Protein AF-0000000083316160 (afdb_homodimer)

Secondary structure (DSSP, 8-state):
-EEEEE-SS-SSGGG--HHHHHHHHHTT--EEEEEEEGGGGGG--HHHHHHHHHHHHHHT-EEEEEEEE----TT-S-HHHHHHHHHHHHHHHHHHHHHT-SEEEE----SSTT-TT---GGGGSHHHHHHHHHHHHHHHHHHHHHT-EEEE---TTSSS-SHHHHHHHHHHHT-TTEEEEE-GGGG--SHHHHHTHHHHHHHHHHHHGGGEEEEEE-EEEEPSSSS-BEEEE-TTSSSS-HHHHHHHHHHH-TT-EEEE-SS-GGGHHHHHHHHHHHHHHHT----/-EEEEE-SS-SSGGG--HHHHHHHHHTT--EEEEEEEGGGGGG--HHHHHHHHHHHHHHT-EEEEEEEE----TT-S-HHHHHHHHHHHHHHHHHHHHHT-SEEEE----SSTT-TT---GGGGSHHHHHHHHHHHHHHHHHHHHHT-EEEE---TTSSS-SHHHHHHHHHHHT-TTEEEEE-GGGG--SHHHHHTHHHHHHHHHHHHGGGEEEEEE-EEEEPSSSS-BEEEE-TTSSSS-HHHHHHHHHHH-TT-EEEE-SS-GGGHHHHHHHHHHHHHHHT----

InterPro domains:
  IPR013022 Xylose isomerase-like, TIM barrel domain [PF01261] (21-264)
  IPR036237 Xylose isomerase-like superfamily [SSF51658] (21-268)
  IPR050312 IolE/XylA/MocC-like [PTHR12110] (20-266)

Nearest PDB structures (foldseek):
  6wn6-assembly1_A  TM=7.577E-01  e=4.222E-13  Escherichia coli
  2hk1-assembly1_A  TM=7.110E-01  e=1.828E-13  Agrobacterium tumefaciens
  7x7w-assembly1_B-2  TM=7.387E-01  e=5.498E-12  Clostridia bacterium
  3kws-assembly1_B  TM=7.827E-01  e=7.161E-11  Parabacteroides distasonis ATCC 8503
  4ovx-assembly1_A  TM=7.695E-01  e=8.006E-11  Planctopirus limnophila DSM 3776

Solvent-accessible surface area (backbone atoms only — not comparable to full-atom values): 29291 Å² total; per-residue (Å²): 35,29,39,22,28,42,56,74,63,62,85,52,67,81,69,62,50,60,64,48,54,48,57,43,43,73,53,73,29,48,31,38,26,54,60,43,56,46,89,49,53,86,74,64,48,70,66,53,28,45,53,45,34,48,45,32,57,75,66,68,38,45,45,45,33,38,29,54,39,75,63,64,27,46,39,47,89,50,62,70,60,27,52,53,50,51,52,46,52,50,52,45,48,52,52,34,49,61,39,57,33,61,27,34,34,40,64,56,21,27,84,25,88,89,31,34,64,34,60,45,79,68,36,69,36,69,69,28,48,52,38,30,39,53,46,48,37,56,47,37,55,50,25,57,74,69,69,37,34,37,24,35,59,50,27,42,41,32,62,41,36,40,49,66,49,43,47,52,50,43,60,71,44,64,42,95,34,50,31,27,40,41,38,66,67,26,65,52,56,41,71,65,41,50,78,40,24,58,63,48,49,52,52,43,44,70,53,36,46,89,49,39,73,39,32,44,46,63,19,28,36,79,43,86,61,84,40,50,26,44,34,79,33,56,32,78,70,40,62,49,47,53,48,56,53,54,46,56,46,31,72,78,30,52,81,37,47,30,23,36,52,91,61,60,67,87,46,48,58,57,25,40,52,33,48,54,50,42,28,56,76,60,72,42,64,74,103,34,28,41,23,28,42,56,73,63,63,83,53,68,82,70,61,51,61,64,50,53,48,56,43,41,74,52,73,30,48,30,38,25,53,60,42,57,48,91,50,53,86,74,63,48,71,65,52,27,47,51,45,32,48,46,32,57,75,66,69,40,44,46,45,32,39,30,54,40,76,63,64,27,45,37,48,89,50,63,67,60,26,51,52,49,50,50,48,52,49,54,45,48,53,51,34,52,60,39,57,34,60,26,34,34,40,64,56,20,27,85,24,90,90,30,34,64,32,59,45,78,68,36,70,36,70,67,28,48,53,38,31,37,53,46,48,36,56,48,36,56,50,25,58,74,70,70,36,33,37,24,34,59,49,27,43,46,31,63,42,37,39,50,66,50,43,46,52,51,44,59,70,44,64,43,95,33,50,30,27,41,42,39,67,70,26,65,54,56,43,71,66,41,52,79,41,24,57,62,46,47,51,53,42,44,70,54,36,46,89,48,39,74,39,31,45,45,64,18,28,36,79,44,87,61,85,45,42,28,44,35,79,33,56,31,79,72,40,62,50,48,54,48,56,52,53,45,56,46,32,71,77,30,49,84,38,47,30,25,37,53,94,62,60,66,89,45,48,59,58,24,38,52,34,48,53,50,41,28,56,77,60,71,40,64,74,103

Structure (mmCIF, N/CA/C/O backbone):
data_AF-0000000083316160-model_v1
#
loop_
_entity.id
_entity.type
_entity.pdbx_description
1 polymer 'Sugar phosphate isomerase/epimerase'
#
loop_
_atom_site.group_PDB
_atom_site.id
_atom_site.type_symbol
_atom_site.label_atom_id
_atom_site.label_alt_id
_atom_site.label_comp_id
_atom_site.label_asym_id
_atom_site.label_entity_id
_atom_site.label_seq_id
_atom_site.pdbx_PDB_ins_code
_atom_site.Cartn_x
_atom_site.Cartn_y
_atom_site.Cartn_z
_atom_site.occupancy
_atom_site.B_iso_or_equiv
_atom_site.auth_seq_id
_atom_site.auth_comp_id
_atom_site.auth_asym_id
_atom_s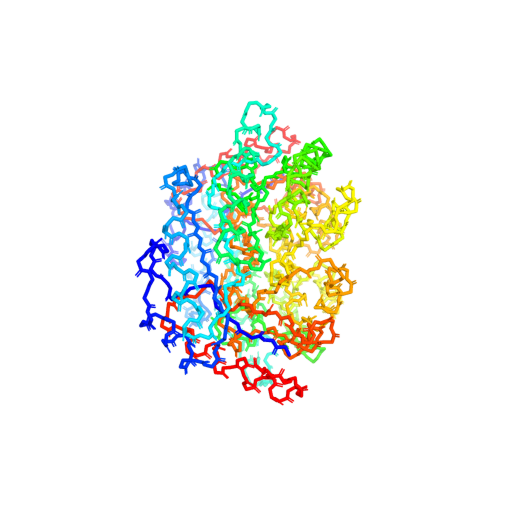ite.auth_atom_id
_atom_site.pdbx_PDB_model_num
ATOM 1 N N . MET A 1 1 ? 14.68 28.484 3.93 1 98 1 MET A N 1
ATOM 2 C CA . MET A 1 1 ? 13.484 27.969 4.582 1 98 1 MET A CA 1
ATOM 3 C C . MET A 1 1 ? 13.742 27.703 6.062 1 98 1 MET A C 1
ATOM 5 O O . MET A 1 1 ? 14.836 27.969 6.562 1 98 1 MET A O 1
ATOM 9 N N . LYS A 1 2 ? 12.711 27.312 6.785 1 98.75 2 LYS A N 1
ATOM 10 C CA . LYS A 1 2 ? 12.836 27.016 8.211 1 98.75 2 LYS A CA 1
ATOM 11 C C . LYS A 1 2 ? 12.391 25.594 8.508 1 98.75 2 LYS A C 1
ATOM 13 O O . LYS A 1 2 ? 11.68 24.969 7.711 1 98.75 2 LYS A O 1
ATOM 18 N N . LEU A 1 3 ? 12.922 25.047 9.57 1 98.81 3 LEU A N 1
ATOM 19 C CA . LEU A 1 3 ? 12.594 23.688 9.992 1 98.81 3 LEU A CA 1
ATOM 20 C C . LEU A 1 3 ? 12.047 23.688 11.414 1 98.81 3 LEU A C 1
ATOM 22 O O . LEU A 1 3 ? 12.516 24.438 12.273 1 98.81 3 LEU A O 1
ATOM 26 N N . GLY A 1 4 ? 11.094 22.922 11.633 1 98.88 4 GLY A N 1
ATOM 27 C CA . GLY A 1 4 ? 10.523 22.719 12.961 1 98.88 4 GLY A CA 1
ATOM 28 C C . GLY A 1 4 ? 10.102 21.281 13.219 1 98.88 4 GLY A C 1
ATOM 29 O O . GLY A 1 4 ? 10.562 20.359 12.539 1 98.88 4 GLY A O 1
ATOM 30 N N . VAL A 1 5 ? 9.297 21.125 14.281 1 98.88 5 VAL A N 1
ATOM 31 C CA . VAL A 1 5 ? 8.922 19.781 14.68 1 98.88 5 VAL A CA 1
ATOM 32 C C . VAL A 1 5 ? 7.5 19.766 15.227 1 98.88 5 VAL A C 1
ATOM 34 O O . VAL A 1 5 ? 7.082 20.719 15.891 1 98.88 5 VAL A O 1
ATOM 37 N N . VAL A 1 6 ? 6.73 18.875 14.844 1 98.5 6 VAL A N 1
ATOM 38 C CA . VAL A 1 6 ? 5.543 18.469 15.586 1 98.5 6 VAL A CA 1
ATOM 39 C C . VAL A 1 6 ? 5.855 17.234 16.422 1 98.5 6 VAL A C 1
ATOM 41 O O . VAL A 1 6 ? 5.84 16.109 15.922 1 98.5 6 VAL A O 1
ATOM 44 N N . GLY A 1 7 ? 6.133 17.453 17.609 1 96.44 7 GLY A N 1
ATOM 45 C CA . GLY A 1 7 ? 6.637 16.453 18.531 1 96.44 7 GLY A CA 1
ATOM 46 C C . GLY A 1 7 ? 7.535 17.031 19.609 1 96.44 7 GLY A C 1
ATOM 47 O O . GLY A 1 7 ? 7.707 18.25 19.688 1 96.44 7 GLY A O 1
ATOM 48 N N . MET A 1 8 ? 7.934 16.203 20.531 1 97.19 8 MET A N 1
ATOM 49 C CA . MET A 1 8 ? 8.883 16.562 21.578 1 97.19 8 MET A CA 1
ATOM 50 C C . MET A 1 8 ? 8.234 17.5 22.594 1 97.19 8 MET A C 1
ATOM 52 O O . MET A 1 8 ? 8.938 18.234 23.312 1 97.19 8 MET A O 1
ATOM 56 N N . MET A 1 9 ? 6.965 17.672 22.594 1 97.56 9 MET A N 1
ATOM 57 C CA . MET A 1 9 ? 6.195 18.5 23.516 1 97.56 9 MET A CA 1
ATOM 58 C C . MET A 1 9 ? 5.359 17.625 24.453 1 97.56 9 MET A C 1
ATOM 60 O O . MET A 1 9 ? 4.988 16.516 24.094 1 97.56 9 MET A O 1
ATOM 64 N N . PRO A 1 10 ? 5.125 18.125 25.656 1 96.62 10 PRO A N 1
ATOM 65 C CA . PRO A 1 10 ? 4.246 17.375 26.547 1 96.62 10 PRO A CA 1
ATOM 66 C C . PRO A 1 10 ? 2.812 17.281 26.016 1 96.62 10 PRO A C 1
ATOM 68 O O . PRO A 1 10 ? 2.391 18.109 25.219 1 96.62 10 PRO A O 1
ATOM 71 N N . PRO A 1 11 ? 2.055 16.344 26.484 1 94.5 11 PRO A N 1
ATOM 72 C CA . PRO A 1 11 ? 0.676 16.172 26.016 1 94.5 11 PRO A CA 1
ATOM 73 C C . PRO A 1 11 ? -0.197 17.391 26.312 1 94.5 11 PRO A C 1
ATOM 75 O O . PRO A 1 11 ? -1.124 17.703 25.562 1 94.5 11 PRO A O 1
ATOM 78 N N . ASP A 1 12 ? 0.055 18.031 27.422 1 96.69 12 ASP A N 1
ATOM 79 C CA . ASP A 1 12 ? -0.639 19.266 27.766 1 96.69 12 ASP A CA 1
ATOM 80 C C . ASP A 1 12 ? 0.228 20.484 27.469 1 96.69 12 ASP A C 1
ATOM 82 O O . ASP A 1 12 ? 1.191 20.75 28.188 1 96.69 12 ASP A O 1
ATOM 86 N N . PHE A 1 13 ? -0.2 21.219 26.375 1 96.75 13 PHE A N 1
ATOM 87 C CA . PHE A 1 13 ? 0.607 22.359 25.922 1 96.75 13 PHE A CA 1
ATOM 88 C C . PHE A 1 13 ? 0.801 23.359 27.062 1 96.75 13 PHE A C 1
ATOM 90 O O . PHE A 1 13 ? 1.762 24.125 27.047 1 96.75 13 PHE A O 1
ATOM 97 N N . ARG A 1 14 ? -0.05 23.484 28.078 1 95.69 14 ARG A N 1
ATOM 98 C CA . ARG A 1 14 ? -0.007 24.453 29.188 1 95.69 14 ARG A CA 1
ATOM 99 C C . ARG A 1 14 ? 1.219 24.219 30.062 1 95.69 14 ARG A C 1
ATOM 101 O O . ARG A 1 14 ? 1.604 25.094 30.844 1 95.69 14 ARG A O 1
ATOM 108 N N . THR A 1 15 ? 1.815 22.969 29.891 1 97.25 15 THR A N 1
ATOM 109 C CA . THR A 1 15 ? 2.928 22.625 30.766 1 97.25 15 THR A CA 1
ATOM 110 C C . THR A 1 15 ? 4.262 22.797 30.047 1 97.25 15 THR A C 1
ATOM 112 O O . THR A 1 15 ? 5.312 22.438 30.578 1 97.25 15 THR A O 1
ATOM 115 N N . ILE A 1 16 ? 4.262 23.281 28.891 1 97.88 16 ILE A N 1
ATOM 116 C CA . ILE A 1 16 ? 5.484 23.531 28.125 1 97.88 16 ILE A CA 1
ATOM 117 C C . ILE A 1 16 ? 6.355 24.547 28.875 1 97.88 16 ILE A C 1
ATOM 119 O O . ILE A 1 16 ? 5.863 25.562 29.359 1 97.88 16 ILE A O 1
ATOM 123 N N . THR A 1 17 ? 7.535 24.25 29.031 1 97.12 17 THR A N 1
ATOM 124 C CA . THR A 1 17 ? 8.523 25.125 29.641 1 97.12 17 THR A CA 1
ATOM 125 C C . THR A 1 17 ? 9.68 25.391 28.672 1 97.12 17 THR A C 1
ATOM 127 O O . THR A 1 17 ? 9.664 24.906 27.531 1 97.12 17 THR A O 1
ATOM 130 N N . GLY A 1 18 ? 10.57 26.203 29.141 1 97.25 18 GLY A N 1
ATOM 131 C CA . GLY A 1 18 ? 11.758 26.469 28.344 1 97.25 18 GLY A CA 1
ATOM 132 C C . GLY A 1 18 ? 12.594 25.234 28.078 1 97.25 18 GLY A C 1
ATOM 133 O O . GLY A 1 18 ? 13.32 25.172 27.078 1 97.25 18 GLY A O 1
ATOM 134 N N . ARG A 1 19 ? 12.453 24.266 28.859 1 97.44 19 ARG A N 1
ATOM 135 C CA . ARG A 1 19 ? 13.266 23.062 28.734 1 97.44 19 ARG A CA 1
ATOM 136 C C . ARG A 1 19 ? 12.969 22.328 27.422 1 97.44 19 ARG A C 1
ATOM 138 O O . ARG A 1 19 ? 13.891 21.938 26.703 1 97.44 19 ARG A O 1
ATOM 145 N N . GLU A 1 20 ? 11.656 22.016 27.125 1 98 20 GLU A N 1
ATOM 146 C CA . GLU A 1 20 ? 11.281 21.344 25.891 1 98 20 GLU A CA 1
ATOM 147 C C . GLU A 1 20 ? 11.719 22.156 24.672 1 98 20 GLU A C 1
ATOM 149 O O . GLU A 1 20 ? 12.18 21.594 23.672 1 98 20 GLU A O 1
ATOM 154 N N . LEU A 1 21 ? 11.578 23.5 24.75 1 98.56 21 LEU A N 1
ATOM 155 C CA . LEU A 1 21 ? 11.938 24.359 23.641 1 98.56 21 LEU A CA 1
ATOM 156 C C . LEU A 1 21 ? 13.445 24.391 23.422 1 98.56 21 LEU A C 1
ATOM 158 O O . LEU A 1 21 ? 13.914 24.438 22.297 1 98.56 21 LEU A O 1
ATOM 162 N N . ASP A 1 22 ? 14.188 24.312 24.516 1 98.19 22 ASP A N 1
ATOM 163 C CA . ASP A 1 22 ? 15.641 24.234 24.422 1 98.19 22 ASP A CA 1
ATOM 164 C C . ASP A 1 22 ? 16.062 22.938 23.734 1 98.19 22 ASP A C 1
ATOM 166 O O . ASP A 1 22 ? 17.031 22.922 22.953 1 98.19 22 ASP A O 1
ATOM 170 N N . ALA A 1 23 ? 15.406 21.891 24.062 1 98.12 23 ALA A N 1
ATOM 171 C CA . ALA A 1 23 ? 15.711 20.609 23.438 1 98.12 23 ALA A CA 1
ATOM 172 C C . ALA A 1 23 ? 15.484 20.672 21.922 1 98.12 23 ALA A C 1
ATOM 174 O O . ALA A 1 23 ? 16.266 20.109 21.156 1 98.12 23 ALA A O 1
ATOM 175 N N . VAL A 1 24 ? 14.438 21.328 21.484 1 98.62 24 VAL A N 1
ATOM 176 C CA . VAL A 1 24 ? 14.148 21.5 20.062 1 98.62 24 VAL A CA 1
ATOM 177 C C . VAL A 1 24 ? 15.234 22.359 19.422 1 98.62 24 VAL A C 1
ATOM 179 O O . VAL A 1 24 ? 15.742 22.031 18.344 1 98.62 24 VAL A O 1
ATOM 182 N N . ARG A 1 25 ? 15.594 23.422 20.062 1 98.19 25 ARG A N 1
ATOM 183 C CA . ARG A 1 25 ? 16.625 24.328 19.562 1 98.19 25 ARG A CA 1
ATOM 184 C C . ARG A 1 25 ? 17.953 23.594 19.406 1 98.19 25 ARG A C 1
ATOM 186 O O . ARG A 1 25 ? 18.719 23.875 18.469 1 98.19 25 ARG A O 1
ATOM 193 N N . ALA A 1 26 ? 18.219 22.688 20.297 1 98.19 26 ALA A N 1
ATOM 194 C CA . ALA A 1 26 ? 19.469 21.922 20.266 1 98.19 26 ALA A CA 1
ATOM 195 C C . ALA A 1 26 ? 19.547 21.078 18.984 1 98.19 26 ALA A C 1
ATOM 197 O O . ALA A 1 26 ? 20.641 20.688 18.562 1 98.19 26 ALA A O 1
ATOM 198 N N . LEU A 1 27 ? 18.422 20.781 18.391 1 98.5 27 LEU A N 1
ATOM 199 C CA . LEU A 1 27 ? 18.375 20.016 17.141 1 98.5 27 LEU A CA 1
ATOM 200 C C . LEU A 1 27 ? 18.438 20.953 15.938 1 98.5 27 LEU A C 1
ATOM 202 O O . LEU A 1 27 ? 18.25 20.516 14.797 1 98.5 27 LEU A O 1
ATOM 206 N N . LYS A 1 28 ? 18.609 22.203 16.203 1 98.38 28 LYS A N 1
ATOM 207 C CA . LYS A 1 28 ? 18.688 23.234 15.172 1 98.38 28 LYS A CA 1
ATOM 208 C C . LYS A 1 28 ? 17.344 23.406 14.461 1 98.38 28 LYS A C 1
ATOM 210 O O . LYS A 1 28 ? 17.297 23.609 13.25 1 98.38 28 LYS A O 1
ATOM 215 N N . LEU A 1 29 ? 16.328 23.25 15.188 1 98.75 29 LEU A N 1
ATOM 216 C CA . LEU A 1 29 ? 14.961 23.547 14.773 1 98.75 29 LEU A CA 1
ATOM 217 C C . LEU A 1 29 ? 14.453 24.812 15.461 1 98.75 29 LEU A C 1
ATOM 219 O O . LEU A 1 29 ? 14.781 25.062 16.625 1 98.75 29 LEU A O 1
ATOM 223 N N . THR A 1 30 ? 13.578 25.562 14.711 1 98.56 30 THR A N 1
ATOM 224 C CA . THR A 1 30 ? 13.188 26.844 15.273 1 98.56 30 THR A CA 1
ATOM 225 C C . THR A 1 30 ? 11.664 26.953 15.391 1 98.56 30 THR A C 1
ATOM 227 O O . THR A 1 30 ? 11.141 27.938 15.914 1 98.56 30 THR A O 1
ATOM 230 N N . GLY A 1 31 ? 10.961 25.984 14.891 1 98.69 31 GLY A N 1
ATOM 231 C CA . GLY A 1 31 ? 9.516 25.953 14.945 1 98.69 31 GLY A CA 1
ATOM 232 C C . GLY A 1 31 ? 8.969 24.734 15.656 1 98.69 31 GLY A C 1
ATOM 233 O O . GLY A 1 31 ? 9.562 23.641 15.578 1 98.69 31 GLY A O 1
ATOM 234 N N . VAL A 1 32 ? 7.832 24.906 16.297 1 98.81 32 VAL A N 1
ATOM 235 C CA . VAL A 1 32 ? 7.199 23.828 17.047 1 98.81 32 VAL A CA 1
ATOM 236 C C . VAL A 1 32 ? 5.715 23.766 16.688 1 98.81 32 VAL A C 1
ATOM 238 O O . VAL A 1 32 ? 5.066 24.797 16.5 1 98.81 32 VAL A O 1
ATOM 241 N N . GLY A 1 33 ? 5.223 22.594 16.578 1 98.62 33 GLY A N 1
ATOM 242 C CA . GLY A 1 33 ? 3.791 22.344 16.547 1 98.62 33 GLY A CA 1
ATOM 243 C C . GLY A 1 33 ? 3.33 21.328 17.578 1 98.62 33 GLY A C 1
ATOM 244 O O . GLY A 1 33 ? 4.113 20.5 18.031 1 98.62 33 GLY A O 1
ATOM 245 N N . PHE A 1 34 ? 2.135 21.422 18.016 1 98.44 34 PHE A N 1
ATOM 246 C CA . PHE A 1 34 ? 1.514 20.438 18.891 1 98.44 34 PHE A CA 1
ATOM 247 C C . PHE A 1 34 ? 0.009 20.375 18.656 1 98.44 34 PHE A C 1
ATOM 249 O O . PHE A 1 34 ? -0.521 21.094 17.797 1 98.44 34 PHE A O 1
ATOM 256 N N . HIS A 1 35 ? -0.654 19.516 19.344 1 98.19 35 HIS A N 1
ATOM 257 C CA . HIS A 1 35 ? -2.092 19.312 19.203 1 98.19 35 HIS A CA 1
ATOM 258 C C . HIS A 1 35 ? -2.822 19.625 20.5 1 98.19 35 HIS A C 1
ATOM 260 O O . HIS A 1 35 ? -2.27 19.438 21.594 1 98.19 35 HIS A O 1
ATOM 266 N N . ILE A 1 36 ? -3.996 20.125 20.344 1 98.31 36 ILE A N 1
ATOM 267 C CA . ILE A 1 36 ? -4.914 20.312 21.453 1 98.31 36 ILE A CA 1
ATOM 268 C C . ILE A 1 36 ? -6.18 19.484 21.234 1 98.31 36 ILE A C 1
ATOM 270 O O . ILE A 1 36 ? -6.832 19.609 20.203 1 98.31 36 ILE A O 1
ATOM 274 N N . PRO A 1 37 ? -6.531 18.688 22.25 1 97.81 37 PRO A N 1
ATOM 275 C CA . PRO A 1 37 ? -7.801 17.953 22.109 1 97.81 37 PRO A CA 1
ATOM 276 C C . PRO A 1 37 ? -9 18.891 22.031 1 97.81 37 PRO A C 1
ATOM 278 O O . PRO A 1 37 ? -9.148 19.797 22.859 1 97.81 37 PRO A O 1
ATOM 281 N N . GLY A 1 38 ? -9.836 18.641 21.062 1 97.38 38 GLY A N 1
ATOM 282 C CA . GLY A 1 38 ? -10.984 19.5 20.812 1 97.38 38 GLY A CA 1
ATOM 283 C C . GLY A 1 38 ? -11.898 19.641 22.016 1 97.38 38 GLY A C 1
ATOM 284 O O . GLY A 1 38 ? -12.453 20.719 22.266 1 97.38 38 GLY A O 1
ATOM 285 N N . ASP A 1 39 ? -11.961 18.594 22.766 1 95.88 39 ASP A N 1
ATOM 286 C CA . ASP A 1 39 ? -12.891 18.562 23.891 1 95.88 39 ASP A CA 1
ATOM 287 C C . ASP A 1 39 ? -12.352 19.359 25.078 1 95.88 39 ASP A C 1
ATOM 289 O O . ASP A 1 39 ? -13.055 19.578 26.062 1 95.88 39 ASP A O 1
ATOM 293 N N . THR A 1 40 ? -11.164 19.844 24.969 1 97 40 THR A N 1
ATOM 294 C CA . THR A 1 40 ? -10.578 20.609 26.078 1 97 40 THR A CA 1
ATOM 295 C C . THR A 1 40 ? -10.555 22.094 25.75 1 97 40 THR A C 1
ATOM 297 O O . THR A 1 40 ? -10.219 22.922 26.609 1 97 40 THR A O 1
ATOM 300 N N . LEU A 1 41 ? -10.906 22.484 24.609 1 97.62 41 LEU A N 1
ATOM 301 C CA . LEU A 1 41 ? -10.75 23.859 24.141 1 97.62 41 LEU A CA 1
ATOM 302 C C . LEU A 1 41 ? -11.523 24.828 25.016 1 97.62 41 LEU A C 1
ATOM 304 O O . LEU A 1 41 ? -11.062 25.953 25.281 1 97.62 41 LEU A O 1
ATOM 308 N N . ALA A 1 42 ? -12.664 24.406 25.484 1 94.69 42 ALA A N 1
ATOM 309 C CA . ALA A 1 42 ? -13.523 25.25 26.297 1 94.69 42 ALA A CA 1
ATOM 310 C C . ALA A 1 42 ? -12.852 25.641 27.609 1 94.69 42 ALA A C 1
ATOM 312 O O . ALA A 1 42 ? -13.195 26.641 28.219 1 94.69 42 ALA A O 1
ATOM 313 N N . THR A 1 43 ? -11.914 24.859 28.031 1 96.56 43 THR A N 1
ATOM 314 C CA . THR A 1 43 ? -11.297 25.062 29.328 1 96.56 43 THR A CA 1
ATOM 315 C C . THR A 1 43 ? -10.023 25.906 29.188 1 96.56 43 THR A C 1
ATOM 317 O O . THR A 1 43 ? -9.406 26.281 30.188 1 96.56 43 THR A O 1
ATOM 320 N N . ILE A 1 44 ? -9.656 26.203 27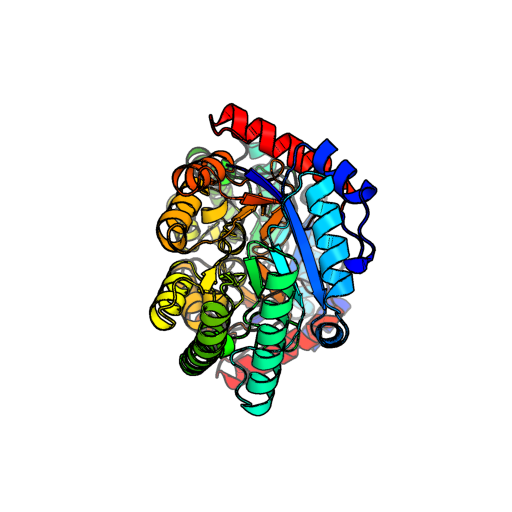.984 1 97.75 44 ILE A N 1
ATOM 321 C CA . ILE A 1 44 ? -8.422 26.953 27.766 1 97.75 44 ILE A CA 1
ATOM 322 C C . ILE A 1 44 ? -8.648 28.438 28.078 1 97.75 44 ILE A C 1
ATOM 324 O O . ILE A 1 44 ? -9.562 29.047 27.531 1 97.75 44 ILE A O 1
ATOM 328 N N . THR A 1 45 ? -7.805 29.031 28.922 1 97 45 THR A N 1
ATOM 329 C CA . THR A 1 45 ? -7.938 30.422 29.344 1 97 45 THR A CA 1
ATOM 330 C C . THR A 1 45 ? -6.938 31.297 28.594 1 97 45 THR A C 1
ATOM 332 O O . THR A 1 45 ? -5.891 30.828 28.156 1 97 45 THR A O 1
ATOM 335 N N . SER A 1 46 ? -7.258 32.562 28.531 1 97.56 46 SER A N 1
ATOM 336 C CA . SER A 1 46 ? -6.344 33.531 27.953 1 97.56 46 SER A CA 1
ATOM 337 C C . SER A 1 46 ? -5.027 33.594 28.719 1 97.56 46 SER A C 1
ATOM 339 O O . SER A 1 46 ? -3.967 33.812 28.141 1 97.56 46 SER A O 1
ATOM 341 N N . ALA A 1 47 ? -5.148 33.375 29.984 1 97.56 47 ALA A N 1
ATOM 342 C CA . ALA A 1 47 ? -3.947 33.406 30.812 1 97.56 47 ALA A CA 1
ATOM 343 C C . ALA A 1 47 ? -3 32.25 30.438 1 97.56 47 ALA A C 1
ATOM 345 O O . ALA A 1 47 ? -1.783 32.469 30.375 1 97.56 47 ALA A O 1
ATOM 346 N N . ALA A 1 48 ? -3.578 31.094 30.297 1 97.19 48 ALA A N 1
ATOM 347 C CA . ALA A 1 48 ? -2.77 29.953 29.891 1 97.19 48 ALA A CA 1
ATOM 348 C C . ALA A 1 48 ? -2.104 30.203 28.531 1 97.19 48 ALA A C 1
ATOM 350 O O . ALA A 1 48 ? -0.918 29.922 28.359 1 97.19 48 ALA A O 1
ATOM 351 N N . CYS A 1 49 ? -2.826 30.766 27.594 1 98.31 49 CYS A N 1
ATOM 352 C CA . CYS A 1 49 ? -2.297 31.078 26.266 1 98.31 49 CYS A CA 1
ATOM 353 C C . CYS A 1 49 ? -1.176 32.125 26.359 1 98.31 49 CYS A C 1
ATOM 355 O O . CYS A 1 49 ? -0.135 31.969 25.719 1 98.31 49 CYS A O 1
ATOM 357 N N . ALA A 1 50 ? -1.371 33.125 27.156 1 98.06 50 ALA A N 1
ATOM 358 C CA . ALA A 1 50 ? -0.371 34.156 27.328 1 98.06 50 ALA A CA 1
ATOM 359 C C . ALA A 1 50 ? 0.926 33.594 27.906 1 98.06 50 ALA A C 1
ATOM 361 O O . ALA A 1 50 ? 2.02 34 27.484 1 98.06 50 ALA A O 1
ATOM 362 N N . ARG A 1 51 ? 0.765 32.781 28.859 1 97.94 51 ARG A N 1
ATOM 363 C CA . ARG A 1 51 ? 1.939 32.156 29.469 1 97.94 51 ARG A CA 1
ATOM 364 C C . ARG A 1 51 ? 2.744 31.375 28.438 1 97.94 51 ARG A C 1
ATOM 366 O O . ARG A 1 51 ? 3.969 31.484 28.375 1 97.94 51 ARG A O 1
ATOM 373 N N . VAL A 1 52 ? 2.078 30.531 27.688 1 98.31 52 VAL A N 1
ATOM 374 C CA . VAL A 1 52 ? 2.738 29.703 26.672 1 98.31 52 VAL A CA 1
ATOM 375 C C . VAL A 1 52 ? 3.369 30.609 25.609 1 98.31 52 VAL A C 1
ATOM 377 O O . VAL A 1 52 ? 4.508 30.375 25.203 1 98.31 52 VAL A O 1
ATOM 380 N N . ARG A 1 53 ? 2.656 31.594 25.188 1 98.06 53 ARG A N 1
ATOM 381 C CA . ARG A 1 53 ? 3.178 32.562 24.203 1 98.06 53 ARG A CA 1
ATOM 382 C C . ARG A 1 53 ? 4.465 33.188 24.703 1 98.06 53 ARG A C 1
ATOM 384 O O . ARG A 1 53 ? 5.434 33.312 23.953 1 98.06 53 ARG A O 1
ATOM 391 N N . ARG A 1 54 ? 4.469 33.594 25.922 1 98.12 54 ARG A N 1
ATOM 392 C CA . ARG A 1 54 ? 5.648 34.219 26.531 1 98.12 54 ARG A CA 1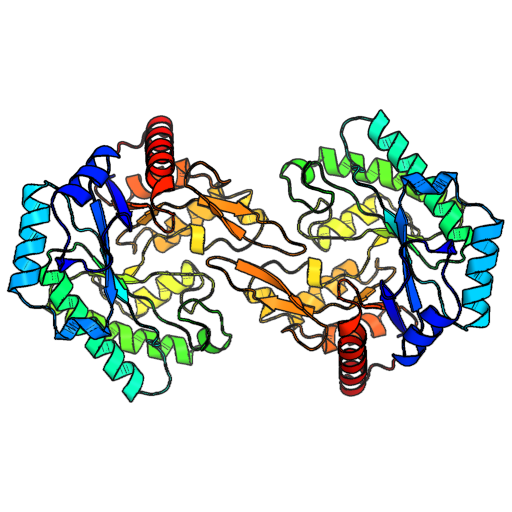
ATOM 393 C C . ARG A 1 54 ? 6.812 33.219 26.562 1 98.12 54 ARG A C 1
ATOM 395 O O . ARG A 1 54 ? 7.961 33.594 26.312 1 98.12 54 ARG A O 1
ATOM 402 N N . THR A 1 55 ? 6.496 32.031 26.938 1 98.38 55 THR A N 1
ATOM 403 C CA . THR A 1 55 ? 7.52 30.984 26.969 1 98.38 55 THR A CA 1
ATOM 404 C C . THR A 1 55 ? 8.195 30.844 25.609 1 98.38 55 THR A C 1
ATOM 406 O O . THR A 1 55 ? 9.422 30.766 25.531 1 98.38 55 THR A O 1
ATOM 409 N N . PHE A 1 56 ? 7.438 30.812 24.531 1 98.62 56 PHE A N 1
ATOM 410 C CA . PHE A 1 56 ? 7.965 30.719 23.188 1 98.62 56 PHE A CA 1
ATOM 411 C C . PHE A 1 56 ? 8.789 31.938 22.828 1 98.62 56 PHE A C 1
ATOM 413 O O . PHE A 1 56 ? 9.875 31.828 22.25 1 98.62 56 PHE A O 1
ATOM 420 N N . GLN A 1 57 ? 8.266 33.125 23.188 1 97.94 57 GLN A N 1
ATOM 421 C CA . GLN A 1 57 ? 8.961 34.375 22.906 1 97.94 57 GLN A CA 1
ATOM 422 C C . GLN A 1 57 ? 10.32 34.438 23.594 1 97.94 57 GLN A C 1
ATOM 424 O O . GLN A 1 57 ? 11.328 34.781 22.969 1 97.94 57 GLN A O 1
ATOM 429 N N . GLU A 1 58 ? 10.289 34.062 24.797 1 98 58 GLU A N 1
ATOM 430 C CA . GLU A 1 58 ? 11.516 34.062 25.578 1 98 58 GLU A CA 1
ATOM 431 C C . GLU A 1 58 ? 12.547 33.094 25.016 1 98 58 GLU A C 1
ATOM 433 O O . GLU A 1 58 ? 13.75 33.344 25.078 1 98 58 GLU A O 1
ATOM 438 N N . ALA A 1 59 ? 12.07 32.031 24.516 1 97.69 59 ALA A N 1
ATOM 439 C CA . ALA A 1 59 ? 12.953 31 23.969 1 97.69 59 ALA A CA 1
ATOM 440 C C . ALA A 1 59 ? 13.375 31.344 22.547 1 97.69 59 ALA A C 1
ATOM 442 O O . ALA A 1 59 ? 14.258 30.688 21.969 1 97.69 59 ALA A O 1
ATOM 443 N N . GLY A 1 60 ? 12.719 32.344 21.922 1 97.44 60 GLY A N 1
ATOM 444 C CA . GLY A 1 60 ? 12.977 32.656 20.531 1 97.44 60 GLY A CA 1
ATOM 445 C C . GLY A 1 60 ? 12.508 31.594 19.562 1 97.44 60 GLY A C 1
ATOM 446 O O . GLY A 1 60 ? 13.18 31.312 18.578 1 97.44 60 GLY A O 1
ATOM 447 N N . MET A 1 61 ? 11.492 30.906 19.859 1 98.12 61 MET A N 1
ATOM 448 C CA . MET A 1 61 ? 10.914 29.844 19.062 1 98.12 61 MET A CA 1
ATOM 449 C C . MET A 1 61 ? 9.57 30.266 18.484 1 98.12 61 MET A C 1
ATOM 451 O O . MET A 1 61 ? 8.844 31.062 19.094 1 98.12 61 MET A O 1
ATOM 455 N N . ASP A 1 62 ? 9.281 29.797 17.344 1 98.69 62 ASP A N 1
ATOM 456 C CA . ASP A 1 62 ? 7.977 30.062 16.734 1 98.69 62 ASP A CA 1
ATOM 457 C C . ASP A 1 62 ? 7 28.922 17.016 1 98.69 62 ASP A C 1
ATOM 459 O O . ASP A 1 62 ? 7.375 27.75 16.969 1 98.69 62 ASP A O 1
ATOM 463 N N . LEU A 1 63 ? 5.809 29.25 17.359 1 98.81 63 LEU A N 1
ATOM 464 C CA . LEU A 1 63 ? 4.715 28.297 17.328 1 98.81 63 LEU A CA 1
ATOM 465 C C . LEU A 1 63 ? 4.074 28.25 15.945 1 98.81 63 LEU A C 1
ATOM 467 O O . LEU A 1 63 ? 3.303 29.141 15.578 1 98.81 63 LEU A O 1
ATOM 471 N N . VAL A 1 64 ? 4.359 27.188 15.211 1 98.88 64 VAL A N 1
ATOM 472 C CA . VAL A 1 64 ? 4.082 27.156 13.781 1 98.88 64 VAL A CA 1
ATOM 473 C C . VAL A 1 64 ? 2.701 26.547 13.531 1 98.88 64 VAL A C 1
ATOM 475 O O . VAL A 1 64 ? 1.96 27.016 12.664 1 98.88 64 VAL A O 1
ATOM 478 N N . GLN A 1 65 ? 2.377 25.547 14.32 1 98.88 65 GLN A N 1
ATOM 479 C CA . GLN A 1 65 ? 1.168 24.797 14 1 98.88 65 GLN A CA 1
ATOM 480 C C . GLN A 1 65 ? 0.499 24.266 15.266 1 98.88 65 GLN A C 1
ATOM 482 O O . GLN A 1 65 ? 1.142 23.609 16.078 1 98.88 65 GLN A O 1
ATOM 487 N N . VAL A 1 66 ? -0.714 24.578 15.43 1 98.88 66 VAL A N 1
ATOM 488 C CA . VAL A 1 66 ? -1.533 23.953 16.469 1 98.88 66 VAL A CA 1
ATOM 489 C C . VAL A 1 66 ? -2.654 23.141 15.82 1 98.88 66 VAL A C 1
ATOM 491 O O . VAL A 1 66 ? -3.506 23.703 15.117 1 98.88 66 VAL A O 1
ATOM 494 N N . GLY A 1 67 ? -2.594 21.875 16.031 1 98.62 67 GLY A N 1
ATOM 495 C CA . GLY A 1 67 ? -3.643 21.016 15.531 1 98.62 67 GLY A CA 1
ATOM 496 C C . GLY A 1 67 ? -4.789 20.828 16.5 1 98.62 67 GLY A C 1
ATOM 497 O O . GLY A 1 67 ? -4.57 20.688 17.703 1 98.62 67 GLY A O 1
ATOM 498 N N . ILE A 1 68 ? -5.988 20.875 15.977 1 98.5 68 ILE A N 1
ATOM 499 C CA . ILE A 1 68 ? -7.168 20.594 16.781 1 98.5 68 ILE A CA 1
ATOM 500 C C . ILE A 1 68 ? -7.551 19.125 16.641 1 98.5 68 ILE A C 1
ATOM 502 O O . ILE A 1 68 ? -7.781 18.641 15.523 1 98.5 68 ILE A O 1
ATOM 506 N N . GLY A 1 69 ? -7.621 18.453 17.781 1 97.31 69 GLY A N 1
ATOM 507 C CA . GLY A 1 69 ? -7.938 17.031 17.75 1 97.31 69 GLY A CA 1
ATOM 508 C C . GLY A 1 69 ? -9.422 16.75 17.844 1 97.31 69 GLY A C 1
ATOM 509 O O . GLY A 1 69 ? -10.109 17.281 18.719 1 97.31 69 GLY A O 1
ATOM 510 N N . TYR A 1 70 ? -9.93 15.961 16.969 1 96.38 70 TYR A N 1
ATOM 511 C CA . TYR A 1 70 ? -11.305 15.469 16.984 1 96.38 70 TYR A CA 1
ATOM 512 C C . TYR A 1 70 ? -11.445 14.242 16.094 1 96.38 70 TYR A C 1
ATOM 514 O O . TYR A 1 70 ? -10.594 13.984 15.234 1 96.38 70 TYR A O 1
ATOM 522 N N . ARG A 1 71 ? -12.516 13.477 16.25 1 93.62 71 ARG A N 1
ATOM 523 C CA . ARG A 1 71 ? -12.766 12.281 15.445 1 93.62 71 ARG A CA 1
ATOM 524 C C . ARG A 1 71 ? -13.914 12.508 14.469 1 93.62 71 ARG A C 1
ATOM 526 O O . ARG A 1 71 ? -14.109 11.727 13.539 1 93.62 71 ARG A O 1
ATOM 533 N N . SER A 1 72 ? -14.617 13.578 14.648 1 95.56 72 SER A N 1
ATOM 534 C CA . SER A 1 72 ? -15.805 13.859 13.859 1 95.56 72 SER A CA 1
ATOM 535 C C . SER A 1 72 ? -15.438 14.234 12.43 1 95.56 72 SER A C 1
ATOM 537 O O . SER A 1 72 ? -14.258 14.375 12.102 1 95.56 72 SER A O 1
ATOM 539 N N . CYS A 1 73 ? -16.5 14.281 11.617 1 98.12 73 CYS A N 1
ATOM 540 C CA . CYS A 1 73 ? -16.344 14.438 10.172 1 98.12 73 CYS A CA 1
ATOM 541 C C . CYS A 1 73 ? -16.969 15.734 9.688 1 98.12 73 CYS A C 1
ATOM 543 O O . CYS A 1 73 ? -18.141 15.992 9.961 1 98.12 73 CYS A O 1
ATOM 545 N N . LEU A 1 74 ? -16.234 16.531 8.938 1 98.69 74 LEU A N 1
ATOM 546 C CA . LEU A 1 74 ? -16.656 17.844 8.484 1 98.69 74 LEU A CA 1
ATOM 547 C C . LEU A 1 74 ? -17.688 17.734 7.355 1 98.69 74 LEU A C 1
ATOM 549 O O . LEU A 1 74 ? -18.266 18.719 6.934 1 98.69 74 LEU A O 1
ATOM 553 N N . PHE A 1 75 ? -17.859 16.531 6.855 1 98.75 75 PHE A N 1
ATOM 554 C CA . PHE A 1 75 ? -18.844 16.328 5.809 1 98.75 75 PHE A CA 1
ATOM 555 C C . PHE A 1 75 ? -19.828 15.234 6.203 1 98.75 75 PHE A C 1
ATOM 557 O O . PHE A 1 75 ? -20.359 14.523 5.34 1 98.75 75 PHE A O 1
ATOM 564 N N . ALA A 1 76 ? -19.984 15.008 7.52 1 98.12 76 ALA A N 1
ATOM 565 C CA . ALA A 1 76 ? -21.016 14.102 8.008 1 98.12 76 ALA A CA 1
ATOM 566 C C . ALA A 1 76 ? -22.391 14.508 7.492 1 98.12 76 ALA A C 1
ATOM 568 O O . ALA A 1 76 ? -22.688 15.695 7.379 1 98.12 76 ALA A O 1
ATOM 569 N N . PRO A 1 77 ? -23.219 13.555 7.219 1 97.69 77 PRO A N 1
ATOM 570 C CA . PRO A 1 77 ? -24.562 13.891 6.734 1 97.69 77 PRO A CA 1
ATOM 571 C C . PRO A 1 77 ? -25.422 14.555 7.801 1 97.69 77 PRO A C 1
ATOM 573 O O . PRO A 1 77 ? -26.344 15.312 7.477 1 97.69 77 PRO A O 1
ATOM 576 N N . ASP A 1 78 ? -25.172 14.32 9.023 1 97.44 78 ASP A N 1
ATOM 577 C CA . ASP A 1 78 ? -25.906 14.906 10.133 1 97.44 78 ASP A CA 1
ATOM 578 C C . ASP A 1 78 ? -25.5 16.359 10.367 1 97.44 78 ASP A C 1
ATOM 580 O O . ASP A 1 78 ? -24.375 16.625 10.812 1 97.44 78 ASP A O 1
ATOM 584 N N . ASP A 1 79 ? -26.422 17.281 10.211 1 97.12 79 ASP A N 1
ATOM 585 C CA . ASP A 1 79 ? -26.141 18.719 10.336 1 97.12 79 ASP A CA 1
ATOM 586 C C . ASP A 1 79 ? -25.719 19.078 11.75 1 97.12 79 ASP A C 1
ATOM 588 O O . ASP A 1 79 ? -24.844 19.922 11.945 1 97.12 79 ASP A O 1
ATOM 592 N N . GLY A 1 80 ? -26.391 18.469 12.688 1 97.88 80 GLY A N 1
ATOM 593 C CA . GLY A 1 80 ? -26.047 18.734 14.07 1 97.88 80 GLY A CA 1
ATOM 594 C C . GLY A 1 80 ? -24.594 18.406 14.391 1 97.88 80 GLY A C 1
ATOM 595 O O . GLY A 1 80 ? -23.906 19.188 15.039 1 97.88 80 GLY A O 1
ATOM 596 N N . ALA A 1 81 ? -24.172 17.266 13.922 1 97.06 81 ALA A N 1
ATOM 597 C CA . ALA A 1 81 ? -22.781 16.844 14.125 1 97.06 81 ALA A CA 1
ATOM 598 C C . ALA A 1 81 ? -21.812 17.797 13.453 1 97.06 81 ALA A C 1
ATOM 600 O O . ALA A 1 81 ? -20.797 18.172 14.039 1 97.06 81 ALA A O 1
ATOM 601 N N . ARG A 1 82 ? -22.062 18.234 12.25 1 98.06 82 ARG A N 1
ATOM 602 C CA . ARG A 1 82 ? -21.203 19.156 11.523 1 98.06 82 ARG A CA 1
ATOM 603 C C . ARG A 1 82 ? -21.141 20.516 12.227 1 98.06 82 ARG A C 1
ATOM 605 O O . ARG A 1 82 ? -20.062 21.094 12.359 1 98.06 82 ARG A O 1
ATOM 612 N N . ASN A 1 83 ? -22.328 20.953 12.672 1 98.12 83 ASN A N 1
ATOM 613 C CA . ASN A 1 83 ? -22.391 22.234 13.367 1 98.12 83 ASN A CA 1
ATOM 614 C C . ASN A 1 83 ? -21.531 22.219 14.633 1 98.12 83 ASN A C 1
ATOM 616 O O . ASN A 1 83 ? -20.812 23.172 14.914 1 98.12 83 ASN A O 1
ATOM 620 N N . ALA A 1 84 ? -21.688 21.188 15.336 1 98.19 84 ALA A N 1
ATOM 621 C CA . ALA A 1 84 ? -20.906 21.047 16.578 1 98.19 84 ALA A CA 1
ATOM 622 C C . ALA A 1 84 ? -19.406 21.047 16.281 1 98.19 84 ALA A C 1
ATOM 624 O O . ALA A 1 84 ? -18.641 21.672 17.016 1 98.19 84 ALA A O 1
ATOM 625 N N . LEU A 1 85 ? -19 20.359 15.273 1 98.38 85 LEU A N 1
ATOM 626 C CA . LEU A 1 85 ? -17.594 20.281 14.922 1 98.38 85 LEU A CA 1
ATOM 627 C C . LEU A 1 85 ? -17.078 21.625 14.438 1 98.38 85 LEU A C 1
ATOM 629 O O . LEU A 1 85 ? -15.992 22.062 14.836 1 98.38 85 LEU A O 1
ATOM 633 N N . VAL A 1 86 ? -17.844 22.281 13.609 1 98.69 86 VAL A N 1
ATOM 634 C CA . VAL A 1 86 ? -17.453 23.594 13.125 1 98.69 86 VAL A CA 1
ATOM 635 C C . VAL A 1 86 ? -17.281 24.547 14.312 1 98.69 86 VAL A C 1
ATOM 637 O O . VAL A 1 86 ? -16.312 25.312 14.367 1 98.69 86 VAL A O 1
ATOM 640 N N . ALA A 1 87 ? -18.188 24.469 15.25 1 98.38 87 ALA A N 1
ATOM 641 C CA . ALA A 1 87 ? -18.078 25.312 16.438 1 98.38 87 ALA A CA 1
ATOM 642 C C . ALA A 1 87 ? -16.797 25.016 17.203 1 98.38 87 ALA A C 1
ATOM 644 O O . ALA A 1 87 ? -16.109 25.938 17.672 1 98.38 87 ALA A O 1
ATOM 645 N N . THR A 1 88 ? -16.516 23.766 17.344 1 98.44 88 THR A N 1
ATOM 646 C CA . THR A 1 88 ? -15.297 23.344 18.016 1 98.44 88 THR A CA 1
ATOM 647 C C . THR A 1 88 ? -14.07 23.906 17.312 1 98.44 88 THR A C 1
ATOM 649 O O . THR A 1 88 ? -13.172 24.453 17.953 1 98.44 88 THR A O 1
ATOM 652 N N . ILE A 1 89 ? -14 23.797 16.016 1 98.75 89 ILE A N 1
ATOM 653 C CA . ILE A 1 89 ? -12.875 24.266 15.219 1 98.75 89 ILE A CA 1
ATOM 654 C C . ILE A 1 89 ? -12.773 25.797 15.32 1 98.75 89 ILE A C 1
ATOM 656 O O . ILE A 1 89 ? -11.672 26.344 15.445 1 98.75 89 ILE A O 1
ATOM 660 N N . CYS A 1 90 ? -13.93 26.484 15.32 1 98.5 90 CYS A N 1
ATOM 661 C CA . CYS A 1 90 ? -13.93 27.938 15.43 1 98.5 90 CYS A CA 1
ATOM 662 C C . CYS A 1 90 ? -13.383 28.375 16.781 1 98.5 90 CYS A C 1
ATOM 664 O O . CYS A 1 90 ? -12.609 29.328 16.859 1 98.5 90 CYS A O 1
ATOM 666 N N . ARG A 1 91 ? -13.75 27.672 17.844 1 98.19 91 ARG A N 1
ATOM 667 C CA . ARG A 1 91 ? -13.125 27.938 19.141 1 98.19 91 ARG A CA 1
ATOM 668 C C . ARG A 1 91 ? -11.617 27.688 19.078 1 98.19 91 ARG A C 1
ATOM 670 O O . ARG A 1 91 ? -10.836 28.438 19.641 1 98.19 91 ARG A O 1
ATOM 677 N N . GLY A 1 92 ? -11.234 26.625 18.406 1 98.62 92 GLY A N 1
ATOM 678 C CA . GLY A 1 92 ? -9.828 26.328 18.203 1 98.62 92 GLY A CA 1
ATOM 679 C C . GLY A 1 92 ? -9.078 27.453 17.516 1 98.62 92 GLY A C 1
ATOM 680 O O . GLY A 1 92 ? -7.938 27.75 17.875 1 98.62 92 GLY A O 1
ATOM 681 N N . LEU A 1 93 ? -9.727 28.094 16.562 1 98.62 93 LEU A N 1
ATOM 682 C CA . LEU A 1 93 ? -9.125 29.219 15.844 1 98.62 93 LEU A CA 1
ATOM 683 C C . LEU A 1 93 ? -8.828 30.375 16.781 1 98.62 93 LEU A C 1
ATOM 685 O O . LEU A 1 93 ? -7.77 31 16.703 1 98.62 93 LEU A O 1
ATOM 689 N N . GLU A 1 94 ? -9.703 30.625 17.641 1 98 94 GLU A N 1
ATOM 690 C CA . GLU A 1 94 ? -9.508 31.688 18.625 1 98 94 GLU A CA 1
ATOM 691 C C . GLU A 1 94 ? -8.32 31.375 19.531 1 98 94 GLU A C 1
ATOM 693 O O . GLU A 1 94 ? -7.496 32.25 19.812 1 98 94 GLU A O 1
ATOM 698 N N . VAL A 1 95 ? -8.281 30.172 19.984 1 98.5 95 VAL A N 1
ATOM 699 C CA . VAL A 1 95 ? -7.191 29.734 20.844 1 98.5 95 VAL A CA 1
ATOM 700 C C . VAL A 1 95 ? -5.859 29.844 20.109 1 98.5 95 VAL A C 1
ATOM 702 O O . VAL A 1 95 ? -4.875 30.344 20.672 1 98.5 95 VAL A O 1
ATOM 705 N N . CYS A 1 96 ? -5.836 29.391 18.859 1 98.62 96 CYS A N 1
ATOM 706 C CA . CYS A 1 96 ? -4.633 29.469 18.047 1 98.62 96 CYS A CA 1
ATOM 707 C C . CYS A 1 96 ? -4.16 30.906 17.906 1 98.62 96 CYS A C 1
ATOM 709 O O . CYS A 1 96 ? -2.967 31.188 18.031 1 98.62 96 CYS A O 1
ATOM 711 N N . ARG A 1 97 ? -5.129 31.766 17.688 1 98.06 97 ARG A N 1
ATOM 712 C CA . ARG A 1 97 ? -4.812 33.188 17.562 1 98.06 97 ARG A CA 1
ATOM 713 C C . ARG A 1 97 ? -4.203 33.719 18.859 1 98.06 97 ARG A C 1
ATOM 715 O O . ARG A 1 97 ? -3.189 34.438 18.828 1 98.06 97 ARG A O 1
ATOM 722 N N . GLU A 1 98 ? -4.762 33.406 19.953 1 97.94 98 GLU A N 1
ATOM 723 C CA . GLU A 1 98 ? -4.27 33.844 21.25 1 97.94 98 GLU A CA 1
ATOM 724 C C . GLU A 1 98 ? -2.871 33.312 21.531 1 97.94 98 GLU A C 1
ATOM 726 O O . GLU A 1 98 ? -2.043 34 22.141 1 97.94 98 GLU A O 1
ATOM 731 N N . LEU A 1 99 ? -2.594 32.125 21.125 1 98.44 99 LEU A N 1
ATOM 732 C CA . LEU A 1 99 ? -1.307 31.484 21.328 1 98.44 99 LEU A CA 1
ATOM 733 C C . LEU A 1 99 ? -0.237 32.094 20.438 1 98.44 99 LEU A C 1
ATOM 735 O O . LEU A 1 99 ? 0.959 31.938 20.688 1 98.44 99 LEU A O 1
ATOM 739 N N . GLY A 1 100 ? -0.73 32.75 19.344 1 98.12 100 GLY A N 1
ATOM 740 C CA . GLY A 1 100 ? 0.205 33.281 18.375 1 98.12 100 GLY A CA 1
ATOM 741 C C . GLY A 1 100 ? 0.716 32.25 17.391 1 98.12 100 GLY A C 1
ATOM 742 O O . GLY A 1 100 ? 1.828 32.375 16.875 1 98.12 100 GLY A O 1
ATOM 743 N N . ALA A 1 101 ? -0.054 31.219 17.203 1 98.75 101 ALA A N 1
ATOM 744 C CA . ALA A 1 101 ? 0.327 30.188 16.234 1 98.75 101 ALA A CA 1
ATOM 745 C C . ALA A 1 101 ? 0.237 30.703 14.805 1 98.75 101 ALA A C 1
ATOM 747 O O . ALA A 1 101 ? -0.669 31.469 14.477 1 98.75 101 ALA A O 1
ATOM 748 N N . HIS A 1 102 ? 1.148 30.25 13.953 1 98.69 102 HIS A N 1
ATOM 749 C CA . HIS A 1 102 ? 1.1 30.625 12.547 1 98.69 102 HIS A CA 1
ATOM 750 C C . HIS A 1 102 ? -0.114 30.031 11.852 1 98.69 102 HIS A C 1
ATOM 752 O O . HIS A 1 102 ? -0.777 30.703 11.055 1 98.69 102 HIS A O 1
ATOM 758 N N . THR A 1 103 ? -0.372 28.734 12.188 1 98.81 103 THR A N 1
ATOM 759 C CA . THR A 1 103 ? -1.448 28.047 11.492 1 98.81 103 THR A CA 1
ATOM 760 C C . THR A 1 103 ? -2.248 27.172 12.469 1 98.81 103 THR A C 1
ATOM 762 O O . THR A 1 103 ? -1.735 26.781 13.516 1 98.81 103 THR A O 1
ATOM 765 N N . CYS A 1 104 ? -3.482 26.953 12.141 1 98.88 104 CYS A N 1
ATOM 766 C CA . CYS A 1 104 ? -4.363 26 12.812 1 98.88 104 CYS A CA 1
ATOM 767 C C . CYS A 1 104 ? -4.617 24.781 11.93 1 98.88 104 CYS A C 1
ATOM 769 O O . CYS A 1 104 ? -5.254 24.891 10.883 1 98.88 104 CYS A O 1
ATOM 771 N N . LEU A 1 105 ? -4.098 23.625 12.359 1 98.88 105 LEU A N 1
ATOM 772 C CA . LEU A 1 105 ? -4.246 22.406 11.57 1 98.88 105 LEU A CA 1
ATOM 773 C C . LEU A 1 105 ? -5.559 21.703 11.898 1 98.88 105 LEU A C 1
ATOM 775 O O . LEU A 1 105 ? -5.887 21.516 13.07 1 98.88 105 LEU A O 1
ATOM 779 N N . ILE A 1 106 ? -6.285 21.359 10.836 1 98.75 106 ILE A N 1
ATOM 780 C CA . ILE A 1 106 ? -7.488 20.547 11 1 98.75 106 ILE A CA 1
ATOM 781 C C . ILE A 1 106 ? -7.449 19.359 10.047 1 98.75 106 ILE A C 1
ATOM 783 O O . ILE A 1 106 ? -6.57 19.281 9.18 1 98.75 106 ILE A O 1
ATOM 787 N N . ARG A 1 107 ? -8.312 18.438 10.258 1 97.81 107 ARG A N 1
ATOM 788 C CA . ARG A 1 107 ? -8.539 17.312 9.344 1 97.81 107 ARG A CA 1
ATOM 789 C C . ARG A 1 107 ? -9.984 17.281 8.867 1 97.81 107 ARG A C 1
ATOM 791 O O . ARG A 1 107 ? -10.875 17.812 9.531 1 97.81 107 ARG A O 1
ATOM 798 N N . THR A 1 108 ? -10.195 16.703 7.809 1 97.94 108 THR A N 1
ATOM 799 C CA . THR A 1 108 ? -11.547 16.688 7.25 1 97.94 108 THR A CA 1
ATOM 800 C C . THR A 1 108 ? -12.398 15.625 7.945 1 97.94 108 THR A C 1
ATOM 802 O O . THR A 1 108 ? -13.633 15.727 7.961 1 97.94 108 THR A O 1
ATOM 805 N N . GLY A 1 109 ? -11.703 14.648 8.531 1 96.56 109 GLY A N 1
ATOM 806 C CA . GLY A 1 109 ? -12.422 13.484 9.023 1 96.56 109 GLY A CA 1
ATOM 807 C C . GLY A 1 109 ? -12.719 12.461 7.945 1 96.56 109 GLY A C 1
ATOM 808 O O . GLY A 1 109 ? -12.164 12.531 6.848 1 96.56 109 GLY A O 1
ATOM 809 N N . SER A 1 110 ? -13.516 11.445 8.359 1 96.5 110 SER A N 1
ATOM 810 C CA . SER A 1 110 ? -13.922 10.352 7.477 1 96.5 110 SER A CA 1
ATOM 811 C C . SER A 1 110 ? -15.273 9.781 7.902 1 96.5 110 SER A C 1
ATOM 813 O O . SER A 1 110 ? -15.633 9.844 9.078 1 96.5 110 SER A O 1
ATOM 815 N N . LEU A 1 111 ? -15.953 9.336 6.969 1 97.19 111 LEU A N 1
ATOM 816 C CA . LEU A 1 111 ? -17.203 8.641 7.277 1 97.19 111 LEU A CA 1
ATOM 817 C C . LEU A 1 111 ? -16.922 7.219 7.754 1 97.19 111 LEU A C 1
ATOM 819 O O . LEU A 1 111 ? -17.828 6.516 8.195 1 97.19 111 LEU A O 1
ATOM 823 N N . ASN A 1 112 ? -15.68 6.75 7.695 1 94.81 112 ASN A N 1
ATOM 824 C CA . ASN A 1 112 ? -15.227 5.488 8.273 1 94.81 112 ASN A CA 1
ATOM 825 C C . ASN A 1 112 ? -15.117 5.57 9.789 1 94.81 112 ASN A C 1
ATOM 827 O O . ASN A 1 112 ? -14.359 6.391 10.312 1 94.81 112 ASN A O 1
ATOM 831 N N . PRO A 1 113 ? -15.828 4.781 10.5 1 92.25 113 PRO A N 1
ATOM 832 C CA . PRO A 1 113 ? -15.828 4.867 11.969 1 92.25 113 PRO A CA 1
ATOM 833 C C . PRO A 1 113 ? -14.477 4.504 12.578 1 92.25 113 PRO A C 1
ATOM 835 O O . PRO A 1 113 ? -14.242 4.754 13.766 1 92.25 113 PRO A O 1
ATOM 838 N N . ALA A 1 114 ? -13.602 3.908 11.781 1 91.25 114 ALA A N 1
ATOM 839 C CA . ALA A 1 114 ? -12.305 3.482 12.305 1 91.25 114 ALA A CA 1
ATOM 840 C C . ALA A 1 114 ? -11.422 4.688 12.633 1 91.25 114 ALA A C 1
ATOM 842 O O . ALA A 1 114 ? -10.508 4.586 13.445 1 91.25 114 ALA A O 1
ATOM 843 N N . GLY A 1 115 ? -11.68 5.875 11.969 1 91.31 115 GLY A N 1
ATOM 844 C CA . GLY A 1 115 ? -10.898 7.055 12.281 1 91.31 115 GLY A CA 1
ATOM 845 C C . GLY A 1 115 ? -10.93 8.102 11.18 1 91.31 115 GLY A C 1
ATOM 846 O O . GLY A 1 115 ? -11.398 7.832 10.078 1 91.31 115 GLY A O 1
ATOM 847 N N . PRO A 1 116 ? -10.336 9.219 11.477 1 91.5 116 PRO A N 1
ATOM 848 C CA . PRO A 1 116 ? -10.484 10.375 10.586 1 91.5 116 PRO A CA 1
ATOM 849 C C . PRO A 1 116 ? -9.68 10.234 9.297 1 91.5 116 PRO A C 1
ATOM 851 O O . PRO A 1 116 ? -9.914 10.969 8.336 1 91.5 116 PRO A O 1
ATOM 854 N N . TYR A 1 117 ? -8.68 9.32 9.273 1 91.62 117 TYR A N 1
ATOM 855 C CA . TYR A 1 117 ? -7.84 9.148 8.094 1 91.62 117 TYR A CA 1
ATOM 856 C C . TYR A 1 117 ? -8.102 7.805 7.426 1 91.62 117 TYR A C 1
ATOM 858 O O . TYR A 1 117 ? -7.332 7.375 6.562 1 91.62 117 TYR A O 1
ATOM 866 N N . SER A 1 118 ? -9.211 7.176 7.809 1 92.94 118 SER A N 1
ATOM 867 C CA . SER A 1 118 ? -9.555 5.867 7.262 1 92.94 118 SER A CA 1
ATOM 868 C C . SER A 1 118 ? -10.336 6 5.961 1 92.94 118 SER A C 1
ATOM 870 O O . SER A 1 118 ? -11.195 6.871 5.836 1 92.94 118 SER A O 1
ATOM 872 N N . PRO A 1 119 ? -10.023 5.191 5.086 1 94.5 119 PRO A N 1
ATOM 873 C CA . PRO A 1 119 ? -10.695 5.277 3.789 1 94.5 119 PRO A CA 1
ATOM 874 C C . PRO A 1 119 ? -12.125 4.75 3.832 1 94.5 119 PRO A C 1
ATOM 876 O O . PRO A 1 119 ? -12.43 3.834 4.602 1 94.5 119 PRO A O 1
ATOM 879 N N . ASP A 1 120 ? -12.961 5.316 3.07 1 94.88 120 ASP A N 1
ATOM 880 C CA . ASP A 1 120 ? -14.344 4.914 2.814 1 94.88 120 ASP A CA 1
ATOM 881 C C . ASP A 1 120 ? -14.812 5.414 1.451 1 94.88 120 ASP A C 1
ATOM 883 O O . ASP A 1 120 ? -14.602 6.574 1.101 1 94.88 120 ASP A O 1
ATOM 887 N N . ARG A 1 121 ? -15.461 4.555 0.7 1 94.56 121 ARG A N 1
ATOM 888 C CA . ARG A 1 121 ? -15.977 4.949 -0.606 1 94.56 121 ARG A CA 1
ATOM 889 C C . ARG A 1 121 ? -16.875 6.176 -0.492 1 94.56 121 ARG A C 1
ATOM 891 O O . ARG A 1 121 ? -16.891 7.035 -1.379 1 94.56 121 ARG A O 1
ATOM 898 N N . ALA A 1 122 ? -17.594 6.289 0.531 1 96.62 122 ALA A N 1
ATOM 899 C CA . ALA A 1 122 ? -18.562 7.359 0.721 1 96.62 122 ALA A CA 1
ATOM 900 C C . ALA A 1 122 ? -17.875 8.711 0.896 1 96.62 122 ALA A C 1
ATOM 902 O O . ALA A 1 122 ? -18.5 9.758 0.705 1 96.62 122 ALA A O 1
ATOM 903 N N . ASN A 1 123 ? -16.609 8.695 1.314 1 97.25 123 ASN A N 1
ATOM 904 C CA . ASN A 1 123 ? -15.852 9.945 1.416 1 97.25 123 ASN A CA 1
ATOM 905 C C . ASN A 1 123 ? -15.758 10.648 0.067 1 97.25 123 ASN A C 1
ATOM 907 O O . ASN A 1 123 ? -15.641 11.875 0.011 1 97.25 123 ASN A O 1
ATOM 911 N N . LEU A 1 124 ? -15.82 9.852 -1.007 1 96.12 124 LEU A N 1
ATOM 912 C CA . LEU A 1 124 ? -15.398 10.367 -2.305 1 96.12 124 LEU A CA 1
ATOM 913 C C . LEU A 1 124 ? -16.594 10.766 -3.154 1 96.12 124 LEU A C 1
ATOM 915 O O . LEU A 1 124 ? -16.453 11.078 -4.34 1 96.12 124 LEU A O 1
ATOM 919 N N . THR A 1 125 ? -17.797 10.773 -2.592 1 97.25 125 THR A N 1
ATOM 920 C CA . THR A 1 125 ? -19 11.141 -3.338 1 97.25 125 THR A CA 1
ATOM 921 C C . THR A 1 125 ? -19.078 12.648 -3.51 1 97.25 125 THR A C 1
ATOM 923 O O . THR A 1 125 ? -18.5 13.406 -2.727 1 97.25 125 THR A O 1
ATOM 926 N N . LEU A 1 126 ? -19.797 13.055 -4.52 1 97.69 126 LEU A N 1
ATOM 927 C CA . LEU A 1 126 ? -20.047 14.477 -4.75 1 97.69 126 LEU A CA 1
ATOM 928 C C . LEU A 1 126 ? -20.781 15.102 -3.564 1 97.69 126 LEU A C 1
ATOM 930 O O . LEU A 1 126 ? -20.484 16.234 -3.182 1 97.69 126 LEU A O 1
ATOM 934 N N . ALA A 1 127 ? -21.688 14.414 -3 1 98.31 127 ALA A N 1
ATOM 935 C CA . ALA A 1 127 ? -22.438 14.906 -1.845 1 98.31 127 ALA A CA 1
ATOM 936 C C . ALA A 1 127 ? -21.5 15.195 -0.672 1 98.31 127 ALA A C 1
ATOM 938 O O . ALA A 1 127 ? -21.641 16.219 0.001 1 98.31 127 ALA A O 1
ATOM 939 N N . SER A 1 128 ? -20.562 14.289 -0.392 1 98.69 128 SER A N 1
ATOM 940 C CA . SER A 1 128 ? -19.578 14.508 0.667 1 98.69 128 SER A CA 1
ATOM 941 C C . SER A 1 128 ? -18.734 15.742 0.395 1 98.69 128 SER A C 1
ATOM 943 O O . SER A 1 128 ? -18.484 16.547 1.301 1 98.69 128 SER A O 1
ATOM 945 N N . ARG A 1 129 ? -18.328 15.898 -0.823 1 98.56 129 ARG A N 1
ATOM 946 C CA . ARG A 1 129 ? -17.516 17.062 -1.203 1 98.56 129 ARG A CA 1
ATOM 947 C C . ARG A 1 129 ? -18.281 18.359 -0.975 1 98.56 129 ARG A C 1
ATOM 949 O O . ARG A 1 129 ? -17.719 19.328 -0.46 1 98.56 129 ARG A O 1
ATOM 956 N N . GLU A 1 130 ? -19.484 18.359 -1.392 1 98.62 130 GLU A N 1
ATOM 957 C CA . GLU A 1 130 ? -20.312 19.562 -1.226 1 98.62 130 GLU A CA 1
ATOM 958 C C . GLU A 1 130 ? -20.469 19.922 0.249 1 98.62 130 GLU A C 1
ATOM 960 O O . GLU A 1 130 ? -20.375 21.094 0.622 1 98.62 130 GLU A O 1
ATOM 965 N N . ARG A 1 131 ? -20.719 18.938 1.078 1 98.81 131 ARG A N 1
ATOM 966 C CA . ARG A 1 131 ? -20.859 19.188 2.51 1 98.81 131 ARG A CA 1
ATOM 967 C C . ARG A 1 131 ? -19.547 19.688 3.109 1 98.81 131 ARG A C 1
ATOM 969 O O . ARG A 1 131 ? -19.562 20.562 3.984 1 98.81 131 ARG A O 1
ATOM 976 N N . LEU A 1 132 ? -18.453 19.125 2.641 1 98.88 132 LEU A N 1
ATOM 977 C CA . LEU A 1 132 ? -17.156 19.594 3.129 1 98.88 132 LEU A CA 1
ATOM 978 C C . LEU A 1 132 ? -16.953 21.062 2.799 1 98.88 132 LEU A C 1
ATOM 980 O O . LEU A 1 132 ? -16.562 21.844 3.668 1 98.88 132 LEU A O 1
ATOM 984 N N . VAL A 1 133 ? -17.203 21.391 1.545 1 98.88 133 VAL A N 1
ATOM 985 C CA . VAL A 1 133 ? -17.016 22.766 1.097 1 98.88 133 VAL A CA 1
ATOM 986 C C . VAL A 1 133 ? -17.875 23.703 1.925 1 98.88 133 VAL A C 1
ATOM 988 O O . VAL A 1 133 ? -17.422 24.766 2.342 1 98.88 133 VAL A O 1
ATOM 991 N N . GLU A 1 134 ? -19.078 23.312 2.189 1 98.75 134 GLU A N 1
ATOM 992 C CA . GLU A 1 134 ? -19.969 24.125 3.014 1 98.75 134 GLU A CA 1
ATOM 993 C C . GLU A 1 134 ? -19.375 24.359 4.406 1 98.75 134 GLU A C 1
ATOM 995 O O . GLU A 1 134 ? -19.344 25.484 4.891 1 98.75 134 GLU A O 1
ATOM 1000 N N . SER A 1 135 ? -18.953 23.281 5.047 1 98.88 135 SER A N 1
ATOM 1001 C CA . SER A 1 135 ? -18.359 23.375 6.375 1 98.88 135 SER A CA 1
ATOM 1002 C C . SER A 1 135 ? -17.125 24.25 6.359 1 98.88 135 SER A C 1
ATOM 1004 O O . SER A 1 135 ? -16.938 25.109 7.234 1 98.88 135 SER A O 1
ATOM 1006 N N . LEU A 1 136 ? -16.297 24.062 5.34 1 98.88 136 LEU A N 1
ATOM 1007 C CA . LEU A 1 136 ? -15.047 24.812 5.258 1 98.88 136 LEU A CA 1
ATOM 1008 C C . LEU A 1 136 ? -15.312 26.297 5.027 1 98.88 136 LEU A C 1
ATOM 1010 O O . LEU A 1 136 ? -14.57 27.156 5.516 1 98.88 136 LEU A O 1
ATOM 1014 N N . ARG A 1 137 ? -16.359 26.625 4.273 1 98.88 137 ARG A N 1
ATOM 1015 C CA . ARG A 1 137 ? -16.703 28.031 4.07 1 98.88 137 ARG A CA 1
ATOM 1016 C C . ARG A 1 137 ? -17.109 28.688 5.387 1 98.88 137 ARG A C 1
ATOM 1018 O O . ARG A 1 137 ? -16.75 29.844 5.645 1 98.88 137 ARG A O 1
ATOM 1025 N N . ARG A 1 138 ? -17.812 27.984 6.195 1 98.81 138 ARG A N 1
ATOM 1026 C CA . ARG A 1 138 ? -18.172 28.516 7.512 1 98.81 138 ARG A CA 1
ATOM 1027 C C . ARG A 1 138 ? -16.922 28.734 8.367 1 98.81 138 ARG A C 1
ATOM 1029 O O . ARG A 1 138 ? -16.812 29.75 9.062 1 98.81 138 ARG A O 1
ATOM 1036 N N . ILE A 1 139 ? -16.047 27.797 8.328 1 98.88 139 ILE A N 1
ATOM 1037 C CA . ILE A 1 139 ? -14.797 27.922 9.062 1 98.88 139 ILE A CA 1
ATOM 1038 C C . ILE A 1 139 ? -13.977 29.078 8.516 1 98.88 139 ILE A C 1
ATOM 1040 O O . ILE A 1 139 ? -13.367 29.844 9.273 1 98.88 139 ILE A O 1
ATOM 1044 N N . ALA A 1 140 ? -13.984 29.203 7.18 1 98.88 140 ALA A N 1
ATOM 1045 C CA . ALA A 1 140 ? -13.258 30.266 6.512 1 98.88 140 ALA A CA 1
ATOM 1046 C C . ALA A 1 140 ? -13.727 31.641 7 1 98.88 140 ALA A C 1
ATOM 1048 O O . ALA A 1 140 ? -12.914 32.531 7.238 1 98.88 140 ALA A O 1
ATOM 1049 N N . ASP A 1 141 ? -15.016 31.828 7.148 1 98.69 141 ASP A N 1
ATOM 1050 C CA . ASP A 1 141 ? -15.57 33.094 7.629 1 98.69 141 ASP A CA 1
ATOM 1051 C C . ASP A 1 141 ? -14.984 33.469 8.984 1 98.69 141 ASP A C 1
ATOM 1053 O O . ASP A 1 141 ? -14.578 34.625 9.188 1 98.69 141 ASP A O 1
ATOM 1057 N N . VAL A 1 142 ? -14.93 32.531 9.852 1 98.69 142 VAL A N 1
ATOM 1058 C CA . VAL A 1 142 ? -14.414 32.781 11.188 1 98.69 142 VAL A CA 1
ATOM 1059 C C . VAL A 1 142 ? -12.898 33 11.125 1 98.69 142 VAL A C 1
ATOM 1061 O O . VAL A 1 142 ? -12.359 33.875 11.797 1 98.69 142 VAL A O 1
ATOM 1064 N N . ALA A 1 143 ? -12.219 32.156 10.344 1 98.81 143 ALA A N 1
ATOM 1065 C CA . ALA A 1 143 ? -10.773 32.281 10.188 1 98.81 143 ALA A CA 1
ATOM 1066 C C . ALA A 1 143 ? -10.406 33.688 9.703 1 98.81 143 ALA A C 1
ATOM 1068 O O . ALA A 1 143 ? -9.461 34.312 10.203 1 98.81 143 ALA A O 1
ATOM 1069 N N . GLU A 1 144 ? -11.148 34.219 8.75 1 98.44 144 GLU A N 1
ATOM 1070 C CA . GLU A 1 144 ? -10.938 35.562 8.219 1 98.44 144 GLU A CA 1
ATOM 1071 C C . GLU A 1 144 ? -11.172 36.625 9.297 1 98.44 144 GLU A C 1
ATOM 1073 O O . GLU A 1 144 ? -10.367 37.531 9.453 1 98.44 144 GLU A O 1
ATOM 1078 N N . ALA A 1 145 ? -12.195 36.438 10.016 1 98.25 145 ALA A N 1
ATOM 1079 C CA . ALA A 1 145 ? -12.555 37.406 11.047 1 98.25 145 ALA A CA 1
ATOM 1080 C C . ALA A 1 145 ? -11.508 37.438 12.156 1 98.25 145 ALA A C 1
ATOM 1082 O O . ALA A 1 145 ? -11.164 38.5 12.664 1 98.25 145 ALA A O 1
ATOM 1083 N N . VAL A 1 146 ? -10.984 36.25 12.539 1 97.06 146 VAL A N 1
ATOM 1084 C CA . VAL A 1 146 ? -10.031 36.094 13.633 1 97.06 146 VAL A CA 1
ATOM 1085 C C . VAL A 1 146 ? -8.625 36.438 13.133 1 97.06 146 VAL A C 1
ATOM 1087 O O . VAL A 1 146 ? -7.75 36.781 13.93 1 97.06 146 VAL A O 1
ATOM 1090 N N . GLY A 1 147 ? -8.43 36.344 11.82 1 97.62 147 GLY A N 1
ATOM 1091 C CA . GLY A 1 147 ? -7.113 36.562 11.234 1 97.62 147 GLY A CA 1
ATOM 1092 C C . GLY A 1 147 ? -6.199 35.344 11.406 1 97.62 147 GLY A C 1
ATOM 1093 O O . GLY A 1 147 ? -5.016 35.5 11.711 1 97.62 147 GLY A O 1
ATOM 1094 N N . GLN A 1 148 ? -6.699 34.25 11.383 1 98.19 148 GLN A N 1
ATOM 1095 C CA . GLN A 1 148 ? -5.961 33 11.5 1 98.19 148 GLN A CA 1
ATOM 1096 C C . GLN A 1 148 ? -5.98 32.219 10.188 1 98.19 148 GLN A C 1
ATOM 1098 O O . GLN A 1 148 ? -6.93 32.312 9.406 1 98.19 148 GLN A O 1
ATOM 1103 N N . THR A 1 149 ? -4.918 31.5 9.906 1 98.44 149 THR A N 1
ATOM 1104 C CA . THR A 1 149 ? -4.844 30.625 8.742 1 98.44 149 THR A CA 1
ATOM 1105 C C . THR A 1 149 ? -5.09 29.172 9.133 1 98.44 149 THR A C 1
ATOM 1107 O O . THR A 1 149 ? -4.465 28.656 10.07 1 98.44 149 THR A O 1
ATOM 1110 N N . VAL A 1 150 ? -6.012 28.562 8.484 1 98.94 150 VAL A N 1
ATOM 1111 C CA . VAL A 1 150 ? -6.277 27.141 8.656 1 98.94 150 VAL A CA 1
ATOM 1112 C C . VAL A 1 150 ? -5.496 26.344 7.625 1 98.94 150 VAL A C 1
ATOM 1114 O O . VAL A 1 150 ? -5.449 26.703 6.449 1 98.94 150 VAL A O 1
ATOM 1117 N N . VAL A 1 151 ? -4.82 25.266 8.039 1 98.94 151 VAL A N 1
ATOM 1118 C CA . VAL A 1 151 ? -4.211 24.328 7.098 1 98.94 151 VAL A CA 1
ATOM 1119 C C . VAL A 1 151 ? -4.848 22.938 7.266 1 98.94 151 VAL A C 1
ATOM 1121 O O . VAL A 1 151 ? -4.93 22.422 8.375 1 98.94 151 VAL A O 1
ATOM 1124 N N . ILE A 1 152 ? -5.293 22.375 6.168 1 98.81 152 ILE A N 1
ATOM 1125 C CA . ILE A 1 152 ? -5.945 21.062 6.172 1 98.81 152 ILE A CA 1
ATOM 1126 C C . ILE A 1 152 ? -4.91 19.969 5.918 1 98.81 152 ILE A C 1
ATOM 1128 O O . ILE A 1 152 ? -4.125 20.062 4.969 1 98.81 152 ILE A O 1
ATOM 1132 N N . GLU A 1 153 ? -4.879 18.984 6.82 1 97.62 153 GLU A N 1
ATOM 1133 C CA . GLU A 1 153 ? -4.059 17.797 6.586 1 97.62 153 GLU A CA 1
ATOM 1134 C C . GLU A 1 153 ? -4.645 16.938 5.473 1 97.62 153 GLU A C 1
ATOM 1136 O O . GLU A 1 153 ? -5.805 16.531 5.535 1 97.62 153 GLU A O 1
ATOM 1141 N N . THR A 1 154 ? -3.869 16.672 4.461 1 95.38 154 THR A N 1
ATOM 1142 C CA . THR A 1 154 ? -4.359 15.969 3.283 1 95.38 154 THR A CA 1
ATOM 1143 C C . THR A 1 154 ? -3.746 14.57 3.197 1 95.38 154 THR A C 1
ATOM 1145 O O . THR A 1 154 ? -2.574 14.383 3.529 1 95.38 154 THR A O 1
ATOM 1148 N N . HIS A 1 155 ? -4.582 13.617 2.822 1 95.06 155 HIS A N 1
ATOM 1149 C CA . HIS A 1 155 ? -4.18 12.219 2.682 1 95.06 155 HIS A CA 1
ATOM 1150 C C . HIS A 1 155 ? -4.914 11.547 1.523 1 95.06 155 HIS A C 1
ATOM 1152 O O . HIS A 1 155 ? -6.117 11.758 1.343 1 95.06 155 HIS A O 1
ATOM 1158 N N . LEU A 1 156 ? -4.195 10.742 0.885 1 95.44 156 LEU A N 1
ATOM 1159 C CA . LEU A 1 156 ? -4.777 10.039 -0.251 1 95.44 156 LEU A CA 1
ATOM 1160 C C . LEU A 1 156 ? -5.941 9.156 0.194 1 95.44 156 LEU A C 1
ATOM 1162 O O . LEU A 1 156 ? -6.816 8.828 -0.61 1 95.44 156 LEU A O 1
ATOM 1166 N N . LEU A 1 157 ? -6.047 8.781 1.439 1 95.19 157 LEU A N 1
ATOM 1167 C CA . LEU A 1 157 ? -7.059 7.867 1.955 1 95.19 157 LEU A CA 1
ATOM 1168 C C . LEU A 1 157 ? -8.336 8.617 2.32 1 95.19 157 LEU A C 1
ATOM 1170 O O . LEU A 1 157 ? -9.352 7.992 2.65 1 95.19 157 LEU A O 1
ATOM 1174 N N . THR A 1 158 ? -8.312 9.93 2.264 1 95.31 158 THR A N 1
ATOM 1175 C CA . THR A 1 158 ? -9.445 10.742 2.689 1 95.31 158 THR A CA 1
ATOM 1176 C C . THR A 1 158 ? -10.109 11.414 1.49 1 95.31 158 THR A C 1
ATOM 1178 O O . THR A 1 158 ? -9.75 11.141 0.343 1 95.31 158 THR A O 1
ATOM 1181 N N . ILE A 1 159 ? -11.07 12.32 1.789 1 97.25 159 ILE A N 1
ATOM 1182 C CA . ILE A 1 159 ? -11.781 13.078 0.765 1 97.25 159 ILE A CA 1
ATOM 1183 C C . ILE A 1 159 ? -10.812 14.023 0.057 1 97.25 159 ILE A C 1
ATOM 1185 O O . ILE A 1 159 ? -11.062 14.445 -1.073 1 97.25 159 ILE A O 1
ATOM 1189 N N . MET A 1 160 ? -9.68 14.336 0.726 1 97.12 160 MET A N 1
ATOM 1190 C CA . MET A 1 160 ? -8.609 15.133 0.145 1 97.12 160 MET A CA 1
ATOM 1191 C C . MET A 1 160 ? -7.582 14.242 -0.554 1 97.12 160 MET A C 1
ATOM 1193 O O . MET A 1 160 ? -6.387 14.336 -0.279 1 97.12 160 MET A O 1
ATOM 1197 N N . ASP A 1 161 ? -7.91 13.484 -1.512 1 95.5 161 ASP A N 1
ATOM 1198 C CA . ASP A 1 161 ? -7.258 12.242 -1.911 1 95.5 161 ASP A CA 1
ATOM 1199 C C . ASP A 1 161 ? -6.148 12.508 -2.926 1 95.5 161 ASP A C 1
ATOM 1201 O O . ASP A 1 161 ? -5.301 11.648 -3.168 1 95.5 161 ASP A O 1
ATOM 1205 N N . SER A 1 162 ? -6.203 13.617 -3.619 1 96.94 162 SER A N 1
ATOM 1206 C CA . SER A 1 162 ? -5.191 13.922 -4.625 1 96.94 162 SER A CA 1
ATOM 1207 C C . SER A 1 162 ? -4.828 15.406 -4.617 1 96.94 162 SER A C 1
ATOM 1209 O O . SER A 1 162 ? -5.59 16.234 -4.113 1 96.94 162 SER A O 1
ATOM 1211 N N . PRO A 1 163 ? -3.58 15.672 -5.172 1 98.38 163 PRO A N 1
ATOM 1212 C CA . PRO A 1 163 ? -3.236 17.094 -5.309 1 98.38 163 PRO A CA 1
ATOM 1213 C C . PRO A 1 163 ? -4.309 17.891 -6.055 1 98.38 163 PRO A C 1
ATOM 1215 O O . PRO A 1 163 ? -4.656 19 -5.645 1 98.38 163 PRO A O 1
ATOM 1218 N N . GLU A 1 164 ? -4.883 17.328 -7.09 1 98.5 164 GLU A N 1
ATOM 1219 C CA . GLU A 1 164 ? -5.898 18.016 -7.895 1 98.5 164 GLU A CA 1
ATOM 1220 C C . GLU A 1 164 ? -7.176 18.25 -7.09 1 98.5 164 GLU A C 1
ATOM 1222 O O . GLU A 1 164 ? -7.758 19.328 -7.141 1 98.5 164 GLU A O 1
ATOM 1227 N N . THR A 1 165 ? -7.609 17.203 -6.363 1 98.19 165 THR A N 1
ATOM 1228 C CA . THR A 1 165 ? -8.805 17.344 -5.535 1 98.19 165 THR A CA 1
ATOM 1229 C C . THR A 1 165 ? -8.609 18.422 -4.48 1 98.19 165 THR A C 1
ATOM 1231 O O . THR A 1 165 ? -9.523 19.219 -4.223 1 98.19 165 THR A O 1
ATOM 1234 N N . ASN A 1 166 ? -7.434 18.422 -3.836 1 98.56 166 ASN A N 1
ATOM 1235 C CA . ASN A 1 166 ? -7.125 19.469 -2.863 1 98.56 166 ASN A CA 1
ATOM 1236 C C . ASN A 1 166 ? -7.281 20.859 -3.463 1 98.56 166 ASN A C 1
ATOM 1238 O O . ASN A 1 166 ? -7.934 21.734 -2.871 1 98.56 166 ASN A O 1
ATOM 1242 N N . ARG A 1 167 ? -6.695 21.062 -4.625 1 98.69 167 ARG A N 1
ATOM 1243 C CA . ARG A 1 167 ? -6.785 22.359 -5.309 1 98.69 167 ARG A CA 1
ATOM 1244 C C . ARG A 1 167 ? -8.234 22.703 -5.621 1 98.69 167 ARG A C 1
ATOM 1246 O O . ARG A 1 167 ? -8.656 23.859 -5.438 1 98.69 167 ARG A O 1
ATOM 1253 N N . GLU A 1 168 ? -9 21.781 -6.094 1 98.69 168 GLU A N 1
ATOM 1254 C CA . GLU A 1 168 ? -10.391 22 -6.473 1 98.69 168 GLU A CA 1
ATOM 1255 C C . GLU A 1 168 ? -11.242 22.391 -5.266 1 98.69 168 GLU A C 1
ATOM 1257 O O . GLU A 1 168 ? -12.062 23.297 -5.344 1 98.69 168 GLU A O 1
ATOM 1262 N N . ILE A 1 169 ? -11.023 21.672 -4.156 1 98.75 169 ILE A N 1
ATOM 1263 C CA . ILE A 1 169 ? -11.797 21.938 -2.945 1 98.75 169 ILE A CA 1
ATOM 1264 C C . ILE A 1 169 ? -11.453 23.328 -2.412 1 98.75 169 ILE A C 1
ATOM 1266 O O . ILE A 1 169 ? -12.352 24.094 -2.043 1 98.75 169 ILE A O 1
ATOM 1270 N N . LEU A 1 170 ? -10.195 23.688 -2.375 1 98.81 170 LEU A N 1
ATOM 1271 C CA . LEU A 1 170 ? -9.82 25.016 -1.873 1 98.81 170 LEU A CA 1
ATOM 1272 C C . LEU A 1 170 ? -10.352 26.109 -2.781 1 98.81 170 LEU A C 1
ATOM 1274 O O . LEU A 1 170 ? -10.75 27.172 -2.305 1 98.81 170 LEU A O 1
ATOM 1278 N N . ALA A 1 171 ? -10.297 25.859 -4.137 1 98.75 171 ALA A N 1
ATOM 1279 C CA . ALA A 1 171 ? -10.859 26.828 -5.074 1 98.75 171 ALA A CA 1
ATOM 1280 C C . ALA A 1 171 ? -12.344 27.047 -4.805 1 98.75 171 ALA A C 1
ATOM 1282 O O . ALA A 1 171 ? -12.828 28.188 -4.895 1 98.75 171 ALA A O 1
ATOM 1283 N N . ALA A 1 172 ? -13.047 25.984 -4.488 1 98.75 172 ALA A N 1
ATOM 1284 C CA . ALA A 1 172 ? -14.477 26.078 -4.195 1 98.75 172 ALA A CA 1
ATOM 1285 C C . ALA A 1 172 ? -14.719 26.859 -2.9 1 98.75 172 ALA A C 1
ATOM 1287 O O . ALA A 1 172 ? -15.711 27.578 -2.785 1 98.75 172 ALA A O 1
ATOM 1288 N N . VAL A 1 173 ? -13.898 26.656 -1.906 1 98.75 173 VAL A N 1
ATOM 1289 C CA . VAL A 1 173 ? -14.023 27.375 -0.641 1 98.75 173 VAL A CA 1
ATOM 1290 C C . VAL A 1 173 ? -13.742 28.859 -0.858 1 98.75 173 VAL A C 1
ATOM 1292 O O . VAL A 1 173 ? -14.43 29.719 -0.286 1 98.75 173 VAL A O 1
ATOM 1295 N N . ALA A 1 174 ? -12.703 29.156 -1.686 1 98.25 174 ALA A N 1
ATOM 1296 C CA . ALA A 1 174 ? -12.383 30.5 -2.176 1 98.25 174 ALA A CA 1
ATOM 1297 C C . ALA A 1 174 ? -12.023 31.438 -1.024 1 98.25 174 ALA A C 1
ATOM 1299 O O . ALA A 1 174 ? -12.555 32.531 -0.934 1 98.25 174 ALA A O 1
ATOM 1300 N N . SER A 1 175 ? -11.148 31.047 -0.119 1 98.62 175 SER A N 1
ATOM 1301 C CA . SER A 1 175 ? -10.625 31.875 0.963 1 98.62 175 SER A CA 1
ATOM 1302 C C . SER A 1 175 ? -9.109 31.734 1.081 1 98.62 175 SER A C 1
ATOM 1304 O O . SER A 1 175 ? -8.586 30.609 1.128 1 98.62 175 SER A O 1
ATOM 1306 N N . PRO A 1 176 ? -8.406 32.812 1.138 1 97.56 176 PRO A N 1
ATOM 1307 C CA . PRO A 1 176 ? -6.961 32.719 1.333 1 97.56 176 PRO A CA 1
ATOM 1308 C C . PRO A 1 176 ? -6.578 32.219 2.719 1 97.56 176 PRO A C 1
ATOM 1310 O O . PRO A 1 176 ? -5.41 31.906 2.969 1 97.56 176 PRO A O 1
ATOM 1313 N N . HIS A 1 177 ? -7.562 32.125 3.641 1 98.56 177 HIS A N 1
ATOM 1314 C CA . HIS A 1 177 ? -7.273 31.688 5 1 98.56 177 HIS A CA 1
ATOM 1315 C C . HIS A 1 177 ? -7.477 30.172 5.145 1 98.56 177 HIS A C 1
ATOM 1317 O O . HIS A 1 177 ? -7.297 29.625 6.23 1 98.56 177 HIS A O 1
ATOM 1323 N N . ILE A 1 178 ? -7.906 29.531 4.109 1 98.88 178 ILE A N 1
ATOM 1324 C CA . ILE A 1 178 ? -7.98 28.078 4.074 1 98.88 178 ILE A CA 1
ATOM 1325 C C . ILE A 1 178 ? -6.926 27.531 3.111 1 98.88 178 ILE A C 1
ATOM 1327 O O . ILE A 1 178 ? -7.004 27.75 1.9 1 98.88 178 ILE A O 1
ATOM 1331 N N . GLN A 1 179 ? -5.953 26.891 3.656 1 98.88 179 GLN A N 1
ATOM 1332 C CA . GLN A 1 179 ? -4.844 26.312 2.908 1 98.88 179 GLN A CA 1
ATOM 1333 C C . GLN A 1 179 ? -4.648 24.844 3.266 1 98.88 179 GLN A C 1
ATOM 1335 O O . GLN A 1 179 ? -5.469 24.266 3.98 1 98.88 179 GLN A O 1
ATOM 1340 N N . VAL A 1 180 ? -3.648 24.141 2.672 1 98.88 180 VAL A N 1
ATOM 1341 C CA . VAL A 1 180 ? -3.373 22.734 2.988 1 98.88 180 VAL A CA 1
ATOM 1342 C C . VAL A 1 180 ? -1.95 22.609 3.525 1 98.88 180 VAL A C 1
ATOM 1344 O O . VAL A 1 180 ? -1.147 23.531 3.422 1 98.88 180 VAL A O 1
ATOM 1347 N N . VAL A 1 181 ? -1.702 21.531 4.191 1 98.81 181 VAL A N 1
ATOM 1348 C CA . VAL A 1 181 ? -0.335 21.125 4.52 1 98.81 181 VAL A CA 1
ATOM 1349 C C . VAL A 1 181 ? 0.329 20.5 3.299 1 98.81 181 VAL A C 1
ATOM 1351 O O . VAL A 1 181 ? -0.254 19.625 2.648 1 98.81 181 VAL A O 1
ATOM 1354 N N . MET A 1 182 ? 1.482 21.016 2.922 1 98.69 182 MET A N 1
ATOM 1355 C CA . MET A 1 182 ? 2.299 20.266 1.971 1 98.69 182 MET A CA 1
ATOM 1356 C C . MET A 1 182 ? 2.881 19.016 2.619 1 98.69 182 MET A C 1
ATOM 1358 O O . MET A 1 182 ? 3.98 19.047 3.172 1 98.69 182 MET A O 1
ATOM 1362 N N . ASP A 1 183 ? 2.146 17.969 2.613 1 98 183 ASP A N 1
ATOM 1363 C CA . ASP A 1 183 ? 2.582 16.656 3.09 1 98 183 ASP A CA 1
ATOM 1364 C C . ASP A 1 183 ? 2.691 15.664 1.938 1 98 183 ASP A C 1
ATOM 1366 O O . ASP A 1 183 ? 1.834 14.797 1.78 1 98 183 ASP A O 1
ATOM 1370 N N . TYR A 1 184 ? 3.719 15.773 1.214 1 98.25 184 TYR A N 1
ATOM 1371 C CA . TYR A 1 184 ? 3.859 15.109 -0.079 1 98.25 184 TYR A CA 1
ATOM 1372 C C . TYR A 1 184 ? 3.846 13.594 0.08 1 98.25 184 TYR A C 1
ATOM 1374 O O . TYR A 1 184 ? 3.375 12.875 -0.804 1 98.25 184 TYR A O 1
ATOM 1382 N N . VAL A 1 185 ? 4.352 13.039 1.149 1 97.94 185 VAL A N 1
ATOM 1383 C CA . VAL A 1 185 ? 4.406 11.602 1.366 1 97.94 185 VAL A CA 1
ATOM 1384 C C . VAL A 1 185 ? 2.992 11.023 1.353 1 97.94 185 VAL A C 1
ATOM 1386 O O . VAL A 1 185 ? 2.779 9.891 0.899 1 97.94 185 VAL A O 1
ATOM 1389 N N . ASN A 1 186 ? 1.994 11.805 1.776 1 96.94 186 ASN A N 1
ATOM 1390 C CA . ASN A 1 186 ? 0.608 11.367 1.886 1 96.94 186 ASN A CA 1
ATOM 1391 C C . ASN A 1 186 ? -0.047 11.227 0.514 1 96.94 186 ASN A C 1
ATOM 1393 O O . ASN A 1 186 ? -1.205 10.82 0.412 1 96.94 186 ASN A O 1
ATOM 1397 N N . HIS A 1 187 ? 0.717 11.516 -0.567 1 97.12 187 HIS A N 1
ATOM 1398 C CA . HIS A 1 187 ? 0.111 11.508 -1.894 1 97.12 187 HIS A CA 1
ATOM 1399 C C . HIS A 1 187 ? 0.859 10.578 -2.84 1 97.12 187 HIS A C 1
ATOM 1401 O O . HIS A 1 187 ? 0.782 10.734 -4.059 1 97.12 187 HIS A O 1
ATOM 1407 N N . PHE A 1 188 ? 1.596 9.641 -2.25 1 97.06 188 PHE A N 1
ATOM 1408 C CA . PHE A 1 188 ? 2.184 8.547 -3.014 1 97.06 188 PHE A CA 1
ATOM 1409 C C . PHE A 1 188 ? 1.272 7.328 -3 1 97.06 188 PHE A C 1
ATOM 1411 O O . PHE A 1 188 ? 0.728 6.965 -1.956 1 97.06 188 PHE A O 1
ATOM 1418 N N . GLN A 1 189 ? 1.177 6.672 -4.215 1 93.56 189 GLN A N 1
ATOM 1419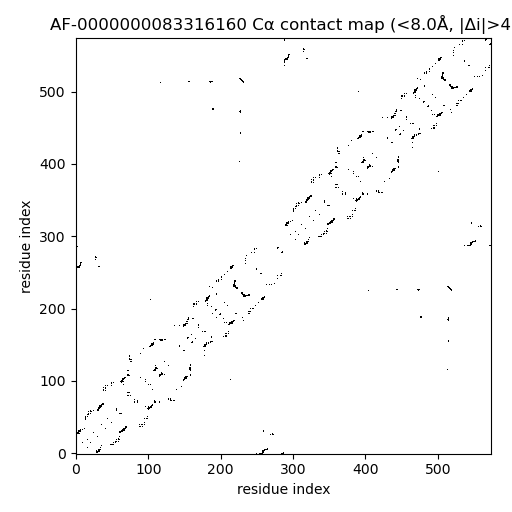 C CA . GLN A 1 189 ? 0.146 5.641 -4.277 1 93.56 189 GLN A CA 1
ATOM 1420 C C . GLN A 1 189 ? 0.663 4.391 -4.98 1 93.56 189 GLN A C 1
ATOM 1422 O O . GLN A 1 189 ? -0.013 3.359 -5.004 1 93.56 189 GLN A O 1
ATOM 1427 N N . THR A 1 190 ? 1.816 4.461 -5.645 1 95.25 190 THR A N 1
ATOM 1428 C CA . THR A 1 190 ? 2.312 3.305 -6.383 1 95.25 190 THR A CA 1
ATOM 1429 C C . THR A 1 190 ? 3.805 3.107 -6.141 1 95.25 190 THR A C 1
ATOM 1431 O O . THR A 1 190 ? 4.508 4.047 -5.766 1 95.25 190 THR A O 1
ATOM 1434 N N . LEU A 1 191 ? 4.223 1.904 -6.426 1 95 191 LEU A N 1
ATOM 1435 C CA . LEU A 1 191 ? 5.645 1.589 -6.391 1 95 191 LEU A CA 1
ATOM 1436 C C . LEU A 1 191 ? 6.426 2.477 -7.355 1 95 191 LEU A C 1
ATOM 1438 O O . LEU A 1 191 ? 7.492 2.988 -7.012 1 95 191 LEU A O 1
ATOM 1442 N N . HIS A 1 192 ? 5.879 2.672 -8.539 1 94.56 192 HIS A N 1
ATOM 1443 C CA . HIS A 1 192 ? 6.527 3.484 -9.562 1 94.56 192 HIS A CA 1
ATOM 1444 C C . HIS A 1 192 ? 6.73 4.918 -9.086 1 94.56 192 HIS A C 1
ATOM 1446 O O . HIS A 1 192 ? 7.789 5.508 -9.312 1 94.56 192 HIS A O 1
ATOM 1452 N N . GLN A 1 193 ? 5.742 5.465 -8.438 1 96.56 193 GLN A N 1
ATOM 1453 C CA . GLN A 1 193 ? 5.863 6.82 -7.902 1 96.56 193 GLN A CA 1
ATOM 1454 C C . GLN A 1 193 ? 6.992 6.906 -6.879 1 96.56 193 GLN A C 1
ATOM 1456 O O . GLN A 1 193 ? 7.738 7.887 -6.852 1 96.56 193 GLN A O 1
ATOM 1461 N N . VAL A 1 194 ? 7.074 5.879 -6.035 1 97.19 194 VAL A N 1
ATOM 1462 C CA . VAL A 1 194 ? 8.102 5.879 -5 1 97.19 194 VAL A CA 1
ATOM 1463 C C . VAL A 1 194 ? 9.484 5.801 -5.648 1 97.19 194 VAL A C 1
ATOM 1465 O O . VAL A 1 194 ? 10.391 6.559 -5.293 1 97.19 194 VAL A O 1
ATOM 1468 N N . TYR A 1 195 ? 9.672 4.957 -6.699 1 96.12 195 TYR A N 1
ATOM 1469 C CA . TYR A 1 195 ? 10.953 4.762 -7.359 1 96.12 195 TYR A CA 1
ATOM 1470 C C . TYR A 1 195 ? 11.297 5.953 -8.25 1 96.12 195 TYR A C 1
ATOM 1472 O O . TYR A 1 195 ? 12.461 6.152 -8.609 1 96.12 195 TYR A O 1
ATOM 1480 N N . HIS A 1 196 ? 10.273 6.688 -8.648 1 96.75 196 HIS A N 1
ATOM 1481 C CA . HIS A 1 196 ? 10.461 7.906 -9.43 1 96.75 196 HIS A CA 1
ATOM 1482 C C . HIS A 1 196 ? 9.922 9.125 -8.688 1 96.75 196 HIS A C 1
ATOM 1484 O O . HIS A 1 196 ? 9.156 9.914 -9.242 1 96.75 196 HIS A O 1
ATOM 1490 N N . SER A 1 197 ? 10.352 9.234 -7.48 1 98.19 197 SER A N 1
ATOM 1491 C CA . SER A 1 197 ? 9.766 10.195 -6.555 1 98.19 197 SER A CA 1
ATOM 1492 C C . SER A 1 197 ? 10.016 11.633 -7.012 1 98.19 197 SER A C 1
ATOM 1494 O O . SER A 1 197 ? 9.234 12.531 -6.707 1 98.19 197 SER A O 1
ATOM 1496 N N . THR A 1 198 ? 11.102 11.906 -7.809 1 98.69 198 THR A N 1
ATOM 1497 C CA . THR A 1 198 ? 11.359 13.25 -8.305 1 98.69 198 THR A CA 1
ATOM 1498 C C . THR A 1 198 ? 10.188 13.75 -9.148 1 98.69 198 THR A C 1
ATOM 1500 O O . THR A 1 198 ? 9.68 14.852 -8.93 1 98.69 198 THR A O 1
ATOM 1503 N N . ALA A 1 199 ? 9.797 12.898 -10.039 1 98.69 199 ALA A N 1
ATOM 1504 C CA . ALA A 1 199 ? 8.695 13.281 -10.922 1 98.69 199 ALA A CA 1
ATOM 1505 C C . ALA A 1 199 ? 7.402 13.477 -10.141 1 98.69 199 ALA A C 1
ATOM 1507 O O . ALA A 1 199 ? 6.652 14.422 -10.391 1 98.69 199 ALA A O 1
ATOM 1508 N N . ARG A 1 200 ? 7.133 12.586 -9.219 1 98.5 200 ARG A N 1
ATOM 1509 C CA . ARG A 1 200 ? 5.918 12.68 -8.414 1 98.5 200 ARG A CA 1
ATOM 1510 C C . ARG A 1 200 ? 5.93 13.93 -7.543 1 98.5 200 ARG A C 1
ATOM 1512 O O . ARG A 1 200 ? 4.922 14.633 -7.441 1 98.5 200 ARG A O 1
ATOM 1519 N N . LEU A 1 201 ? 7.066 14.203 -6.906 1 98.81 201 LEU A N 1
ATOM 1520 C CA . LEU A 1 201 ? 7.211 15.406 -6.094 1 98.81 201 LEU A CA 1
ATOM 1521 C C . LEU A 1 201 ? 6.969 16.656 -6.926 1 98.81 201 LEU A C 1
ATOM 1523 O O . LEU A 1 201 ? 6.262 17.578 -6.492 1 98.81 201 LEU A O 1
ATOM 1527 N N . ASN A 1 202 ? 7.598 16.719 -8.102 1 98.88 202 ASN A N 1
ATOM 1528 C CA . ASN A 1 202 ? 7.387 17.859 -8.977 1 98.88 202 ASN A CA 1
ATOM 1529 C C . ASN A 1 202 ? 5.906 18.078 -9.273 1 98.88 202 ASN A C 1
ATOM 1531 O O . ASN A 1 202 ? 5.41 19.203 -9.211 1 98.88 202 ASN A O 1
ATOM 1535 N N . HIS A 1 203 ? 5.211 17.062 -9.547 1 98.81 203 HIS A N 1
ATOM 1536 C CA . HIS A 1 203 ? 3.783 17.156 -9.82 1 98.81 203 HIS A CA 1
ATOM 1537 C C . HIS A 1 203 ? 3.02 17.672 -8.609 1 98.81 203 HIS A C 1
ATOM 1539 O O . HIS A 1 203 ? 2.207 18.594 -8.734 1 98.81 203 HIS A O 1
ATOM 1545 N N . ILE A 1 204 ? 3.275 17.094 -7.43 1 98.75 204 ILE A N 1
ATOM 1546 C CA . ILE A 1 204 ? 2.584 17.484 -6.203 1 98.75 204 ILE A CA 1
ATOM 1547 C C . ILE A 1 204 ? 2.826 18.969 -5.922 1 98.75 204 ILE A C 1
ATOM 1549 O O . ILE A 1 204 ? 1.886 19.703 -5.645 1 98.75 204 ILE A O 1
ATOM 1553 N N . PHE A 1 205 ? 4.07 19.422 -6.004 1 98.81 205 PHE A N 1
ATOM 1554 C CA . PHE A 1 205 ? 4.414 20.812 -5.715 1 98.81 205 PHE A CA 1
ATOM 1555 C C . PHE A 1 205 ? 3.811 21.75 -6.758 1 98.81 205 PHE A C 1
ATOM 1557 O O . PHE A 1 205 ? 3.418 22.875 -6.438 1 98.81 205 PHE A O 1
ATOM 1564 N N . ASP A 1 206 ? 3.799 21.281 -8.062 1 98.81 206 ASP A N 1
ATOM 1565 C CA . ASP A 1 206 ? 3.189 22.109 -9.102 1 98.81 206 ASP A CA 1
ATOM 1566 C C . ASP A 1 206 ? 1.723 22.391 -8.789 1 98.81 206 ASP A C 1
ATOM 1568 O O . ASP A 1 206 ? 1.229 23.484 -9.039 1 98.81 206 ASP A O 1
ATOM 1572 N N . VAL A 1 207 ? 1.047 21.453 -8.203 1 98.81 207 VAL A N 1
ATOM 1573 C CA . VAL A 1 207 ? -0.395 21.562 -8.016 1 98.81 207 VAL A CA 1
ATOM 1574 C C . VAL A 1 207 ? -0.688 22.172 -6.641 1 98.81 207 VAL A C 1
ATOM 1576 O O . VAL A 1 207 ? -1.486 23.109 -6.527 1 98.81 207 VAL A O 1
ATOM 1579 N N . MET A 1 208 ? -0.011 21.719 -5.598 1 98.62 208 MET A N 1
ATOM 1580 C CA . MET A 1 208 ? -0.384 22.078 -4.227 1 98.62 208 MET A CA 1
ATOM 1581 C C . MET A 1 208 ? 0.495 23.203 -3.695 1 98.62 208 MET A C 1
ATOM 1583 O O . MET A 1 208 ? 0.163 23.828 -2.689 1 98.62 208 MET A O 1
ATOM 1587 N N . GLY A 1 209 ? 1.625 23.422 -4.34 1 98.5 209 GLY A N 1
ATOM 1588 C CA . GLY A 1 209 ? 2.568 24.406 -3.867 1 98.5 209 GLY A CA 1
ATOM 1589 C C . GLY A 1 209 ? 1.919 25.75 -3.557 1 98.5 209 GLY A C 1
ATOM 1590 O O . GLY A 1 209 ? 1.992 26.234 -2.426 1 98.5 209 GLY A O 1
ATOM 1591 N N . PRO A 1 210 ? 1.161 26.266 -4.473 1 98 210 PRO A N 1
ATOM 1592 C CA . PRO A 1 210 ? 0.624 27.625 -4.316 1 98 210 PRO A CA 1
ATOM 1593 C C . PRO A 1 210 ? -0.414 27.719 -3.203 1 98 210 PRO A C 1
ATOM 1595 O O . PRO A 1 210 ? -0.757 28.828 -2.77 1 98 210 PRO A O 1
ATOM 1598 N N . ILE A 1 211 ? -0.925 26.625 -2.717 1 98.25 211 ILE A N 1
ATOM 1599 C CA . ILE A 1 211 ? -2.016 26.688 -1.75 1 98.25 211 ILE A CA 1
ATOM 1600 C C . ILE A 1 211 ? -1.549 26.125 -0.408 1 98.25 211 ILE A C 1
ATOM 1602 O O . ILE A 1 211 ? -2.359 25.891 0.494 1 98.25 211 ILE A O 1
ATOM 1606 N N . SER A 1 212 ? -0.278 25.844 -0.211 1 98.62 212 SER A N 1
ATOM 1607 C CA . SER A 1 212 ? 0.241 25.219 1.005 1 98.62 212 SER A CA 1
ATOM 1608 C C . SER A 1 212 ? 0.691 26.281 2.012 1 98.62 212 SER A C 1
ATOM 1610 O O . SER A 1 212 ? 1.453 27.188 1.67 1 98.62 212 SER A O 1
ATOM 1612 N N . GLY A 1 213 ? 0.282 26.141 3.252 1 97.62 213 GLY A N 1
ATOM 1613 C CA . GLY A 1 213 ? 0.621 27.109 4.277 1 97.62 213 GLY A CA 1
ATOM 1614 C C . GLY A 1 213 ? 1.774 26.672 5.16 1 97.62 213 GLY A C 1
ATOM 1615 O O . GLY A 1 213 ? 2.406 27.5 5.816 1 97.62 213 GLY A O 1
ATOM 1616 N N . VAL A 1 214 ? 1.982 25.438 5.203 1 98.75 214 VAL A N 1
ATOM 1617 C CA . VAL A 1 214 ? 3.049 24.812 5.984 1 98.75 214 VAL A CA 1
ATOM 1618 C C . VAL A 1 214 ? 3.406 23.453 5.383 1 98.75 214 VAL A C 1
ATOM 1620 O O . VAL A 1 214 ? 2.594 22.844 4.684 1 98.75 214 VAL A O 1
ATOM 1623 N N . GLY A 1 215 ? 4.598 23.031 5.527 1 98.75 215 GLY A N 1
ATOM 1624 C CA . GLY A 1 215 ? 5 21.719 5.039 1 98.75 215 GLY A CA 1
ATOM 1625 C C . GLY A 1 215 ? 5.277 20.734 6.156 1 98.75 215 GLY A C 1
ATOM 1626 O O . GLY A 1 215 ? 5.59 21.125 7.281 1 98.75 215 GLY A O 1
ATOM 1627 N N . HIS A 1 216 ? 5.082 19.516 5.918 1 98.81 216 HIS A N 1
ATOM 1628 C CA . HIS A 1 216 ? 5.574 18.406 6.738 1 98.81 216 HIS A CA 1
ATOM 1629 C C . HIS A 1 216 ? 6.734 17.688 6.059 1 98.81 216 HIS A C 1
ATOM 1631 O O . HIS A 1 216 ? 6.645 17.344 4.879 1 98.81 216 HIS A O 1
ATOM 1637 N N . CYS A 1 217 ? 7.75 17.516 6.797 1 98.75 217 CYS A N 1
ATOM 1638 C CA . CYS A 1 217 ? 8.961 16.891 6.277 1 98.75 217 CYS A CA 1
ATOM 1639 C C . CYS A 1 217 ? 9.023 15.422 6.664 1 98.75 217 CYS A C 1
ATOM 1641 O O . CYS A 1 217 ? 9.305 15.094 7.82 1 98.75 217 CYS A O 1
ATOM 1643 N N . LYS A 1 218 ? 8.75 14.594 5.75 1 98.25 218 LYS A N 1
ATOM 1644 C CA . LYS A 1 218 ? 8.727 13.148 5.922 1 98.25 218 LYS A CA 1
ATOM 1645 C C . LYS A 1 218 ? 9.477 12.445 4.793 1 98.25 218 LYS A C 1
ATOM 1647 O O . LYS A 1 218 ? 9.953 13.102 3.861 1 98.25 218 LYS A O 1
ATOM 1652 N N . ASP A 1 219 ? 9.672 11.18 5.008 1 98.56 219 ASP A N 1
ATOM 1653 C CA . ASP A 1 219 ? 10.25 10.312 3.986 1 98.56 219 ASP A CA 1
ATOM 1654 C C . ASP A 1 219 ? 9.422 9.039 3.82 1 98.56 219 ASP A C 1
ATOM 1656 O O . ASP A 1 219 ? 8.422 8.844 4.516 1 98.56 219 ASP A O 1
ATOM 1660 N N . ILE A 1 220 ? 9.805 8.32 2.785 1 97.69 220 ILE A N 1
ATOM 1661 C CA . ILE A 1 220 ? 8.93 7.219 2.393 1 97.69 220 ILE A CA 1
ATOM 1662 C C . ILE A 1 220 ? 9.766 5.969 2.115 1 97.69 220 ILE A C 1
ATOM 1664 O O . ILE A 1 220 ? 10.938 6.062 1.737 1 97.69 220 ILE A O 1
ATOM 1668 N N . ARG A 1 221 ? 9.18 4.832 2.326 1 95.06 221 ARG A N 1
ATOM 1669 C CA . ARG A 1 221 ? 9.789 3.561 1.939 1 95.06 221 ARG A CA 1
ATOM 1670 C C . ARG A 1 221 ? 8.719 2.525 1.599 1 95.06 221 ARG A C 1
ATOM 1672 O O . ARG A 1 221 ? 7.57 2.654 2.018 1 95.06 221 ARG A O 1
ATOM 1679 N N . ILE A 1 222 ? 9.172 1.551 0.829 1 94.19 222 ILE A N 1
ATOM 1680 C CA . ILE A 1 222 ? 8.289 0.414 0.587 1 94.19 222 ILE A CA 1
ATOM 1681 C C . ILE A 1 222 ? 8.391 -0.574 1.747 1 94.19 222 ILE A C 1
ATOM 1683 O O . ILE A 1 222 ? 9.492 -0.979 2.129 1 94.19 222 ILE A O 1
ATOM 1687 N N . GLY A 1 223 ? 7.238 -0.834 2.348 1 90.19 223 GLY A N 1
ATOM 1688 C CA . GLY A 1 223 ? 7.211 -1.761 3.467 1 90.19 223 GLY A CA 1
ATOM 1689 C C . GLY A 1 223 ? 7.07 -3.209 3.041 1 90.19 223 GLY A C 1
ATOM 1690 O O . GLY A 1 223 ? 6.855 -3.496 1.861 1 90.19 223 GLY A O 1
ATOM 1691 N N . PRO A 1 224 ? 7.266 -4.07 3.998 1 85.75 224 PRO A N 1
ATOM 1692 C CA . PRO A 1 224 ? 7.086 -5.492 3.705 1 85.75 224 PRO A CA 1
ATOM 1693 C C . PRO A 1 224 ? 5.621 -5.871 3.492 1 85.75 224 PRO A C 1
ATOM 1695 O O . PRO A 1 224 ? 4.73 -5.258 4.086 1 85.75 224 PRO A O 1
ATOM 1698 N N . GLY A 1 225 ? 5.41 -6.801 2.592 1 82.06 225 GLY A N 1
ATOM 1699 C CA . GLY A 1 225 ? 4.078 -7.305 2.305 1 82.06 225 GLY A CA 1
ATOM 1700 C C . GLY A 1 225 ? 3.969 -7.969 0.945 1 82.06 225 GLY A C 1
ATOM 1701 O O . GLY A 1 225 ? 4.898 -7.895 0.136 1 82.06 225 GLY A O 1
ATOM 1702 N N . LEU A 1 226 ? 2.867 -8.68 0.744 1 81.5 226 LEU A N 1
ATOM 1703 C CA . LEU A 1 226 ? 2.721 -9.445 -0.489 1 81.5 226 LEU A CA 1
ATOM 1704 C C . LEU A 1 226 ? 2.018 -8.617 -1.562 1 81.5 226 LEU A C 1
ATOM 1706 O O . LEU A 1 226 ? 2.045 -8.977 -2.742 1 81.5 226 LEU A O 1
ATOM 1710 N N . VAL A 1 227 ? 1.354 -7.617 -1.023 1 89.25 227 VAL A N 1
ATOM 1711 C CA . VAL A 1 227 ? 0.857 -6.586 -1.931 1 89.25 227 VAL A CA 1
ATOM 1712 C C . VAL A 1 227 ? 1.538 -5.254 -1.623 1 89.25 227 VAL A C 1
ATOM 1714 O O . VAL A 1 227 ? 2.559 -5.219 -0.932 1 89.25 227 VAL A O 1
ATOM 1717 N N . LEU A 1 228 ? 1.071 -4.051 -2.088 1 94.06 228 LEU A N 1
ATOM 1718 C CA . LEU A 1 228 ? 1.781 -2.785 -1.944 1 94.06 228 LEU A CA 1
ATOM 1719 C C . LEU A 1 228 ? 1.548 -2.186 -0.562 1 94.06 228 LEU A C 1
ATOM 1721 O O . LEU A 1 228 ? 0.402 -2.035 -0.131 1 94.06 228 LEU A O 1
ATOM 1725 N N . HIS A 1 229 ? 2.639 -1.964 0.129 1 95.38 229 HIS A N 1
ATOM 1726 C CA . HIS A 1 229 ? 2.646 -1.235 1.393 1 95.38 229 HIS A CA 1
ATOM 1727 C C . HIS A 1 229 ? 3.648 -0.086 1.36 1 95.38 229 HIS A C 1
ATOM 1729 O O . HIS A 1 229 ? 4.844 -0.304 1.151 1 95.38 229 HIS A O 1
ATOM 1735 N N . ILE A 1 230 ? 3.131 1.028 1.556 1 96.19 230 ILE A N 1
ATOM 1736 C CA . ILE A 1 230 ? 3.98 2.213 1.597 1 96.19 230 ILE A CA 1
ATOM 1737 C C . ILE A 1 230 ? 4.012 2.777 3.016 1 96.19 230 ILE A C 1
ATOM 1739 O O . ILE A 1 230 ? 2.965 3.053 3.605 1 96.19 230 ILE A O 1
ATOM 1743 N N . ASP A 1 231 ? 5.219 2.969 3.531 1 95.56 231 ASP A N 1
ATOM 1744 C CA . ASP A 1 231 ? 5.414 3.447 4.895 1 95.56 231 ASP A CA 1
ATOM 1745 C C . ASP A 1 231 ? 6.121 4.801 4.906 1 95.56 231 ASP A C 1
ATOM 1747 O O . ASP A 1 231 ? 6.891 5.109 3.994 1 95.56 231 ASP A O 1
ATOM 1751 N N . GLU A 1 232 ? 5.781 5.52 5.969 1 96.88 232 GLU A N 1
ATOM 1752 C CA . GLU A 1 232 ? 6.637 6.656 6.285 1 96.88 232 GLU A CA 1
ATOM 1753 C C . GLU A 1 232 ? 8.008 6.195 6.773 1 96.88 232 GLU A C 1
ATOM 1755 O O . GLU A 1 232 ? 8.148 5.074 7.27 1 96.88 232 GLU A O 1
ATOM 1760 N N . ALA A 1 233 ? 9 6.977 6.625 1 97.31 233 ALA A N 1
ATOM 1761 C CA . ALA A 1 233 ? 10.359 6.719 7.094 1 97.31 233 ALA A CA 1
ATOM 1762 C C . ALA A 1 233 ? 10.969 7.969 7.723 1 97.31 233 ALA A C 1
ATOM 1764 O O . ALA A 1 233 ? 10.477 9.078 7.508 1 97.31 233 ALA A O 1
ATOM 1765 N N . VAL A 1 234 ? 11.953 7.758 8.555 1 98.56 234 VAL A N 1
ATOM 1766 C CA . VAL A 1 234 ? 12.734 8.883 9.055 1 98.56 234 VAL A CA 1
ATOM 1767 C C . VAL A 1 234 ? 13.32 9.672 7.883 1 98.56 234 VAL A C 1
ATOM 1769 O O . VAL A 1 234 ? 13.945 9.094 6.988 1 98.56 234 VAL A O 1
ATOM 1772 N N . PRO A 1 235 ? 13.039 10.992 7.883 1 98.81 235 PRO A N 1
ATOM 1773 C CA . PRO A 1 235 ? 13.633 11.773 6.789 1 98.81 235 PRO A CA 1
ATOM 1774 C C . PRO A 1 235 ? 15.117 11.484 6.602 1 98.81 235 PRO A C 1
ATOM 1776 O O . PRO A 1 235 ? 15.898 11.57 7.555 1 98.81 235 PRO A O 1
ATOM 1779 N N . GLY A 1 236 ? 15.469 11.148 5.406 1 98.62 236 GLY A N 1
ATOM 1780 C CA . GLY A 1 236 ? 16.844 10.82 5.078 1 98.62 236 GLY A CA 1
ATOM 1781 C C . GLY A 1 236 ? 17.141 9.336 5.137 1 98.62 236 GLY A C 1
ATOM 1782 O O . GLY A 1 236 ? 18.219 8.898 4.746 1 98.62 236 GLY A O 1
ATOM 1783 N N . GLU A 1 237 ? 16.219 8.562 5.637 1 98.19 237 GLU A N 1
ATOM 1784 C CA . GLU A 1 237 ? 16.422 7.121 5.777 1 98.19 237 GLU A CA 1
ATOM 1785 C C . GLU A 1 237 ? 15.539 6.336 4.816 1 98.19 237 GLU A C 1
ATOM 1787 O O . GLU A 1 237 ? 15.531 5.105 4.832 1 98.19 237 GLU A O 1
ATOM 1792 N N . GLY A 1 238 ? 14.758 7.035 4.004 1 97.12 238 GLY A N 1
ATOM 1793 C CA . GLY A 1 238 ? 13.867 6.391 3.051 1 97.12 238 GLY A CA 1
ATOM 1794 C C . GLY A 1 238 ? 14.336 6.527 1.613 1 97.12 238 GLY A C 1
ATOM 1795 O O . GLY A 1 238 ? 15.539 6.59 1.347 1 97.12 238 GLY A O 1
ATOM 1796 N N . GLU A 1 239 ? 13.383 6.449 0.651 1 95.69 239 GLU A N 1
ATOM 1797 C CA . GLU A 1 239 ? 13.695 6.402 -0.773 1 95.69 239 GLU A CA 1
ATOM 1798 C C . GLU A 1 239 ? 13.305 7.703 -1.469 1 95.69 239 GLU A C 1
ATOM 1800 O O . GLU A 1 239 ? 13.5 7.848 -2.678 1 95.69 239 GLU A O 1
ATOM 1805 N N . LEU A 1 240 ? 12.68 8.617 -0.743 1 98.25 240 LEU A N 1
ATOM 1806 C CA . LEU A 1 240 ? 12.172 9.852 -1.323 1 98.25 240 LEU A CA 1
ATOM 1807 C C . LEU A 1 240 ? 13.32 10.758 -1.768 1 98.25 240 LEU A C 1
ATOM 1809 O O . LEU A 1 240 ? 14.32 10.891 -1.059 1 98.25 240 LEU A O 1
ATOM 1813 N N . ASP A 1 241 ? 13.164 11.367 -2.934 1 98.56 241 ASP A N 1
ATOM 1814 C CA . ASP A 1 241 ? 14.055 12.453 -3.324 1 98.56 241 ASP A CA 1
ATOM 1815 C C . ASP A 1 241 ? 13.812 13.695 -2.471 1 98.56 241 ASP A C 1
ATOM 1817 O O . ASP A 1 241 ? 13.273 14.695 -2.955 1 98.56 241 ASP A O 1
ATOM 1821 N N . LEU A 1 242 ? 14.336 13.625 -1.311 1 98.81 242 LEU A N 1
ATOM 1822 C CA . LEU A 1 242 ? 14.062 14.672 -0.331 1 98.81 242 LEU A CA 1
ATOM 1823 C C . LEU A 1 242 ? 14.703 15.992 -0.757 1 98.81 242 LEU A C 1
ATOM 1825 O O . LEU A 1 242 ? 14.156 17.062 -0.488 1 98.81 242 LEU A O 1
ATOM 1829 N N . ALA A 1 243 ? 15.836 15.922 -1.435 1 98.81 243 ALA A N 1
ATOM 1830 C CA . ALA A 1 243 ? 16.484 17.141 -1.934 1 98.81 243 ALA A CA 1
ATOM 1831 C C . ALA A 1 243 ? 15.539 17.938 -2.83 1 98.81 243 ALA A C 1
ATOM 1833 O O . ALA A 1 243 ? 15.422 19.156 -2.686 1 98.81 243 ALA A O 1
ATOM 1834 N N . THR A 1 244 ? 14.875 17.234 -3.705 1 98.88 244 THR A N 1
ATOM 1835 C CA . THR A 1 244 ? 13.914 17.891 -4.59 1 98.88 244 THR A CA 1
ATOM 1836 C C . THR A 1 244 ? 12.773 18.516 -3.791 1 98.88 244 THR A C 1
ATOM 1838 O O . THR A 1 244 ? 12.375 19.656 -4.055 1 98.88 244 THR A O 1
ATOM 1841 N N . ALA A 1 245 ? 12.281 17.812 -2.785 1 98.88 245 ALA A N 1
ATOM 1842 C CA . ALA A 1 245 ? 11.195 18.328 -1.959 1 98.88 245 ALA A CA 1
ATOM 1843 C C . ALA A 1 245 ? 11.617 19.625 -1.268 1 98.88 245 ALA A C 1
ATOM 1845 O O . ALA A 1 245 ? 10.867 20.609 -1.277 1 98.88 245 ALA A O 1
ATOM 1846 N N . LEU A 1 246 ? 12.781 19.594 -0.667 1 98.81 246 LEU A N 1
ATOM 1847 C CA . LEU A 1 246 ? 13.281 20.75 0.058 1 98.81 246 LEU A CA 1
ATOM 1848 C C . LEU A 1 246 ? 13.516 21.922 -0.891 1 98.81 246 LEU A C 1
ATOM 1850 O O . LEU A 1 246 ? 13.188 23.062 -0.57 1 98.81 246 LEU A O 1
ATOM 1854 N N . ARG A 1 247 ? 14.062 21.672 -2.1 1 98.81 247 ARG A N 1
ATOM 1855 C CA . ARG A 1 247 ? 14.305 22.719 -3.088 1 98.81 247 ARG A CA 1
ATOM 1856 C C . ARG A 1 247 ? 12.992 23.344 -3.541 1 98.81 247 ARG A C 1
ATOM 1858 O O . ARG A 1 247 ? 12.883 24.562 -3.631 1 98.81 247 ARG A O 1
ATOM 1865 N N . ARG A 1 248 ? 12.094 22.484 -3.824 1 98.88 248 ARG A N 1
ATOM 1866 C CA . ARG A 1 248 ? 10.797 22.969 -4.293 1 98.88 248 ARG A CA 1
ATOM 1867 C C . ARG A 1 248 ? 10.117 23.812 -3.229 1 98.88 248 ARG A C 1
ATOM 1869 O O . ARG A 1 248 ? 9.539 24.859 -3.539 1 98.88 248 ARG A O 1
ATOM 1876 N N . TRP A 1 249 ? 10.156 23.375 -1.974 1 98.81 249 TRP A N 1
ATOM 1877 C CA . TRP A 1 249 ? 9.547 24.156 -0.894 1 98.81 249 TRP A CA 1
ATOM 1878 C C . TRP A 1 249 ? 10.258 25.5 -0.72 1 98.81 249 TRP A C 1
ATOM 1880 O O . TRP A 1 249 ? 9.609 26.547 -0.675 1 98.81 249 TRP A O 1
ATOM 1890 N N . HIS A 1 250 ? 11.547 25.469 -0.666 1 98.69 250 HIS A N 1
ATOM 1891 C CA . HIS A 1 250 ? 12.328 26.672 -0.463 1 98.69 250 HIS A CA 1
ATOM 1892 C C . HIS A 1 250 ? 12.086 27.688 -1.576 1 98.69 250 HIS A C 1
ATOM 1894 O O . HIS A 1 250 ? 12.031 28.891 -1.323 1 98.69 250 HIS A O 1
ATOM 1900 N N . HIS A 1 251 ? 11.984 27.172 -2.752 1 98.5 251 HIS A N 1
ATOM 1901 C CA . HIS A 1 251 ? 11.727 28.062 -3.885 1 98.5 251 HIS A CA 1
ATOM 1902 C C . HIS A 1 251 ? 10.414 28.812 -3.709 1 98.5 251 HIS A C 1
ATOM 1904 O O . HIS A 1 251 ? 10.336 30 -3.986 1 98.5 251 HIS A O 1
ATOM 1910 N N . LEU A 1 252 ? 9.422 28.156 -3.242 1 98.38 252 LEU A N 1
ATOM 1911 C CA . LEU A 1 252 ? 8.094 28.734 -3.088 1 98.38 252 LEU A CA 1
ATOM 1912 C C . LEU A 1 252 ? 8 29.547 -1.794 1 98.38 252 LEU A C 1
ATOM 1914 O O . LEU A 1 252 ? 7.336 30.578 -1.75 1 98.38 252 LEU A O 1
ATOM 1918 N N . TYR A 1 253 ? 8.68 29 -0.746 1 98.38 253 TYR A N 1
ATOM 1919 C CA . TYR A 1 253 ? 8.555 29.562 0.595 1 98.38 253 TYR A CA 1
ATOM 1920 C C . TYR A 1 253 ? 9.914 29.656 1.277 1 98.38 253 TYR A C 1
ATOM 1922 O O . TYR A 1 253 ? 10.18 28.938 2.252 1 98.38 253 TYR A O 1
ATOM 1930 N N . PRO A 1 254 ? 10.719 30.594 0.942 1 98.06 254 PRO A N 1
ATOM 1931 C CA . PRO A 1 254 ? 12.078 30.688 1.482 1 98.06 254 PRO A CA 1
ATOM 1932 C C . PRO A 1 254 ? 12.094 30.938 2.988 1 98.06 254 PRO A C 1
ATOM 1934 O O . PRO A 1 254 ? 13.094 30.641 3.65 1 98.06 254 PRO A O 1
ATOM 1937 N N . ASP A 1 255 ? 10.969 31.469 3.508 1 97.88 255 ASP A N 1
ATOM 1938 C CA . ASP A 1 255 ? 10.891 31.688 4.949 1 97.88 255 ASP A CA 1
ATOM 1939 C C . ASP A 1 255 ? 9.852 30.766 5.586 1 97.88 255 ASP A C 1
ATOM 1941 O O . ASP A 1 255 ? 9.438 30.984 6.727 1 97.88 255 ASP A O 1
ATOM 1945 N N . GLY A 1 256 ? 9.359 29.781 4.785 1 98.69 256 GLY A N 1
ATOM 1946 C CA . GLY A 1 256 ? 8.32 28.891 5.266 1 98.69 256 GLY A CA 1
ATOM 1947 C C . GLY A 1 256 ? 8.859 27.719 6.047 1 98.69 256 GLY A C 1
ATOM 1948 O O . GLY A 1 256 ? 10.039 27.359 5.922 1 98.69 256 GLY A O 1
ATOM 1949 N N . TYR A 1 257 ? 8.008 27.109 6.852 1 98.88 257 TYR A N 1
ATOM 1950 C CA . TYR A 1 257 ? 8.414 26 7.711 1 98.88 257 TYR A CA 1
ATOM 1951 C C . TYR A 1 257 ? 8.07 24.672 7.07 1 98.88 257 TYR A C 1
ATOM 1953 O O . TYR A 1 257 ? 6.988 24.5 6.496 1 98.88 257 TYR A O 1
ATOM 1961 N N . MET A 1 258 ? 8.945 23.734 7.137 1 98.81 258 MET A N 1
ATOM 1962 C CA . MET A 1 258 ? 8.648 22.312 7.121 1 98.81 258 MET A CA 1
ATOM 1963 C C . MET A 1 258 ? 8.828 21.703 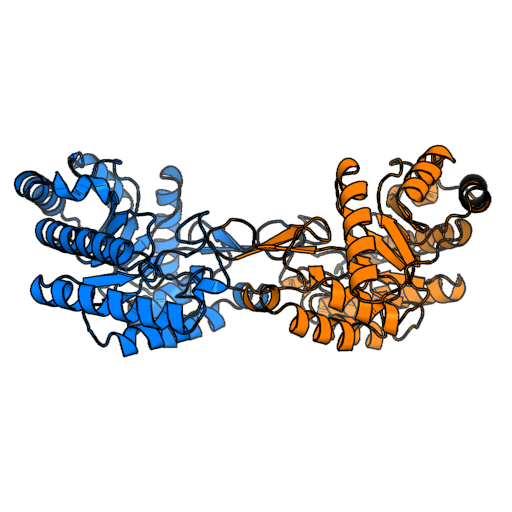8.5 1 98.81 258 MET A C 1
ATOM 1965 O O . MET A 1 258 ? 9.852 21.922 9.156 1 98.81 258 MET A O 1
ATOM 1969 N N . LEU A 1 259 ? 7.855 20.969 8.93 1 98.94 259 LEU A N 1
ATOM 1970 C CA . LEU A 1 259 ? 7.883 20.391 10.266 1 98.94 259 LEU A CA 1
ATOM 1971 C C . LEU A 1 259 ? 8.141 18.891 10.203 1 98.94 259 LEU A C 1
ATOM 1973 O O . LEU A 1 259 ? 7.426 18.156 9.508 1 98.94 259 LEU A O 1
ATOM 1977 N N . LEU A 1 260 ? 9.195 18.422 10.898 1 98.88 260 LEU A N 1
ATOM 1978 C CA . LEU A 1 260 ? 9.344 17 11.141 1 98.88 260 LEU A CA 1
ATOM 1979 C C . LEU A 1 260 ? 8.18 16.453 11.969 1 98.88 260 LEU A C 1
ATOM 1981 O O . LEU A 1 260 ? 7.77 17.094 12.945 1 98.88 260 LEU A O 1
ATOM 1985 N N . GLU A 1 261 ? 7.68 15.312 11.516 1 97.94 261 GLU A N 1
ATOM 1986 C CA . GLU A 1 261 ? 6.551 14.812 12.289 1 97.94 261 GLU A CA 1
ATOM 1987 C C . GLU A 1 261 ? 6.461 13.289 12.211 1 97.94 261 GLU A C 1
ATOM 1989 O O . GLU A 1 261 ? 7.184 12.664 11.43 1 97.94 261 GLU A O 1
ATOM 1994 N N . HIS A 1 262 ? 5.648 12.672 13.055 1 96.38 262 HIS A N 1
ATOM 1995 C CA . HIS A 1 262 ? 5.277 11.266 13.086 1 96.38 262 HIS A CA 1
ATOM 1996 C C . HIS A 1 262 ? 6.48 10.383 13.398 1 96.38 262 HIS A C 1
ATOM 1998 O O . HIS A 1 262 ? 6.672 9.336 12.773 1 96.38 262 HIS A O 1
ATOM 2004 N N . LEU A 1 263 ? 7.34 10.828 14.266 1 97.44 263 LEU A N 1
ATOM 2005 C CA . LEU A 1 263 ? 8.477 10.039 14.727 1 97.44 263 LEU A CA 1
ATOM 2006 C C . LEU A 1 263 ? 8.469 9.906 16.25 1 97.44 263 LEU A C 1
ATOM 2008 O O . LEU A 1 263 ? 8.047 10.828 16.953 1 97.44 263 LEU A O 1
ATOM 2012 N N . PRO A 1 264 ? 8.953 8.758 16.672 1 96.31 264 PRO A N 1
ATOM 2013 C CA . PRO A 1 264 ? 9.297 8.773 18.109 1 96.31 264 PRO A CA 1
ATOM 2014 C C . PRO A 1 264 ? 10.328 9.836 18.453 1 96.31 264 PRO A C 1
ATOM 2016 O O . PRO A 1 264 ? 11.203 10.141 17.641 1 96.31 264 PRO A O 1
ATOM 2019 N N . ASP A 1 265 ? 10.156 10.328 19.656 1 96.12 265 ASP A N 1
ATOM 2020 C CA . ASP A 1 265 ? 10.977 11.461 20.062 1 96.12 265 ASP A CA 1
ATOM 2021 C C . ASP A 1 265 ? 12.461 11.172 19.859 1 96.12 265 ASP A C 1
ATOM 2023 O O . ASP A 1 265 ? 13.227 12.055 19.469 1 96.12 265 ASP A O 1
ATOM 2027 N N . ASP A 1 266 ? 12.883 9.953 20.062 1 97.25 266 ASP A N 1
ATOM 2028 C CA . ASP A 1 266 ? 14.297 9.609 20.016 1 97.25 266 ASP A CA 1
ATOM 2029 C C . ASP A 1 266 ? 14.812 9.57 18.578 1 97.25 266 ASP A C 1
ATOM 2031 O O . ASP A 1 266 ? 16.016 9.422 18.359 1 97.25 266 ASP A O 1
ATOM 2035 N N . GLN A 1 267 ? 13.953 9.766 17.578 1 98.38 267 GLN A N 1
ATOM 2036 C CA . GLN A 1 267 ? 14.367 9.711 16.172 1 98.38 267 GLN A CA 1
ATOM 2037 C C . GLN A 1 267 ? 14.469 11.109 15.578 1 98.38 267 GLN A C 1
ATOM 2039 O O . GLN A 1 267 ? 15.023 11.289 14.484 1 98.38 267 GLN A O 1
ATOM 2044 N N . TYR A 1 268 ? 14 12.133 16.297 1 98.69 268 TYR A N 1
ATOM 2045 C CA . TYR A 1 268 ? 14 13.484 15.75 1 98.69 268 TYR A CA 1
ATOM 2046 C C . TYR A 1 268 ? 15.43 14 15.586 1 98.69 268 TYR A C 1
ATOM 2048 O O . TYR A 1 268 ? 15.727 14.719 14.633 1 98.69 268 TYR A O 1
ATOM 2056 N N . PRO A 1 269 ? 16.359 13.594 16.516 1 98.69 269 PRO A N 1
ATOM 2057 C CA . PRO A 1 269 ? 17.734 14.055 16.281 1 98.69 269 PRO A CA 1
ATOM 2058 C C . PRO A 1 269 ? 18.312 13.547 14.961 1 98.69 269 PRO A C 1
ATOM 2060 O O . PRO A 1 269 ? 18.938 14.312 14.219 1 98.69 269 PRO A O 1
ATOM 2063 N N . LEU A 1 270 ? 18.062 12.289 14.672 1 98.81 270 LEU A N 1
ATOM 2064 C CA . LEU A 1 270 ? 18.531 11.727 13.414 1 98.81 270 LEU A CA 1
ATOM 2065 C C . LEU A 1 270 ? 17.844 12.398 12.227 1 98.81 270 LEU A C 1
ATOM 2067 O O . LEU A 1 270 ? 18.516 12.758 11.25 1 98.81 270 LEU A O 1
ATOM 2071 N N . ALA A 1 271 ? 16.562 12.57 12.289 1 98.88 271 ALA A N 1
ATOM 2072 C CA . ALA A 1 271 ? 15.805 13.219 11.227 1 98.88 271 ALA A CA 1
ATOM 2073 C C . ALA A 1 271 ? 16.312 14.633 10.961 1 98.88 271 ALA A C 1
ATOM 2075 O O . ALA A 1 271 ? 16.531 15.008 9.805 1 98.88 271 ALA A O 1
ATOM 2076 N N . SER A 1 272 ? 16.484 15.367 12.062 1 98.88 272 SER A N 1
ATOM 2077 C CA . SER A 1 272 ? 16.969 16.734 11.93 1 98.88 272 SER A CA 1
ATOM 2078 C C . SER A 1 272 ? 18.344 16.781 11.273 1 98.88 272 SER A C 1
ATOM 2080 O O . SER A 1 272 ? 18.562 17.531 10.328 1 98.88 272 SER A O 1
ATOM 2082 N N . ARG A 1 273 ? 19.234 15.938 11.758 1 98.81 273 ARG A N 1
ATOM 2083 C CA . ARG A 1 273 ? 20.578 15.883 11.203 1 98.81 273 ARG A CA 1
ATOM 2084 C C . ARG A 1 273 ? 20.547 15.547 9.711 1 98.81 273 ARG A C 1
ATOM 2086 O O . ARG A 1 273 ? 21.25 16.172 8.914 1 98.81 273 ARG A O 1
ATOM 2093 N N . ASN A 1 274 ? 19.781 14.578 9.359 1 98.94 274 ASN A N 1
ATOM 2094 C CA . ASN A 1 274 ? 19.656 14.156 7.969 1 98.94 274 ASN A CA 1
ATOM 2095 C C . ASN A 1 274 ? 19.141 15.289 7.086 1 98.94 274 ASN A C 1
ATOM 2097 O O . ASN A 1 274 ? 19.672 15.547 6.012 1 98.94 274 ASN A O 1
ATOM 2101 N N . VAL A 1 275 ? 18.062 15.984 7.535 1 98.94 275 VAL A N 1
ATOM 2102 C CA . VAL A 1 275 ? 17.438 17.016 6.711 1 98.94 275 VAL A CA 1
ATOM 2103 C C . VAL A 1 275 ? 18.391 18.203 6.551 1 98.94 275 VAL A C 1
ATOM 2105 O O . VAL A 1 275 ? 18.5 18.766 5.461 1 98.94 275 VAL A O 1
ATOM 2108 N N . HIS A 1 276 ? 19.109 18.594 7.629 1 98.88 276 HIS A N 1
ATOM 2109 C CA . HIS A 1 276 ? 20.094 19.656 7.52 1 98.88 276 HIS A CA 1
ATOM 2110 C C . HIS A 1 276 ? 21.188 19.297 6.508 1 98.88 276 HIS A C 1
ATOM 2112 O O . HIS A 1 276 ? 21.578 20.125 5.684 1 98.88 276 HIS A O 1
ATOM 2118 N N . ARG A 1 277 ? 21.656 18.062 6.617 1 98.81 277 ARG A N 1
ATOM 2119 C CA . ARG A 1 277 ? 22.688 17.594 5.695 1 98.81 277 ARG A CA 1
ATOM 2120 C C . ARG A 1 277 ? 22.188 17.625 4.254 1 98.81 277 ARG A C 1
ATOM 2122 O O . ARG A 1 277 ? 22.875 18.141 3.365 1 98.81 277 ARG A O 1
ATOM 2129 N N . ILE A 1 278 ? 21.016 17.094 4.004 1 98.88 278 ILE A N 1
ATOM 2130 C CA . ILE A 1 278 ? 20.453 17 2.66 1 98.88 278 ILE A CA 1
ATOM 2131 C C . ILE A 1 278 ? 20.188 18.391 2.107 1 98.88 278 ILE A C 1
ATOM 2133 O O . ILE A 1 278 ? 20.438 18.656 0.929 1 98.88 278 ILE A O 1
ATOM 2137 N N . ALA A 1 279 ? 19.656 19.25 2.967 1 98.88 279 ALA A N 1
ATOM 2138 C CA . ALA A 1 279 ? 19.438 20.641 2.553 1 98.88 279 ALA A CA 1
ATOM 2139 C C . ALA A 1 279 ? 20.75 21.312 2.141 1 98.88 279 ALA A C 1
ATOM 2141 O O . ALA A 1 279 ? 20.812 21.953 1.094 1 98.88 279 ALA A O 1
ATOM 2142 N N . ALA A 1 280 ? 21.734 21.141 2.961 1 98.62 280 ALA A N 1
ATOM 2143 C CA . ALA A 1 280 ? 23.047 21.734 2.662 1 98.62 280 ALA A CA 1
ATOM 2144 C C . ALA A 1 280 ? 23.594 21.219 1.333 1 98.62 280 ALA A C 1
ATOM 2146 O O . ALA A 1 280 ? 24.047 22 0.497 1 98.62 280 ALA A O 1
ATOM 2147 N N . GLU A 1 281 ? 23.516 19.922 1.122 1 98.5 281 GLU A N 1
ATOM 2148 C CA . GLU A 1 281 ? 23.984 19.297 -0.105 1 98.5 281 GLU A CA 1
ATOM 2149 C C . GLU A 1 281 ? 23.188 19.766 -1.315 1 98.5 281 GLU A C 1
ATOM 2151 O O . GLU A 1 281 ? 23.719 19.844 -2.426 1 98.5 281 GLU A O 1
ATOM 2156 N N . ALA A 1 282 ? 21.922 20.125 -1.058 1 98.25 282 ALA A N 1
ATOM 2157 C CA . ALA A 1 282 ? 21.016 20.547 -2.129 1 98.25 282 ALA A CA 1
ATOM 2158 C C . ALA A 1 282 ? 21.109 22.047 -2.363 1 98.25 282 ALA A C 1
ATOM 2160 O O . ALA A 1 282 ? 20.438 22.594 -3.25 1 98.25 282 ALA A O 1
ATOM 2161 N N . GLY A 1 283 ? 21.812 22.766 -1.571 1 98.25 283 GLY A N 1
ATOM 2162 C CA . GLY A 1 283 ? 21.938 24.203 -1.688 1 98.25 283 GLY A CA 1
ATOM 2163 C C . GLY A 1 283 ? 20.734 24.953 -1.139 1 98.25 283 GLY A C 1
ATOM 2164 O O . GLY A 1 283 ? 20.391 26.031 -1.62 1 98.25 283 GLY A O 1
ATOM 2165 N N . VAL A 1 284 ? 20.062 24.375 -0.199 1 98.56 284 VAL A N 1
ATOM 2166 C CA . VAL A 1 284 ? 18.891 24.984 0.416 1 98.56 284 VAL A CA 1
ATOM 2167 C C . VAL A 1 284 ? 19.234 25.5 1.806 1 98.56 284 VAL A C 1
ATOM 2169 O O . VAL A 1 284 ? 19.469 24.719 2.732 1 98.56 284 VAL A O 1
ATOM 2172 N N . PRO A 1 285 ? 19.297 26.734 2.006 1 98 285 PRO A N 1
ATOM 2173 C CA . PRO A 1 285 ? 19.625 27.266 3.33 1 98 285 PRO A CA 1
ATOM 2174 C C . PRO A 1 285 ? 18.5 27.078 4.34 1 98 285 PRO A C 1
ATOM 2176 O O . PRO A 1 285 ? 17.328 27.344 4.027 1 98 285 PRO A O 1
ATOM 2179 N N . ILE A 1 286 ? 18.844 26.594 5.496 1 97.69 286 ILE A N 1
ATOM 2180 C CA . ILE A 1 286 ? 17.922 26.516 6.629 1 97.69 286 ILE A CA 1
ATOM 2181 C C . ILE A 1 286 ? 18.297 27.578 7.664 1 97.69 286 ILE A C 1
ATOM 2183 O O . ILE A 1 286 ? 19.438 27.656 8.109 1 97.69 286 ILE A O 1
ATOM 2187 N N . THR A 1 287 ? 17.406 28.438 7.98 1 92.44 287 THR A N 1
ATOM 2188 C CA . THR A 1 287 ? 17.688 29.547 8.875 1 92.44 287 THR A CA 1
ATOM 2189 C C . THR A 1 287 ? 16.891 29.422 10.172 1 92.44 287 THR A C 1
ATOM 2191 O O . THR A 1 287 ? 15.828 28.812 10.188 1 92.44 287 THR A O 1
ATOM 2194 N N . MET B 1 1 ? -15.914 -24.094 -13.789 1 98 1 MET B N 1
ATOM 2195 C CA . MET B 1 1 ? -14.531 -24.047 -13.336 1 98 1 MET B CA 1
ATOM 2196 C C . MET B 1 1 ? -14.32 -24.969 -12.133 1 98 1 MET B C 1
ATOM 2198 O O . MET B 1 1 ? -15.25 -25.641 -11.703 1 98 1 MET B O 1
ATOM 2202 N N . LYS B 1 2 ? -13.094 -25.078 -11.68 1 98.75 2 LYS B N 1
ATOM 2203 C CA . LYS B 1 2 ? -12.766 -25.906 -10.523 1 98.75 2 LYS B CA 1
ATOM 2204 C C . LYS B 1 2 ? -12.086 -25.078 -9.438 1 98.75 2 LYS B C 1
ATOM 2206 O O . LYS B 1 2 ? -11.562 -24 -9.703 1 98.75 2 LYS B O 1
ATOM 2211 N N . LEU B 1 3 ? -12.227 -25.547 -8.234 1 98.81 3 LEU B N 1
ATOM 2212 C CA . LEU B 1 3 ? -11.633 -24.875 -7.078 1 98.81 3 LEU B CA 1
ATOM 2213 C C . LEU B 1 3 ? -10.711 -25.812 -6.316 1 98.81 3 LEU B C 1
ATOM 2215 O O . LEU B 1 3 ? -11.008 -27 -6.172 1 98.81 3 LEU B O 1
ATOM 2219 N N . GLY B 1 4 ? -9.633 -25.328 -5.902 1 98.88 4 GLY B N 1
ATOM 2220 C CA . GLY B 1 4 ? -8.688 -26.062 -5.078 1 98.88 4 GLY B CA 1
ATOM 2221 C C . GLY B 1 4 ? -8.031 -25.219 -4.008 1 98.88 4 GLY B C 1
ATOM 2222 O O . GLY B 1 4 ? -8.555 -24.156 -3.646 1 98.88 4 GLY B O 1
ATOM 2223 N N . VAL B 1 5 ? -6.945 -25.766 -3.445 1 98.88 5 VAL B N 1
ATOM 2224 C CA . VAL B 1 5 ? -6.312 -25.078 -2.328 1 98.88 5 VAL B CA 1
ATOM 2225 C C . VAL B 1 5 ? -4.801 -25.281 -2.377 1 98.88 5 VAL B C 1
ATOM 2227 O O . VAL B 1 5 ? -4.332 -26.359 -2.756 1 98.88 5 VAL B O 1
ATOM 2230 N N . VAL B 1 6 ? -4.062 -24.297 -2.201 1 98.5 6 VAL B N 1
ATOM 2231 C CA . VAL B 1 6 ? -2.67 -24.406 -1.782 1 98.5 6 VAL B CA 1
ATOM 2232 C C . VAL B 1 6 ? -2.566 -24.203 -0.272 1 98.5 6 VAL B C 1
ATOM 2234 O O . VAL B 1 6 ? -2.553 -23.078 0.211 1 98.5 6 VAL B O 1
ATOM 2237 N N . GLY B 1 7 ? -2.533 -25.234 0.403 1 96.56 7 GLY B N 1
ATOM 2238 C CA . GLY B 1 7 ? -2.619 -25.281 1.854 1 96.56 7 GLY B CA 1
ATOM 2239 C C . GLY B 1 7 ? -3.244 -26.562 2.373 1 96.56 7 GLY B C 1
ATOM 2240 O O . GLY B 1 7 ? -3.533 -27.469 1.599 1 96.56 7 GLY B O 1
ATOM 2241 N N . MET B 1 8 ? -3.268 -26.703 3.666 1 97.25 8 MET B N 1
ATOM 2242 C CA . MET B 1 8 ? -3.912 -27.828 4.34 1 97.25 8 MET B CA 1
ATOM 2243 C C . MET B 1 8 ? -3.125 -29.125 4.125 1 97.25 8 MET B C 1
ATOM 2245 O O . MET B 1 8 ? -3.676 -30.219 4.242 1 97.25 8 MET B O 1
ATOM 2249 N N . MET B 1 9 ? -1.937 -29.062 3.645 1 97.62 9 MET B N 1
ATOM 2250 C CA . MET B 1 9 ? -1.039 -30.188 3.426 1 97.62 9 MET B CA 1
ATOM 2251 C C . MET B 1 9 ? 0.132 -30.156 4.402 1 97.62 9 MET B C 1
ATOM 2253 O O . MET B 1 9 ? 0.521 -29.078 4.871 1 97.62 9 MET B O 1
ATOM 2257 N N . PRO B 1 10 ? 0.638 -31.328 4.746 1 96.62 10 PRO B N 1
ATOM 2258 C CA . PRO B 1 10 ? 1.822 -31.328 5.605 1 96.62 10 PRO B CA 1
ATOM 2259 C C . PRO B 1 10 ? 3.045 -30.703 4.93 1 96.62 10 PRO B C 1
ATOM 2261 O O . PRO B 1 10 ? 3.111 -30.656 3.697 1 96.62 10 PRO B O 1
ATOM 2264 N N . PRO B 1 11 ? 4.016 -30.297 5.676 1 94.5 11 PRO B N 1
ATOM 2265 C CA . PRO B 1 11 ? 5.207 -29.672 5.09 1 94.5 11 PRO B CA 1
ATOM 2266 C C . PRO B 1 11 ? 5.973 -30.625 4.172 1 94.5 11 PRO B C 1
ATOM 2268 O O . PRO B 1 11 ? 6.594 -30.188 3.203 1 94.5 11 PRO B O 1
ATOM 2271 N N . ASP B 1 12 ? 5.973 -31.875 4.496 1 96.69 12 ASP B N 1
ATOM 2272 C CA . ASP B 1 12 ? 6.578 -32.906 3.639 1 96.69 12 ASP B CA 1
ATOM 2273 C C . ASP B 1 12 ? 5.52 -33.625 2.82 1 96.69 12 ASP B C 1
ATOM 2275 O O . ASP B 1 12 ? 4.777 -34.438 3.354 1 96.69 12 ASP B O 1
ATOM 2279 N N . PHE B 1 13 ? 5.52 -33.312 1.466 1 96.75 13 PHE B N 1
ATOM 2280 C CA . PHE B 1 13 ? 4.488 -33.844 0.604 1 96.75 13 PHE B CA 1
ATOM 2281 C C . PHE B 1 13 ? 4.5 -35.375 0.663 1 96.75 13 PHE B C 1
ATOM 2283 O O . PHE B 1 13 ? 3.488 -36.031 0.384 1 96.75 13 PHE B O 1
ATOM 2290 N N . ARG B 1 14 ? 5.59 -36.094 0.985 1 95.75 14 ARG B N 1
ATOM 2291 C CA . ARG B 1 14 ? 5.746 -37.562 1.014 1 95.75 14 ARG B CA 1
ATOM 2292 C C . ARG B 1 14 ? 4.863 -38.188 2.092 1 95.75 14 ARG B C 1
ATOM 2294 O O . ARG B 1 14 ? 4.613 -39.375 2.074 1 95.75 14 ARG B O 1
ATOM 2301 N N . THR B 1 15 ? 4.402 -37.281 3.037 1 97.19 15 THR B N 1
ATOM 2302 C CA . THR B 1 15 ? 3.639 -37.781 4.168 1 97.19 15 THR B CA 1
ATOM 2303 C C . THR B 1 15 ? 2.145 -37.562 3.959 1 97.19 15 THR B C 1
ATOM 2305 O O . THR B 1 15 ? 1.338 -37.844 4.852 1 97.19 15 THR B O 1
ATOM 2308 N N . ILE B 1 16 ? 1.744 -37.094 2.875 1 97.88 16 ILE B N 1
ATOM 2309 C CA . ILE B 1 16 ? 0.336 -36.875 2.557 1 97.88 16 ILE B CA 1
ATOM 2310 C C . ILE B 1 16 ? -0.401 -38.219 2.559 1 97.88 16 ILE B C 1
ATOM 2312 O O . ILE B 1 16 ? 0.078 -39.188 1.985 1 97.88 16 ILE B O 1
ATOM 2316 N N . THR B 1 17 ? -1.447 -38.25 3.201 1 97.19 17 THR B N 1
ATOM 2317 C CA . THR B 1 17 ? -2.322 -39.438 3.227 1 97.19 17 THR B CA 1
ATOM 2318 C C . THR B 1 17 ? -3.725 -39.062 2.752 1 97.19 17 THR B C 1
ATOM 2320 O O . THR B 1 17 ? -3.982 -37.906 2.381 1 97.19 17 THR B O 1
ATOM 2323 N N . GLY B 1 18 ? -4.539 -40.062 2.717 1 97.25 18 GLY B N 1
ATOM 2324 C CA . GLY B 1 18 ? -5.934 -39.844 2.361 1 97.25 18 GLY B CA 1
ATOM 2325 C C . GLY B 1 18 ? -6.648 -38.906 3.316 1 97.25 18 GLY B C 1
ATOM 2326 O O . GLY B 1 18 ? -7.609 -38.219 2.932 1 97.25 18 GLY B O 1
ATOM 2327 N N . ARG B 1 19 ? -6.16 -38.75 4.477 1 97.5 19 ARG B N 1
ATOM 2328 C CA . ARG B 1 19 ? -6.824 -37.938 5.492 1 97.5 19 ARG B CA 1
ATOM 2329 C C . ARG B 1 19 ? -6.824 -36.469 5.098 1 97.5 19 ARG B C 1
ATOM 2331 O O . ARG B 1 19 ? -7.859 -35.812 5.176 1 97.5 19 ARG B O 1
ATOM 2338 N N . GLU B 1 20 ? -5.621 -35.875 4.77 1 98.06 20 GLU B N 1
ATOM 2339 C CA . GLU B 1 20 ? -5.539 -34.5 4.352 1 98.06 20 GLU B CA 1
ATOM 2340 C C . GLU B 1 20 ? -6.402 -34.219 3.119 1 98.06 20 GLU B C 1
ATOM 2342 O O . GLU B 1 20 ? -7.066 -33.188 3.023 1 98.06 20 GLU B O 1
ATOM 2347 N N . LEU B 1 21 ? -6.418 -35.188 2.168 1 98.56 21 LEU B N 1
ATOM 2348 C CA . LEU B 1 21 ? -7.18 -35.031 0.936 1 98.56 21 LEU B CA 1
ATOM 2349 C C . LEU B 1 21 ? -8.68 -35.094 1.214 1 98.56 21 LEU B C 1
ATOM 2351 O O . LEU B 1 21 ? -9.461 -34.375 0.587 1 98.56 21 LEU B O 1
ATOM 2355 N N . ASP B 1 22 ? -9.062 -35.906 2.166 1 98.19 22 ASP B N 1
ATOM 2356 C CA . ASP B 1 22 ? -10.461 -35.969 2.586 1 98.19 22 ASP B CA 1
ATOM 2357 C C . ASP B 1 22 ? -10.906 -34.656 3.193 1 98.19 22 ASP B C 1
ATOM 2359 O O . ASP B 1 22 ? -12.039 -34.219 2.977 1 98.19 22 ASP B O 1
ATOM 2363 N N . ALA B 1 23 ? -10.062 -34.094 3.967 1 98.12 23 ALA B N 1
ATOM 2364 C CA . ALA B 1 23 ? -10.367 -32.812 4.57 1 98.12 23 ALA B CA 1
ATOM 2365 C C . ALA B 1 23 ? -10.594 -31.734 3.502 1 98.12 23 ALA B C 1
ATOM 2367 O O . ALA B 1 23 ? -11.492 -30.891 3.635 1 98.12 23 ALA B O 1
ATOM 2368 N N . VAL B 1 24 ? -9.797 -31.719 2.457 1 98.62 24 VAL B N 1
ATOM 2369 C CA . VAL B 1 24 ? -9.953 -30.781 1.348 1 98.62 24 VAL B CA 1
ATOM 2370 C C . VAL B 1 24 ? -11.273 -31.062 0.628 1 98.62 24 VAL B C 1
ATOM 2372 O O . VAL B 1 24 ? -12.023 -30.125 0.326 1 98.62 24 VAL B O 1
ATOM 2375 N N . ARG B 1 25 ? -11.57 -32.281 0.378 1 98.19 25 ARG B N 1
ATOM 2376 C CA . ARG B 1 25 ? -12.797 -32.688 -0.301 1 98.19 25 ARG B CA 1
ATOM 2377 C C . ARG B 1 25 ? -14.023 -32.25 0.49 1 98.19 25 ARG B C 1
ATOM 2379 O O . ARG B 1 25 ? -15.039 -31.859 -0.093 1 98.19 25 ARG B O 1
ATOM 2386 N N . ALA B 1 26 ? -13.906 -32.281 1.791 1 98.19 26 ALA B N 1
ATOM 2387 C CA . ALA B 1 26 ? -15.008 -31.891 2.666 1 98.19 26 ALA B CA 1
ATOM 2388 C C . ALA B 1 26 ? -15.344 -30.422 2.486 1 98.19 26 ALA B C 1
ATOM 2390 O O . ALA B 1 26 ? -16.453 -29.984 2.811 1 98.19 26 ALA B O 1
ATOM 2391 N N . LEU B 1 27 ? -14.406 -29.641 2.006 1 98.5 27 LEU B N 1
ATOM 2392 C CA . LEU B 1 27 ? -14.625 -28.219 1.744 1 98.5 27 LEU B CA 1
ATOM 2393 C C . LEU B 1 27 ? -15.141 -28 0.326 1 98.5 27 LEU B C 1
ATOM 2395 O O . LEU B 1 27 ? -15.234 -26.859 -0.137 1 98.5 27 LEU B O 1
ATOM 2399 N N . LYS B 1 28 ? -15.391 -29.062 -0.357 1 98.38 28 LYS B N 1
ATOM 2400 C CA . LYS B 1 28 ? -15.883 -29.031 -1.733 1 98.38 28 LYS B CA 1
ATOM 2401 C C . LYS B 1 28 ? -14.82 -28.469 -2.68 1 98.38 28 LYS B C 1
ATOM 2403 O O . LYS B 1 28 ? -15.148 -27.734 -3.615 1 98.38 28 LYS B O 1
ATOM 2408 N N . LEU B 1 29 ? -13.633 -28.766 -2.402 1 98.75 29 LEU B N 1
ATOM 2409 C CA . LEU B 1 29 ? -12.492 -28.5 -3.27 1 98.75 29 LEU B CA 1
ATOM 2410 C C . LEU B 1 29 ? -11.969 -29.797 -3.885 1 98.75 29 LEU B C 1
ATOM 2412 O O . LEU B 1 29 ? -11.992 -30.859 -3.242 1 98.75 29 LEU B O 1
ATOM 2416 N N . THR B 1 30 ? -11.438 -29.672 -5.145 1 98.56 30 THR B N 1
ATOM 2417 C CA . THR B 1 30 ? -11.062 -30.906 -5.824 1 98.56 30 THR B CA 1
ATOM 2418 C C . THR B 1 30 ? -9.602 -30.859 -6.246 1 98.56 30 THR B C 1
ATOM 2420 O O . THR B 1 30 ? -9.078 -31.844 -6.781 1 98.56 30 THR B O 1
ATOM 2423 N N . GLY B 1 31 ? -8.961 -29.75 -6.074 1 98.69 31 GLY B N 1
ATOM 2424 C CA . GLY B 1 31 ? -7.559 -29.578 -6.43 1 98.69 31 GLY B CA 1
ATOM 2425 C C . GLY B 1 31 ? -6.691 -29.188 -5.25 1 98.69 31 GLY B C 1
ATOM 2426 O O . GLY B 1 31 ? -7.141 -28.453 -4.359 1 98.69 31 GLY B O 1
ATOM 2427 N N . VAL B 1 32 ? -5.445 -29.625 -5.297 1 98.81 32 VAL B N 1
ATOM 2428 C CA . VAL B 1 32 ? -4.496 -29.328 -4.227 1 98.81 32 VAL B CA 1
ATOM 2429 C C . VAL B 1 32 ? -3.176 -28.844 -4.82 1 98.81 32 VAL B C 1
ATOM 2431 O O . VAL B 1 32 ? -2.746 -29.344 -5.867 1 98.81 32 VAL B O 1
ATOM 2434 N N . GLY B 1 33 ? -2.596 -27.906 -4.195 1 98.62 33 GLY B N 1
ATOM 2435 C CA . GLY B 1 33 ? -1.217 -27.516 -4.449 1 98.62 33 GLY B CA 1
ATOM 2436 C C . GLY B 1 33 ? -0.36 -27.516 -3.197 1 98.62 33 GLY B C 1
ATOM 2437 O O . GLY B 1 33 ? -0.874 -27.359 -2.086 1 98.62 33 GLY B O 1
ATOM 2438 N N . PHE B 1 34 ? 0.894 -27.734 -3.32 1 98.44 34 PHE B N 1
ATOM 2439 C CA . PHE B 1 34 ? 1.855 -27.609 -2.232 1 98.44 34 PHE B CA 1
ATOM 2440 C C . PHE B 1 34 ? 3.227 -27.203 -2.768 1 98.44 34 PHE B C 1
ATOM 2442 O O . PHE B 1 34 ? 3.398 -27.031 -3.975 1 98.44 34 PHE B O 1
ATOM 2449 N N . HIS B 1 35 ? 4.16 -27.031 -1.89 1 98.19 35 HIS B N 1
ATOM 2450 C CA . HIS B 1 35 ? 5.512 -26.625 -2.254 1 98.19 35 HIS B CA 1
ATOM 2451 C C . HIS B 1 35 ? 6.539 -27.672 -1.852 1 98.19 35 HIS B C 1
ATOM 2453 O O . HIS B 1 35 ? 6.348 -28.391 -0.865 1 98.19 35 HIS B O 1
ATOM 2459 N N . ILE B 1 36 ? 7.547 -27.734 -2.641 1 98.31 36 ILE B N 1
ATOM 2460 C CA . ILE B 1 36 ? 8.711 -28.562 -2.334 1 98.31 36 ILE B CA 1
ATOM 2461 C C . ILE B 1 36 ? 9.953 -27.672 -2.234 1 98.31 36 ILE B C 1
ATOM 2463 O O . ILE B 1 36 ? 10.266 -26.922 -3.162 1 98.31 36 ILE B O 1
ATOM 2467 N N . PRO B 1 37 ? 10.68 -27.797 -1.104 1 97.81 37 PRO B N 1
ATOM 2468 C CA . PRO B 1 37 ? 11.93 -27.047 -1.04 1 97.81 37 PRO B CA 1
ATOM 2469 C C . PRO B 1 37 ? 12.938 -27.469 -2.107 1 97.81 37 PRO B C 1
ATOM 2471 O O . PRO B 1 37 ? 13.203 -28.656 -2.268 1 97.81 37 PRO B O 1
ATOM 2474 N N . GLY B 1 38 ? 13.477 -26.5 -2.789 1 97.38 38 GLY B N 1
ATOM 2475 C CA . GLY B 1 38 ? 14.391 -26.766 -3.891 1 97.38 38 GLY B CA 1
ATOM 2476 C C . GLY B 1 38 ? 15.586 -27.609 -3.484 1 97.38 38 GLY B C 1
ATOM 2477 O O . GLY B 1 38 ? 16.047 -28.438 -4.262 1 97.38 38 GLY B O 1
ATOM 2478 N N . ASP B 1 39 ? 15.984 -27.422 -2.264 1 95.94 39 ASP B N 1
ATOM 2479 C CA . ASP B 1 39 ? 17.188 -28.094 -1.795 1 95.94 39 ASP B CA 1
ATOM 2480 C C . ASP B 1 39 ? 16.922 -29.547 -1.462 1 95.94 39 ASP B C 1
ATOM 2482 O O . ASP B 1 39 ? 17.844 -30.312 -1.192 1 95.94 39 ASP B O 1
ATOM 2486 N N . THR B 1 40 ? 15.703 -29.969 -1.556 1 97.06 40 THR B N 1
ATOM 2487 C CA . THR B 1 40 ? 15.367 -31.344 -1.229 1 97.06 40 THR B CA 1
ATOM 2488 C C . THR B 1 40 ? 15.062 -32.156 -2.494 1 97.06 40 THR B C 1
ATOM 2490 O O . THR B 1 40 ? 14.883 -33.375 -2.438 1 97.06 40 THR B O 1
ATOM 2493 N N . LEU B 1 41 ? 15.023 -31.547 -3.604 1 97.69 41 LEU B N 1
ATOM 2494 C CA . LEU B 1 41 ? 14.57 -32.156 -4.844 1 97.69 41 LEU B CA 1
ATOM 2495 C C . LEU B 1 41 ? 15.43 -33.375 -5.199 1 97.69 41 LEU B C 1
ATOM 2497 O O . LEU B 1 41 ? 14.93 -34.375 -5.699 1 97.69 41 LEU B O 1
ATOM 2501 N N . ALA B 1 42 ? 16.703 -33.281 -4.922 1 94.75 42 ALA B N 1
ATOM 2502 C CA . ALA B 1 42 ? 17.641 -34.312 -5.27 1 94.75 42 ALA B CA 1
ATOM 2503 C C . ALA B 1 42 ? 17.344 -35.625 -4.512 1 94.75 42 ALA B C 1
ATOM 2505 O O . ALA B 1 42 ? 17.719 -36.688 -4.945 1 94.75 42 ALA B O 1
ATOM 2506 N N . THR B 1 43 ? 16.672 -35.5 -3.412 1 96.62 43 THR B N 1
ATOM 2507 C CA . THR B 1 43 ? 16.438 -36.656 -2.561 1 96.62 43 THR B CA 1
ATOM 2508 C C . THR B 1 43 ? 15.086 -37.281 -2.893 1 96.62 43 THR B C 1
ATOM 2510 O O . THR B 1 43 ? 14.742 -38.344 -2.35 1 96.62 43 THR B O 1
ATOM 2513 N N . ILE B 1 44 ? 14.344 -36.688 -3.773 1 97.75 44 ILE B N 1
ATOM 2514 C CA . ILE B 1 44 ? 13.023 -37.188 -4.098 1 97.75 44 ILE B CA 1
ATOM 2515 C C . ILE B 1 44 ? 13.148 -38.406 -5.027 1 97.75 44 ILE B C 1
ATOM 2517 O O . ILE B 1 44 ? 13.773 -38.312 -6.086 1 97.75 44 ILE B O 1
ATOM 2521 N N . THR B 1 45 ? 12.508 -39.531 -4.676 1 97.06 45 THR B N 1
ATOM 2522 C CA . THR B 1 45 ? 12.586 -40.75 -5.449 1 97.06 45 THR B CA 1
ATOM 2523 C C . THR B 1 45 ? 11.312 -40.969 -6.266 1 97.06 45 THR B C 1
ATOM 2525 O O . THR B 1 45 ? 10.25 -40.438 -5.906 1 97.06 45 THR B O 1
ATOM 2528 N N . SER B 1 46 ? 11.445 -41.719 -7.312 1 97.56 46 SER B N 1
ATOM 2529 C CA . SER B 1 46 ? 10.289 -42.094 -8.117 1 97.56 46 SER B CA 1
ATOM 2530 C C . SER B 1 46 ? 9.25 -42.844 -7.293 1 97.56 46 SER B C 1
ATOM 2532 O O . SER B 1 46 ? 8.047 -42.719 -7.516 1 97.56 46 SER B O 1
ATOM 2534 N N . ALA B 1 47 ? 9.75 -43.594 -6.367 1 97.5 47 ALA B N 1
ATOM 2535 C CA . ALA B 1 47 ? 8.852 -44.344 -5.508 1 97.5 47 ALA B CA 1
ATOM 2536 C C . ALA B 1 47 ? 7.98 -43.406 -4.664 1 97.5 47 ALA B C 1
ATOM 2538 O O . ALA B 1 47 ? 6.781 -43.656 -4.5 1 97.5 47 ALA B O 1
ATOM 2539 N N . ALA B 1 48 ? 8.625 -42.438 -4.078 1 97.19 48 ALA B N 1
ATOM 2540 C CA . ALA B 1 48 ? 7.883 -41.469 -3.287 1 97.19 48 ALA B CA 1
ATOM 2541 C C . ALA B 1 48 ? 6.832 -40.781 -4.141 1 97.19 48 ALA B C 1
ATOM 2543 O O . ALA B 1 48 ? 5.688 -40.594 -3.711 1 97.19 48 ALA B O 1
ATOM 2544 N N . CYS B 1 49 ? 7.184 -40.375 -5.344 1 98.31 49 CYS B N 1
ATOM 2545 C CA . CYS B 1 49 ? 6.262 -39.719 -6.258 1 98.31 49 CYS B CA 1
ATOM 2546 C C . CYS B 1 49 ? 5.098 -40.625 -6.621 1 98.31 49 CYS B C 1
ATOM 2548 O O . CYS B 1 49 ? 3.943 -40.219 -6.633 1 98.31 49 CYS B O 1
ATOM 2550 N N . ALA B 1 50 ? 5.395 -41.875 -6.891 1 98 50 ALA B N 1
ATOM 2551 C CA . ALA B 1 50 ? 4.367 -42.844 -7.25 1 98 50 ALA B CA 1
ATOM 2552 C C . ALA B 1 50 ? 3.369 -43.031 -6.109 1 98 50 ALA B C 1
ATOM 2554 O O . ALA B 1 50 ? 2.162 -43.125 -6.344 1 98 50 ALA B O 1
ATOM 2555 N N . ARG B 1 51 ? 3.893 -43.125 -4.957 1 97.88 51 ARG B N 1
ATOM 2556 C CA . ARG B 1 51 ? 3.025 -43.281 -3.793 1 97.88 51 ARG B CA 1
ATOM 2557 C C . ARG B 1 51 ? 2.062 -42.125 -3.66 1 97.88 51 ARG B C 1
ATOM 2559 O O . ARG B 1 51 ? 0.865 -42.312 -3.436 1 97.88 51 ARG B O 1
ATOM 2566 N N . VAL B 1 52 ? 2.58 -40.906 -3.715 1 98.31 52 VAL B N 1
ATOM 2567 C CA . VAL B 1 52 ? 1.764 -39.719 -3.582 1 98.31 52 VAL B CA 1
ATOM 2568 C C . VAL B 1 52 ? 0.75 -39.656 -4.723 1 98.31 52 VAL B C 1
ATOM 2570 O O . VAL B 1 52 ? -0.424 -39.344 -4.5 1 98.31 52 VAL B O 1
ATOM 2573 N N . ARG B 1 53 ? 1.185 -39.938 -5.918 1 98.06 53 ARG B N 1
ATOM 2574 C CA . ARG B 1 53 ? 0.291 -39.938 -7.074 1 98.06 53 ARG B CA 1
ATOM 2575 C C . ARG B 1 53 ? -0.87 -40.906 -6.852 1 98.06 53 ARG B C 1
ATOM 2577 O O . ARG B 1 53 ? -2.021 -40.594 -7.145 1 98.06 53 ARG B O 1
ATOM 2584 N N . ARG B 1 54 ? -0.575 -42.062 -6.363 1 98.12 54 ARG B N 1
ATOM 2585 C CA . ARG B 1 54 ? -1.6 -43.062 -6.07 1 98.12 54 ARG B CA 1
ATOM 2586 C C . ARG B 1 54 ? -2.576 -42.562 -5.016 1 98.12 54 ARG B C 1
ATOM 2588 O O . ARG B 1 54 ? -3.785 -42.781 -5.121 1 98.12 54 ARG B O 1
ATOM 2595 N N . THR B 1 55 ? -2.012 -41.969 -4.008 1 98.38 55 THR B N 1
ATOM 2596 C CA . THR B 1 55 ? -2.846 -41.406 -2.951 1 98.38 55 THR B CA 1
ATOM 2597 C C . THR B 1 55 ? -3.854 -40.406 -3.525 1 98.38 55 THR B C 1
ATOM 2599 O O . THR B 1 55 ? -5.035 -40.438 -3.172 1 98.38 55 THR B O 1
ATOM 2602 N N . PHE B 1 56 ? -3.447 -39.531 -4.402 1 98.62 56 PHE B N 1
ATOM 2603 C CA . PHE B 1 56 ? -4.32 -38.562 -5.039 1 98.62 56 PHE B CA 1
ATOM 2604 C C . PHE B 1 56 ? -5.359 -39.25 -5.914 1 98.62 56 PHE B C 1
ATOM 2606 O O . PHE B 1 56 ? -6.539 -38.875 -5.887 1 98.62 56 PHE B O 1
ATOM 2613 N N . GLN B 1 57 ? -4.902 -40.25 -6.688 1 98 57 GLN B N 1
ATOM 2614 C CA . GLN B 1 57 ? -5.797 -41 -7.566 1 98 57 GLN B CA 1
ATOM 2615 C C . GLN B 1 57 ? -6.902 -41.688 -6.77 1 98 57 GLN B C 1
ATOM 2617 O O . GLN B 1 57 ? -8.078 -41.594 -7.125 1 98 57 GLN B O 1
ATOM 2622 N N . GLU B 1 58 ? -6.484 -42.281 -5.754 1 98 58 GLU B N 1
ATOM 2623 C CA . GLU B 1 58 ? -7.434 -43.031 -4.918 1 98 58 GLU B CA 1
ATOM 2624 C C . GLU B 1 58 ? -8.445 -42.062 -4.281 1 98 58 GLU B C 1
ATOM 2626 O O . GLU B 1 58 ? -9.609 -42.438 -4.082 1 98 58 GLU B O 1
ATOM 2631 N N . ALA B 1 59 ? -7.996 -40.906 -3.969 1 97.62 59 ALA B N 1
ATOM 2632 C CA . ALA B 1 59 ? -8.859 -39.938 -3.33 1 97.62 59 ALA B CA 1
ATOM 2633 C C . ALA B 1 59 ? -9.719 -39.219 -4.363 1 97.62 59 ALA B C 1
ATOM 2635 O O . ALA B 1 59 ? -10.633 -38.469 -4.004 1 97.62 59 ALA B O 1
ATOM 2636 N N . GLY B 1 60 ? -9.398 -39.344 -5.66 1 97.44 60 GLY B N 1
ATOM 2637 C CA . GLY B 1 60 ? -10.086 -38.625 -6.707 1 97.44 60 GLY B CA 1
ATOM 2638 C C . GLY B 1 60 ? -9.781 -37.125 -6.688 1 97.44 60 GLY B C 1
ATOM 2639 O O . GLY B 1 60 ? -10.672 -36.312 -6.93 1 97.44 60 GLY B O 1
ATOM 2640 N N . MET B 1 61 ? -8.648 -36.75 -6.289 1 98.12 61 MET B N 1
ATOM 2641 C CA . MET B 1 61 ? -8.195 -35.375 -6.195 1 98.12 61 MET B CA 1
ATOM 2642 C C . MET B 1 61 ? -7.129 -35.062 -7.25 1 98.12 61 MET B C 1
ATOM 2644 O O . MET B 1 61 ? -6.363 -35.969 -7.633 1 98.12 61 MET B O 1
ATOM 2648 N N . ASP B 1 62 ? -7.113 -33.906 -7.719 1 98.69 62 ASP B N 1
ATOM 2649 C CA . ASP B 1 62 ? -6.086 -33.469 -8.664 1 98.69 62 ASP B CA 1
ATOM 2650 C C . ASP B 1 62 ? -4.938 -32.75 -7.945 1 98.69 62 ASP B C 1
ATOM 2652 O O . ASP B 1 62 ? -5.164 -31.969 -7.031 1 98.69 62 ASP B O 1
ATOM 2656 N N . LEU B 1 63 ? -3.746 -33.094 -8.305 1 98.81 63 LEU B N 1
ATOM 2657 C CA . LEU B 1 63 ? -2.598 -32.281 -7.941 1 98.81 63 LEU B CA 1
ATOM 2658 C C . LEU B 1 63 ? -2.377 -31.172 -8.969 1 98.81 63 LEU B C 1
ATOM 2660 O O . LEU B 1 63 ? -1.855 -31.438 -10.055 1 98.81 63 LEU B O 1
ATOM 2664 N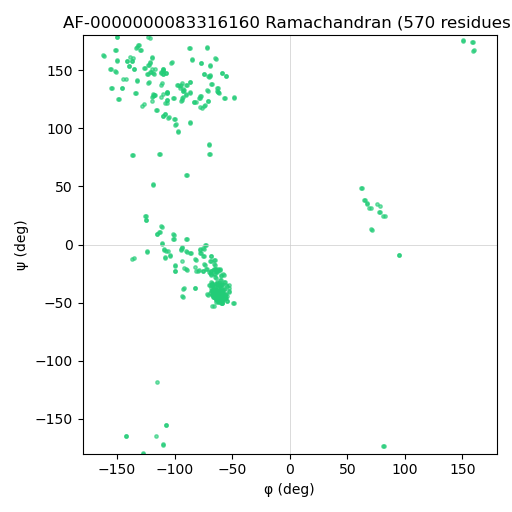 N . VAL B 1 64 ? -2.736 -29.953 -8.594 1 98.88 64 VAL B N 1
ATOM 2665 C CA . VAL B 1 64 ? -2.877 -28.875 -9.57 1 98.88 64 VAL B CA 1
ATOM 2666 C C . VAL B 1 64 ? -1.56 -28.125 -9.688 1 98.88 64 VAL B C 1
ATOM 2668 O O . VAL B 1 64 ? -1.161 -27.719 -10.789 1 98.88 64 VAL B O 1
ATOM 2671 N N . GLN B 1 65 ? -0.906 -27.969 -8.57 1 98.88 65 GLN B N 1
ATOM 2672 C CA . GLN B 1 65 ? 0.243 -27.062 -8.578 1 98.88 65 GLN B CA 1
ATOM 2673 C C . GLN B 1 65 ? 1.304 -27.516 -7.578 1 98.88 65 GLN B C 1
ATOM 2675 O O . GLN B 1 65 ? 1.007 -27.719 -6.402 1 98.88 65 GLN B O 1
ATOM 2680 N N . VAL B 1 66 ? 2.473 -27.688 -8.031 1 98.81 66 VAL B N 1
ATOM 2681 C CA . VAL B 1 66 ? 3.621 -27.906 -7.156 1 98.81 66 VAL B CA 1
ATOM 2682 C C . VAL B 1 66 ? 4.602 -26.75 -7.305 1 98.81 66 VAL B C 1
ATOM 2684 O O . VAL B 1 66 ? 5.148 -26.516 -8.391 1 98.81 66 VAL B O 1
ATOM 2687 N N . GLY B 1 67 ? 4.762 -26.047 -6.246 1 98.62 67 GLY B N 1
ATOM 2688 C CA . GLY B 1 67 ? 5.719 -24.953 -6.246 1 98.62 67 GLY B CA 1
ATOM 2689 C C . GLY B 1 67 ? 7.109 -25.375 -5.816 1 98.62 67 GLY B C 1
ATOM 2690 O O . GLY B 1 67 ? 7.262 -26.172 -4.887 1 98.62 67 GLY B O 1
ATOM 2691 N N . ILE B 1 68 ? 8.094 -24.875 -6.531 1 98.5 68 ILE B N 1
ATOM 2692 C CA . ILE B 1 68 ? 9.484 -25.109 -6.141 1 98.5 68 ILE B CA 1
ATOM 2693 C C . ILE B 1 68 ? 9.984 -23.953 -5.281 1 98.5 68 ILE B C 1
ATOM 2695 O O . ILE B 1 68 ? 9.945 -22.797 -5.707 1 98.5 68 ILE B O 1
ATOM 2699 N N . GLY B 1 69 ? 10.453 -24.297 -4.102 1 97.31 69 GLY B N 1
ATOM 2700 C CA . GLY B 1 69 ? 10.922 -23.266 -3.188 1 97.31 69 GLY B CA 1
ATOM 2701 C C . GLY B 1 69 ? 12.398 -22.953 -3.352 1 97.31 69 GLY B C 1
ATOM 2702 O O . GLY B 1 69 ? 13.234 -23.844 -3.359 1 97.31 69 GLY B O 1
ATOM 2703 N N . TYR B 1 70 ? 12.719 -21.719 -3.498 1 96.44 70 TYR B N 1
ATOM 2704 C CA . TYR B 1 70 ? 14.094 -21.219 -3.527 1 96.44 70 TYR B CA 1
ATOM 2705 C C . TYR B 1 70 ? 14.125 -19.719 -3.252 1 96.44 70 TYR B C 1
ATOM 2707 O O . TYR B 1 70 ? 13.102 -19.031 -3.373 1 96.44 70 TYR B O 1
ATOM 2715 N N . ARG B 1 71 ? 15.273 -19.172 -2.896 1 93.75 71 ARG B N 1
ATOM 2716 C CA . ARG B 1 71 ? 15.43 -17.75 -2.621 1 93.75 71 ARG B CA 1
ATOM 2717 C C . ARG B 1 71 ? 16.219 -17.047 -3.73 1 93.75 71 ARG B C 1
ATOM 2719 O O . ARG B 1 71 ? 16.234 -15.82 -3.809 1 93.75 71 ARG B O 1
ATOM 2726 N N . SER B 1 72 ? 16.797 -17.812 -4.582 1 95.62 72 SER B N 1
ATOM 2727 C CA . SER B 1 72 ? 17.672 -17.297 -5.629 1 95.62 72 SER B CA 1
ATOM 2728 C C . SER B 1 72 ? 16.859 -16.562 -6.703 1 95.62 72 SER B C 1
ATOM 2730 O O . SER B 1 72 ? 15.633 -16.562 -6.66 1 95.62 72 SER B O 1
ATOM 2732 N N . CYS B 1 73 ? 17.641 -15.898 -7.562 1 98.12 73 CYS B N 1
ATOM 2733 C CA . CYS B 1 73 ? 17.047 -14.984 -8.539 1 98.12 73 CYS B CA 1
ATOM 2734 C C . CYS B 1 73 ? 17.359 -15.445 -9.961 1 98.12 73 CYS B C 1
ATOM 2736 O O . CYS B 1 73 ? 18.516 -15.656 -10.312 1 98.12 73 CYS B O 1
ATOM 2738 N N . LEU B 1 74 ? 16.344 -15.539 -10.797 1 98.69 74 LEU B N 1
ATOM 2739 C CA . LEU B 1 74 ? 16.453 -16.062 -12.148 1 98.69 74 LEU B CA 1
ATOM 2740 C C . LEU B 1 74 ? 17.125 -15.047 -13.07 1 98.69 74 LEU B C 1
ATOM 2742 O O . LEU B 1 74 ? 17.438 -15.352 -14.227 1 98.69 74 LEU B O 1
ATOM 2746 N N . PHE B 1 75 ? 17.297 -13.836 -12.578 1 98.75 75 PHE B N 1
ATOM 2747 C CA . PHE B 1 75 ? 17.969 -12.82 -13.383 1 98.75 75 PHE B CA 1
ATOM 2748 C C . PHE B 1 75 ? 19.141 -12.227 -12.633 1 98.75 75 PHE B C 1
ATOM 2750 O O . PHE B 1 75 ? 19.484 -11.055 -12.82 1 98.75 75 PHE B O 1
ATOM 2757 N N . ALA B 1 76 ? 19.688 -13.008 -11.68 1 98.12 76 ALA B N 1
ATOM 2758 C CA . ALA B 1 76 ? 20.922 -12.602 -11.008 1 98.12 76 ALA B CA 1
ATOM 2759 C C . ALA B 1 76 ? 22.031 -12.336 -12.016 1 98.12 76 ALA B C 1
ATOM 2761 O O . ALA B 1 76 ? 22.156 -13.031 -13.023 1 98.12 76 ALA B O 1
ATOM 2762 N N . PRO B 1 77 ? 22.859 -11.383 -11.75 1 97.75 77 PRO B N 1
ATOM 2763 C CA . PRO B 1 77 ? 23.953 -11.094 -12.68 1 97.75 77 PRO B CA 1
ATOM 2764 C C . PRO B 1 77 ? 25 -12.211 -12.719 1 97.75 77 PRO B C 1
ATOM 2766 O O . PRO B 1 77 ? 25.688 -12.375 -13.727 1 97.75 77 PRO B O 1
ATOM 2769 N N . ASP B 1 78 ? 25.125 -12.961 -11.703 1 97.44 78 ASP B N 1
ATOM 2770 C CA . ASP B 1 78 ? 26.078 -14.07 -11.633 1 97.44 78 ASP B CA 1
ATOM 2771 C C . ASP B 1 78 ? 25.562 -15.281 -12.398 1 97.44 78 ASP B C 1
ATOM 2773 O O . ASP B 1 78 ? 24.609 -15.93 -11.984 1 97.44 78 ASP B O 1
ATOM 2777 N N . ASP B 1 79 ? 26.297 -15.688 -13.438 1 97.12 79 ASP B N 1
ATOM 2778 C CA . ASP B 1 79 ? 25.875 -16.797 -14.305 1 97.12 79 ASP B CA 1
ATOM 2779 C C . ASP B 1 79 ? 25.844 -18.109 -13.539 1 97.12 79 ASP B C 1
ATOM 2781 O O . ASP B 1 79 ? 24.969 -18.938 -13.781 1 97.12 79 ASP B O 1
ATOM 2785 N N . GLY B 1 80 ? 26.828 -18.266 -12.711 1 97.88 80 GLY B N 1
ATOM 2786 C CA . GLY B 1 80 ? 26.859 -19.484 -11.914 1 97.88 80 GLY B CA 1
ATOM 2787 C C . GLY B 1 80 ? 25.625 -19.672 -11.062 1 97.88 80 GLY B C 1
ATOM 2788 O O . GLY B 1 80 ? 25.047 -20.766 -11.016 1 97.88 80 GLY B O 1
ATOM 2789 N N . ALA B 1 81 ? 25.219 -18.609 -10.422 1 97.12 81 ALA B N 1
ATOM 2790 C CA . ALA B 1 81 ? 24.016 -18.641 -9.586 1 97.12 81 ALA B CA 1
ATOM 2791 C C . ALA B 1 81 ? 22.781 -18.938 -10.422 1 97.12 81 ALA B C 1
ATOM 2793 O O . ALA B 1 81 ? 21.938 -19.75 -10.031 1 97.12 81 ALA B O 1
ATOM 2794 N N . ARG B 1 82 ? 22.625 -18.344 -11.57 1 98.06 82 ARG B N 1
ATOM 2795 C CA . ARG B 1 82 ? 21.484 -18.578 -12.445 1 98.06 82 ARG B CA 1
ATOM 2796 C C . ARG B 1 82 ? 21.453 -20.016 -12.961 1 98.06 82 ARG B C 1
ATOM 2798 O O . ARG B 1 82 ? 20.406 -20.656 -12.984 1 98.06 82 ARG B O 1
ATOM 2805 N N . ASN B 1 83 ? 22.656 -20.484 -13.336 1 98.12 83 ASN B N 1
ATOM 2806 C CA . ASN B 1 83 ? 22.75 -21.859 -13.828 1 98.12 83 ASN B CA 1
ATOM 2807 C C . ASN B 1 83 ? 22.312 -22.859 -12.766 1 98.12 83 ASN B C 1
ATOM 2809 O O . ASN B 1 83 ? 21.578 -23.812 -13.062 1 98.12 83 ASN B O 1
ATOM 2813 N N . ALA B 1 84 ? 22.781 -22.641 -11.617 1 98.19 84 ALA B N 1
ATOM 2814 C CA . ALA B 1 84 ? 22.422 -23.531 -10.523 1 98.19 84 ALA B CA 1
ATOM 2815 C C . ALA B 1 84 ? 20.906 -23.516 -10.266 1 98.19 84 ALA B C 1
ATOM 2817 O O . ALA B 1 84 ? 20.297 -24.562 -10.047 1 98.19 84 ALA B O 1
ATOM 2818 N N . LEU B 1 85 ? 20.328 -22.359 -10.297 1 98.38 85 LEU B N 1
ATOM 2819 C CA . LEU B 1 85 ? 18.891 -22.234 -10.062 1 98.38 85 LEU B CA 1
ATOM 2820 C C . LEU B 1 85 ? 18.094 -22.891 -11.188 1 98.38 85 LEU B C 1
ATOM 2822 O O . LEU B 1 85 ? 17.125 -23.609 -10.938 1 98.38 85 LEU B O 1
ATOM 2826 N N . VAL B 1 86 ? 18.5 -22.641 -12.406 1 98.62 86 VAL B N 1
ATOM 2827 C CA . VAL B 1 86 ? 17.844 -23.25 -13.555 1 98.62 86 VAL B CA 1
ATOM 2828 C C . VAL B 1 86 ? 17.906 -24.766 -13.438 1 98.62 86 VAL B C 1
ATOM 2830 O O . VAL B 1 86 ? 16.906 -25.453 -13.664 1 98.62 86 VAL B O 1
ATOM 2833 N N . ALA B 1 87 ? 19.031 -25.266 -13.039 1 98.38 87 ALA B N 1
ATOM 2834 C CA . ALA B 1 87 ? 19.172 -26.703 -12.859 1 98.38 87 ALA B CA 1
ATOM 2835 C C . ALA B 1 87 ? 18.203 -27.219 -11.797 1 98.38 87 ALA B C 1
ATOM 2837 O O . ALA B 1 87 ? 17.578 -28.266 -11.969 1 98.38 87 ALA B O 1
ATOM 2838 N N . THR B 1 88 ? 18.141 -26.5 -10.727 1 98.44 88 THR B N 1
ATOM 2839 C CA . THR B 1 88 ? 17.219 -26.859 -9.648 1 98.44 88 THR B CA 1
ATOM 2840 C C . THR B 1 88 ? 15.781 -26.891 -10.156 1 98.44 88 THR B C 1
ATOM 2842 O O . THR B 1 88 ? 15.047 -27.844 -9.883 1 98.44 88 THR B O 1
ATOM 2845 N N . ILE B 1 89 ? 15.352 -25.891 -10.875 1 98.69 89 ILE B N 1
ATOM 2846 C CA . ILE B 1 89 ? 13.992 -25.797 -11.398 1 98.69 89 ILE B CA 1
ATOM 2847 C C . ILE B 1 89 ? 13.742 -26.922 -12.391 1 98.69 89 ILE B C 1
ATOM 2849 O O . ILE B 1 89 ? 12.664 -27.531 -12.398 1 98.69 89 ILE B O 1
ATOM 2853 N N . CYS B 1 90 ? 14.758 -27.25 -13.219 1 98.44 90 CYS B N 1
ATOM 2854 C CA . CYS B 1 90 ? 14.609 -28.328 -14.195 1 98.44 90 CYS B CA 1
ATOM 2855 C C . CYS B 1 90 ? 14.422 -29.672 -13.5 1 98.44 90 CYS B C 1
ATOM 2857 O O . CYS B 1 90 ? 13.594 -30.469 -13.922 1 98.44 90 CYS B O 1
ATOM 2859 N N . ARG B 1 91 ? 15.172 -29.891 -12.414 1 98.12 91 ARG B N 1
ATOM 2860 C CA . ARG B 1 91 ? 14.906 -31.078 -11.602 1 98.12 91 ARG B CA 1
ATOM 2861 C C . ARG B 1 91 ? 13.492 -31.047 -11.039 1 98.12 91 ARG B C 1
ATOM 2863 O O . ARG B 1 91 ? 12.82 -32.094 -10.992 1 98.12 91 ARG B O 1
ATOM 2870 N N . GLY B 1 92 ? 13.07 -29.906 -10.586 1 98.62 92 GLY B N 1
ATOM 2871 C CA . GLY B 1 92 ? 11.711 -29.734 -10.102 1 98.62 92 GLY B CA 1
ATOM 2872 C C . GLY B 1 92 ? 10.656 -30.109 -11.133 1 98.62 92 GLY B C 1
ATOM 2873 O O . GLY B 1 92 ? 9.641 -30.719 -10.805 1 98.62 92 GLY B O 1
ATOM 2874 N N . LEU B 1 93 ? 10.922 -29.781 -12.398 1 98.62 93 LEU B N 1
ATOM 2875 C CA . LEU B 1 93 ? 10.008 -30.109 -13.484 1 98.62 93 LEU B CA 1
ATOM 2876 C C . LEU B 1 93 ? 9.859 -31.625 -13.633 1 98.62 93 LEU B C 1
ATOM 2878 O O . LEU B 1 93 ? 8.75 -32.125 -13.836 1 98.62 93 LEU B O 1
ATOM 2882 N N . GLU B 1 94 ? 10.906 -32.281 -13.523 1 98 94 GLU B N 1
ATOM 2883 C CA . GLU B 1 94 ? 10.867 -33.75 -13.594 1 98 94 GLU B CA 1
ATOM 2884 C C . GLU B 1 94 ? 10.039 -34.344 -12.461 1 98 94 GLU B C 1
ATOM 2886 O O . GLU B 1 94 ? 9.227 -35.219 -12.68 1 98 94 GLU B O 1
ATOM 2891 N N . VAL B 1 95 ? 10.273 -33.812 -11.297 1 98.5 95 VAL B N 1
ATOM 2892 C CA . VAL B 1 95 ? 9.539 -34.281 -10.125 1 98.5 95 VAL B CA 1
ATOM 2893 C C . VAL B 1 95 ? 8.055 -34 -10.297 1 98.5 95 VAL B C 1
ATOM 2895 O O . VAL B 1 95 ? 7.215 -34.875 -10.023 1 98.5 95 VAL B O 1
ATOM 2898 N N . CYS B 1 96 ? 7.73 -32.812 -10.758 1 98.62 96 CYS B N 1
ATOM 2899 C CA . CYS B 1 96 ? 6.34 -32.438 -10.992 1 98.62 96 CYS B CA 1
ATOM 2900 C C . CYS B 1 96 ? 5.676 -33.375 -11.977 1 98.62 96 CYS B C 1
ATOM 2902 O O . CYS B 1 96 ? 4.539 -33.812 -11.766 1 98.62 96 CYS B O 1
ATOM 2904 N N . ARG B 1 97 ? 6.434 -33.688 -13.023 1 98.06 97 ARG B N 1
ATOM 2905 C CA . ARG B 1 97 ? 5.926 -34.625 -14.016 1 98.06 97 ARG B CA 1
ATOM 2906 C C . ARG B 1 97 ? 5.648 -36 -13.398 1 98.06 97 ARG B C 1
ATOM 2908 O O . ARG B 1 97 ? 4.59 -36.594 -13.625 1 98.06 97 ARG B O 1
ATOM 2915 N N . GLU B 1 98 ? 6.535 -36.469 -12.617 1 97.94 98 GLU B N 1
ATOM 2916 C CA . GLU B 1 98 ? 6.383 -37.781 -11.977 1 97.94 98 GLU B CA 1
ATOM 2917 C C . GLU B 1 98 ? 5.199 -37.781 -11.008 1 97.94 98 GLU B C 1
ATOM 2919 O O . GLU B 1 98 ? 4.5 -38.781 -10.883 1 97.94 98 GLU B O 1
ATOM 2924 N N . LEU B 1 99 ? 4.969 -36.719 -10.344 1 98.44 99 LEU B N 1
ATOM 2925 C CA . LEU B 1 99 ? 3.883 -36.594 -9.383 1 98.44 99 LEU B CA 1
ATOM 2926 C C . LEU B 1 99 ? 2.533 -36.5 -10.086 1 98.44 99 LEU B C 1
ATOM 2928 O O . LEU B 1 99 ? 1.49 -36.719 -9.469 1 98.44 99 LEU B O 1
ATOM 2932 N N . GLY B 1 100 ? 2.602 -36.094 -11.391 1 98.12 100 GLY B N 1
ATOM 2933 C CA . GLY B 1 100 ? 1.368 -35.906 -12.133 1 98.12 100 GLY B CA 1
ATOM 2934 C C . GLY B 1 100 ? 0.73 -34.531 -11.867 1 98.12 100 GLY B C 1
ATOM 2935 O O . GLY B 1 100 ? -0.49 -34.406 -11.969 1 98.12 100 GLY B O 1
ATOM 2936 N N . ALA B 1 101 ? 1.532 -33.594 -11.469 1 98.75 101 ALA B N 1
ATOM 2937 C CA . ALA B 1 101 ? 1.025 -32.25 -11.234 1 98.75 101 ALA B CA 1
ATOM 2938 C C . ALA B 1 101 ? 0.64 -31.578 -12.547 1 98.75 101 ALA B C 1
ATOM 2940 O O . ALA B 1 101 ? 1.309 -31.75 -13.57 1 98.75 101 ALA B O 1
ATOM 2941 N N . HIS B 1 102 ? -0.408 -30.75 -12.5 1 98.69 102 HIS B N 1
ATOM 2942 C CA . HIS B 1 102 ? -0.811 -30 -13.695 1 98.69 102 HIS B CA 1
ATOM 2943 C C . HIS B 1 102 ? 0.218 -28.938 -14.047 1 98.69 102 HIS B C 1
ATOM 2945 O O . HIS B 1 102 ? 0.538 -28.75 -15.227 1 98.69 102 HIS B O 1
ATOM 2951 N N . THR B 1 103 ? 0.722 -28.266 -12.992 1 98.81 103 THR B N 1
ATOM 2952 C CA . THR B 1 103 ? 1.632 -27.156 -13.234 1 98.81 103 THR B CA 1
ATOM 2953 C C . THR B 1 103 ? 2.775 -27.156 -12.227 1 98.81 103 THR B C 1
ATOM 2955 O O . THR B 1 103 ? 2.639 -27.703 -11.125 1 98.81 103 THR B O 1
ATOM 2958 N N . CYS B 1 104 ? 3.877 -26.609 -12.609 1 98.88 104 CYS B N 1
ATOM 2959 C CA . CYS B 1 104 ? 5.023 -26.328 -11.75 1 98.88 104 CYS B CA 1
ATOM 2960 C C . CYS B 1 104 ? 5.16 -24.828 -11.5 1 98.88 104 CYS B C 1
ATOM 2962 O O . CYS B 1 104 ? 5.453 -24.062 -12.422 1 98.88 104 CYS B O 1
ATOM 2964 N N . LEU B 1 105 ? 4.938 -24.406 -10.266 1 98.88 105 LEU B N 1
ATOM 2965 C CA . LEU B 1 105 ? 5 -22.984 -9.922 1 98.88 105 LEU B CA 1
ATOM 2966 C C . LEU B 1 105 ? 6.43 -22.578 -9.586 1 98.88 105 LEU B C 1
ATOM 2968 O O . LEU B 1 105 ? 7.102 -23.25 -8.797 1 98.88 105 LEU B O 1
ATOM 2972 N N . ILE B 1 106 ? 6.859 -21.484 -10.203 1 98.75 106 ILE B N 1
ATOM 2973 C CA . ILE B 1 106 ? 8.148 -20.891 -9.859 1 98.75 106 ILE B CA 1
ATOM 2974 C C . ILE B 1 106 ? 7.98 -19.391 -9.609 1 98.75 106 ILE B C 1
ATOM 2976 O O . ILE B 1 106 ? 6.906 -18.828 -9.844 1 98.75 106 ILE B O 1
ATOM 2980 N N . ARG B 1 107 ? 8.977 -18.781 -9.055 1 97.88 107 ARG B N 1
ATOM 2981 C CA . ARG B 1 107 ? 9.062 -17.328 -8.898 1 97.88 107 ARG B CA 1
ATOM 2982 C C . ARG B 1 107 ? 10.305 -16.781 -9.594 1 97.88 107 ARG B C 1
ATOM 2984 O O . ARG B 1 107 ? 11.281 -17.516 -9.805 1 97.88 107 ARG B O 1
ATOM 2991 N N . THR B 1 108 ? 10.273 -15.602 -9.922 1 98 108 THR B N 1
ATOM 2992 C CA . THR B 1 108 ? 11.398 -15.016 -10.648 1 98 108 THR B CA 1
ATOM 2993 C C . THR B 1 108 ? 12.539 -14.68 -9.688 1 98 108 THR B C 1
ATOM 2995 O O . THR B 1 108 ? 13.695 -14.602 -10.102 1 98 108 THR B O 1
ATOM 2998 N N . GLY B 1 109 ? 12.164 -14.531 -8.406 1 96.62 109 GLY B N 1
ATOM 2999 C CA . GLY B 1 109 ? 13.125 -14 -7.457 1 96.62 109 GLY B CA 1
ATOM 3000 C C . GLY B 1 109 ? 13.234 -12.484 -7.5 1 96.62 109 GLY B C 1
ATOM 3001 O O . GLY B 1 109 ? 12.383 -11.812 -8.094 1 96.62 109 GLY B O 1
ATOM 3002 N N . SER B 1 110 ? 14.227 -11.984 -6.734 1 96.56 110 SER B N 1
ATOM 3003 C CA . SER B 1 110 ? 14.508 -10.555 -6.629 1 96.56 110 SER B CA 1
ATOM 3004 C C . SER B 1 110 ? 15.977 -10.305 -6.332 1 96.56 110 SER B C 1
ATOM 3006 O O . SER B 1 110 ? 16.656 -11.148 -5.734 1 96.56 110 SER B O 1
ATOM 3008 N N . LEU B 1 111 ? 16.422 -9.242 -6.809 1 97.25 111 LEU B N 1
ATOM 3009 C CA . LEU B 1 111 ? 17.781 -8.836 -6.465 1 97.25 111 LEU B CA 1
ATOM 3010 C C . LEU B 1 111 ? 17.828 -8.242 -5.059 1 97.25 111 LEU B C 1
ATOM 3012 O O . LEU B 1 111 ? 18.906 -7.969 -4.531 1 97.25 111 LEU B O 1
ATOM 3016 N N . ASN B 1 112 ? 16.688 -8.039 -4.41 1 94.94 112 ASN B N 1
ATOM 3017 C CA . ASN B 1 112 ? 16.578 -7.645 -3.008 1 94.94 112 ASN B CA 1
ATOM 3018 C C . ASN B 1 112 ? 16.891 -8.812 -2.072 1 94.94 112 ASN B C 1
ATOM 3020 O O . ASN B 1 112 ? 16.219 -9.844 -2.111 1 94.94 112 ASN B O 1
ATOM 3024 N N . PRO B 1 113 ? 17.891 -8.68 -1.249 1 92.44 113 PRO B N 1
ATOM 3025 C CA . PRO B 1 113 ? 18.281 -9.789 -0.384 1 92.44 113 PRO B CA 1
ATOM 3026 C C . PRO B 1 113 ? 17.219 -10.156 0.65 1 92.44 113 PRO B C 1
ATOM 3028 O O . PRO B 1 113 ? 17.312 -11.203 1.29 1 92.44 113 PRO B O 1
ATOM 3031 N N . ALA B 1 114 ? 16.234 -9.297 0.821 1 91.5 114 ALA B N 1
ATOM 3032 C CA . ALA B 1 114 ? 15.211 -9.539 1.824 1 91.5 114 ALA B CA 1
ATOM 3033 C C . ALA B 1 114 ? 14.312 -10.703 1.419 1 91.5 114 ALA B C 1
ATOM 3035 O O . ALA B 1 114 ? 13.68 -11.336 2.27 1 91.5 114 ALA B O 1
ATOM 3036 N N . GLY B 1 115 ? 14.227 -11.016 0.066 1 91.44 115 GLY B N 1
ATOM 3037 C CA . GLY B 1 115 ? 13.422 -12.148 -0.359 1 91.44 115 GLY B CA 1
ATOM 3038 C C . GLY B 1 115 ? 13 -12.07 -1.814 1 91.44 115 GLY B C 1
ATOM 3039 O O . GLY B 1 115 ? 13.148 -11.031 -2.453 1 91.44 115 GLY B O 1
ATOM 3040 N N . PRO B 1 116 ? 12.391 -13.117 -2.252 1 91.75 116 PRO B N 1
ATOM 3041 C CA . PRO B 1 116 ? 12.133 -13.25 -3.688 1 91.75 116 PRO B CA 1
ATOM 3042 C C . PRO B 1 116 ? 11.008 -12.336 -4.172 1 91.75 116 PRO B C 1
ATOM 3044 O O . PRO B 1 116 ? 10.859 -12.117 -5.379 1 91.75 116 PRO B O 1
ATOM 3047 N N . TYR B 1 117 ? 10.164 -11.805 -3.258 1 91.75 117 TYR B N 1
ATOM 3048 C CA . TYR B 1 117 ? 9.055 -10.953 -3.646 1 91.75 117 TYR B CA 1
ATOM 3049 C C . TYR B 1 117 ? 9.273 -9.516 -3.172 1 91.75 117 TYR B C 1
ATOM 3051 O O . TYR B 1 117 ? 8.352 -8.703 -3.184 1 91.75 117 TYR B O 1
ATOM 3059 N N . SER B 1 118 ? 10.523 -9.211 -2.801 1 93 118 SER B N 1
ATOM 3060 C CA . SER B 1 118 ? 10.859 -7.887 -2.301 1 93 118 SER B CA 1
ATOM 3061 C C . SER B 1 118 ? 11.203 -6.938 -3.441 1 93 118 SER B C 1
ATOM 3063 O O . SER B 1 118 ? 11.875 -7.328 -4.398 1 93 118 SER B O 1
ATOM 3065 N N . PRO B 1 119 ? 10.758 -5.797 -3.309 1 94.56 119 PRO B N 1
ATOM 3066 C CA . PRO B 1 119 ? 11.016 -4.828 -4.379 1 94.56 119 PRO B CA 1
ATOM 3067 C C . PRO B 1 119 ? 12.461 -4.328 -4.391 1 94.56 119 PRO B C 1
ATOM 3069 O O . PRO B 1 119 ? 13.086 -4.223 -3.334 1 94.56 119 PRO B O 1
ATOM 3072 N N . ASP B 1 120 ? 12.953 -4.066 -5.527 1 94.94 120 ASP B N 1
ATOM 3073 C CA . ASP B 1 120 ? 14.242 -3.436 -5.797 1 94.94 120 ASP B CA 1
ATOM 3074 C C . ASP B 1 120 ? 14.242 -2.74 -7.156 1 94.94 120 ASP B C 1
ATOM 3076 O O . ASP B 1 120 ? 13.797 -3.316 -8.156 1 94.94 120 ASP B O 1
ATOM 3080 N N . ARG B 1 121 ? 14.75 -1.541 -7.207 1 94.62 121 ARG B N 1
ATOM 3081 C CA . ARG B 1 121 ? 14.812 -0.806 -8.469 1 94.62 121 ARG B CA 1
ATOM 3082 C C . ARG B 1 121 ? 15.547 -1.613 -9.531 1 94.62 121 ARG B C 1
ATOM 3084 O O . ARG B 1 121 ? 15.188 -1.557 -10.711 1 94.62 121 ARG B O 1
ATOM 3091 N N . ALA B 1 122 ? 16.5 -2.326 -9.164 1 96.69 122 ALA B N 1
ATOM 3092 C CA . ALA B 1 122 ? 17.344 -3.068 -10.094 1 96.69 122 ALA B CA 1
ATOM 3093 C C . ALA B 1 122 ? 16.578 -4.207 -10.758 1 96.69 122 ALA B C 1
ATOM 3095 O O . ALA B 1 122 ? 16.969 -4.711 -11.805 1 96.69 122 ALA B O 1
ATOM 3096 N N . ASN B 1 123 ? 15.492 -4.672 -10.125 1 97.31 123 ASN B N 1
ATOM 3097 C CA . ASN B 1 123 ? 14.648 -5.691 -10.742 1 97.31 123 ASN B CA 1
ATOM 3098 C C . ASN B 1 123 ? 14.078 -5.215 -12.078 1 97.31 123 ASN B C 1
ATOM 3100 O O . ASN B 1 123 ? 13.812 -6.023 -12.969 1 97.31 123 ASN B O 1
ATOM 3104 N N . LEU B 1 124 ? 13.945 -3.885 -12.203 1 96.31 124 LEU B N 1
ATOM 3105 C CA . LEU B 1 124 ? 13.102 -3.357 -13.273 1 96.31 124 LEU B CA 1
ATOM 3106 C C . LEU B 1 124 ? 13.945 -2.865 -14.438 1 96.31 124 LEU B C 1
ATOM 3108 O O . LEU B 1 124 ? 13.43 -2.246 -15.367 1 96.31 124 LEU B O 1
ATOM 3112 N N . THR B 1 125 ? 15.25 -3.129 -14.43 1 97.31 125 THR B N 1
ATOM 3113 C CA . THR B 1 125 ? 16.125 -2.695 -15.508 1 97.31 125 THR B CA 1
ATOM 3114 C C . THR B 1 125 ? 15.977 -3.598 -16.734 1 97.31 125 THR B C 1
ATOM 3116 O O . THR B 1 125 ? 15.555 -4.75 -16.609 1 97.31 125 THR B O 1
ATOM 3119 N N . LEU B 1 126 ? 16.312 -3.062 -17.859 1 97.69 126 LEU B N 1
ATOM 3120 C CA . LEU B 1 126 ? 16.312 -3.838 -19.094 1 97.69 126 LEU B CA 1
ATOM 3121 C C . LEU B 1 126 ? 17.266 -5.02 -19 1 97.69 126 LEU B C 1
ATOM 3123 O O . LEU B 1 126 ? 16.969 -6.113 -19.484 1 97.69 126 LEU B O 1
ATOM 3127 N N . ALA B 1 127 ? 18.391 -4.836 -18.406 1 98.38 127 ALA B N 1
ATOM 3128 C CA . ALA B 1 127 ? 19.359 -5.906 -18.234 1 98.38 127 ALA B CA 1
ATOM 3129 C C . ALA B 1 127 ? 18.781 -7.066 -17.438 1 98.38 127 ALA B C 1
ATOM 3131 O O . ALA B 1 127 ? 18.984 -8.234 -17.781 1 98.38 127 ALA B O 1
ATOM 3132 N N . SER B 1 128 ? 18.078 -6.766 -16.344 1 98.69 128 SER B N 1
ATOM 3133 C CA . SER B 1 128 ? 17.422 -7.801 -15.547 1 98.69 128 SER B CA 1
ATOM 3134 C C . SER B 1 128 ? 16.391 -8.562 -16.359 1 98.69 128 SER B C 1
ATOM 3136 O O . SER B 1 128 ? 16.312 -9.789 -16.297 1 98.69 128 SER B O 1
ATOM 3138 N N . ARG B 1 129 ? 15.633 -7.848 -17.141 1 98.56 129 ARG B N 1
ATOM 3139 C CA . ARG B 1 129 ? 14.609 -8.469 -17.969 1 98.56 129 ARG B CA 1
ATOM 3140 C C . ARG B 1 129 ? 15.242 -9.43 -18.984 1 98.56 129 ARG B C 1
ATOM 3142 O O . ARG B 1 129 ? 14.734 -10.531 -19.188 1 98.56 129 ARG B O 1
ATOM 3149 N N . GLU B 1 130 ? 16.266 -8.984 -19.594 1 98.62 130 GLU B N 1
ATOM 3150 C CA . GLU B 1 130 ? 16.953 -9.812 -20.594 1 98.62 130 GLU B CA 1
ATOM 3151 C C . GLU B 1 130 ? 17.484 -11.102 -19.953 1 98.62 130 GLU B C 1
ATOM 3153 O O . GLU B 1 130 ? 17.344 -12.18 -20.531 1 98.62 130 GLU B O 1
ATOM 3158 N N . ARG B 1 131 ? 18.062 -10.984 -18.781 1 98.81 131 ARG B N 1
ATOM 3159 C CA . ARG B 1 131 ? 18.578 -12.164 -18.094 1 98.81 131 ARG B CA 1
ATOM 3160 C C . ARG B 1 131 ? 17.438 -13.109 -17.703 1 98.81 131 ARG B C 1
ATOM 3162 O O . ARG B 1 131 ? 17.594 -14.328 -17.766 1 98.81 131 ARG B O 1
ATOM 3169 N N . LEU B 1 132 ? 16.344 -12.523 -17.281 1 98.88 132 LEU B N 1
ATOM 3170 C CA . LEU B 1 132 ? 15.203 -13.352 -16.938 1 98.88 132 LEU B CA 1
ATOM 3171 C C . LEU B 1 132 ? 14.727 -14.156 -18.141 1 98.88 132 LEU B C 1
ATOM 3173 O O . LEU B 1 132 ? 14.508 -15.367 -18.047 1 98.88 132 LEU B O 1
ATOM 3177 N N . VAL B 1 133 ? 14.578 -13.453 -19.25 1 98.88 133 VAL B N 1
ATOM 3178 C CA . VAL B 1 133 ? 14.094 -14.094 -20.469 1 98.88 133 VAL B CA 1
ATOM 3179 C C . VAL B 1 133 ? 15.047 -15.227 -20.859 1 98.88 133 VAL B C 1
ATOM 3181 O O . VAL B 1 133 ? 14.602 -16.312 -21.234 1 98.88 133 VAL B O 1
ATOM 3184 N N . GLU B 1 134 ? 16.297 -15 -20.766 1 98.75 134 GLU B N 1
ATOM 3185 C CA . GLU B 1 134 ? 17.281 -16.031 -21.062 1 98.75 134 GLU B CA 1
ATOM 3186 C C . GLU B 1 134 ? 17.094 -17.266 -20.172 1 98.75 134 GLU B C 1
ATOM 3188 O O . GLU B 1 134 ? 17.062 -18.391 -20.672 1 98.75 134 GLU B O 1
ATOM 3193 N N . SER B 1 135 ? 17 -17.031 -18.875 1 98.88 135 SER B N 1
ATOM 3194 C CA . SER B 1 135 ? 16.812 -18.125 -17.938 1 98.88 135 SER B CA 1
ATOM 3195 C C . SER B 1 135 ? 15.508 -18.875 -18.219 1 98.88 135 SER B C 1
ATOM 3197 O O . SER B 1 135 ? 15.484 -20.109 -18.219 1 98.88 135 SER B O 1
ATOM 3199 N N . LEU B 1 136 ? 14.469 -18.125 -18.5 1 98.88 136 LEU B N 1
ATOM 3200 C CA . LEU B 1 136 ? 13.164 -18.734 -18.734 1 98.88 136 LEU B CA 1
ATOM 3201 C C . LEU B 1 136 ? 13.172 -19.562 -20.016 1 98.88 136 LEU B C 1
ATOM 3203 O O . LEU B 1 136 ? 12.492 -20.578 -20.109 1 98.88 136 LEU B O 1
ATOM 3207 N N . ARG B 1 137 ? 13.898 -19.109 -21.047 1 98.88 137 ARG B N 1
ATOM 3208 C CA . ARG B 1 137 ? 13.992 -19.891 -22.281 1 98.88 137 ARG B CA 1
ATOM 3209 C C . ARG B 1 137 ? 14.672 -21.234 -22.031 1 98.88 137 ARG B C 1
ATOM 3211 O O . ARG B 1 137 ? 14.266 -22.25 -22.594 1 98.88 137 ARG B O 1
ATOM 3218 N N . ARG B 1 138 ? 15.664 -21.234 -21.203 1 98.81 138 ARG B N 1
ATOM 3219 C CA . ARG B 1 138 ? 16.312 -22.484 -20.844 1 98.81 138 ARG B CA 1
ATOM 3220 C C . ARG B 1 138 ? 15.352 -23.406 -20.109 1 98.81 138 ARG B C 1
ATOM 3222 O O . ARG B 1 138 ? 15.32 -24.625 -20.359 1 98.81 138 ARG B O 1
ATOM 3229 N N . ILE B 1 139 ? 14.617 -22.875 -19.219 1 98.88 139 ILE B N 1
ATOM 3230 C CA . ILE B 1 139 ? 13.625 -23.641 -18.469 1 98.88 139 ILE B CA 1
ATOM 3231 C C . ILE B 1 139 ? 12.539 -24.141 -19.422 1 98.88 139 ILE B C 1
ATOM 3233 O O . ILE B 1 139 ? 12.094 -25.281 -19.312 1 98.88 139 ILE B O 1
ATOM 3237 N N . ALA B 1 140 ? 12.156 -23.266 -20.359 1 98.88 140 ALA B N 1
ATOM 3238 C CA . ALA B 1 140 ? 11.141 -23.609 -21.344 1 98.88 140 ALA B CA 1
ATOM 3239 C C . ALA B 1 140 ? 11.562 -24.844 -22.156 1 98.88 140 ALA B C 1
ATOM 3241 O O . ALA B 1 140 ? 10.742 -25.734 -22.406 1 98.88 140 ALA B O 1
ATOM 3242 N N . ASP B 1 141 ? 12.805 -24.922 -22.562 1 98.69 141 ASP B N 1
ATOM 3243 C CA . ASP B 1 141 ? 13.312 -26.062 -23.328 1 98.69 141 ASP B CA 1
ATOM 3244 C C . ASP B 1 141 ? 13.094 -27.359 -22.562 1 98.69 141 ASP B C 1
ATOM 3246 O O . ASP B 1 141 ? 12.617 -28.344 -23.141 1 98.69 141 ASP B O 1
ATOM 3250 N N . VAL B 1 142 ? 13.406 -27.344 -21.312 1 98.62 142 VAL B N 1
ATOM 3251 C CA . VAL B 1 142 ? 13.258 -28.547 -20.5 1 98.62 142 VAL B CA 1
ATOM 3252 C C . VAL B 1 142 ? 11.781 -28.828 -20.266 1 98.62 142 VAL B C 1
ATOM 3254 O O . VAL B 1 142 ? 11.352 -29.984 -20.312 1 98.62 142 VAL B O 1
ATOM 3257 N N . ALA B 1 143 ? 11.016 -27.781 -19.969 1 98.81 143 ALA B N 1
ATOM 3258 C CA . ALA B 1 143 ? 9.578 -27.953 -19.75 1 98.81 143 ALA B CA 1
ATOM 3259 C C . ALA B 1 143 ? 8.914 -28.609 -20.953 1 98.81 143 ALA B C 1
ATOM 3261 O O . ALA B 1 143 ? 8.086 -29.5 -20.812 1 98.81 143 ALA B O 1
ATOM 3262 N N . GLU B 1 144 ? 9.281 -28.188 -22.156 1 98.38 144 GLU B N 1
ATOM 3263 C CA . GLU B 1 144 ? 8.766 -28.75 -23.406 1 98.38 144 GLU B CA 1
ATOM 3264 C C . GLU B 1 144 ? 9.164 -30.219 -23.547 1 98.38 144 GLU B C 1
ATOM 3266 O O . GLU B 1 144 ? 8.328 -31.062 -23.891 1 98.38 144 GLU B O 1
ATOM 3271 N N . ALA B 1 145 ? 10.359 -30.484 -23.25 1 98.19 145 ALA B N 1
ATOM 3272 C CA . ALA B 1 145 ? 10.875 -31.844 -23.391 1 98.19 145 ALA B CA 1
ATOM 3273 C C . ALA B 1 145 ? 10.188 -32.781 -22.406 1 98.19 145 ALA B C 1
ATOM 3275 O O . ALA B 1 145 ? 9.883 -33.938 -22.75 1 98.19 145 ALA B O 1
ATOM 3276 N N . VAL B 1 146 ? 9.953 -32.312 -21.156 1 97 146 VAL B N 1
ATOM 3277 C CA . VAL B 1 146 ? 9.367 -33.125 -20.094 1 97 146 VAL B CA 1
ATOM 3278 C C . VAL B 1 146 ? 7.852 -33.156 -20.234 1 97 146 VAL B C 1
ATOM 3280 O O . VAL B 1 146 ? 7.195 -34.062 -19.734 1 97 146 VAL B O 1
ATOM 3283 N N . GLY B 1 147 ? 7.301 -32.188 -20.969 1 97.56 147 GLY B N 1
ATOM 3284 C CA . GLY B 1 147 ? 5.859 -32.062 -21.109 1 97.56 147 GLY B CA 1
ATOM 3285 C C . GLY B 1 147 ? 5.188 -31.484 -19.875 1 97.56 147 GLY B C 1
ATOM 3286 O O . GLY B 1 147 ? 4.129 -31.953 -19.453 1 97.56 147 GLY B O 1
ATOM 3287 N N . GLN B 1 148 ? 5.805 -30.625 -19.234 1 98.12 148 GLN B N 1
ATOM 3288 C CA . GLN B 1 148 ? 5.289 -29.953 -18.047 1 98.12 148 GLN B CA 1
ATOM 3289 C C . GLN B 1 148 ? 5.027 -28.469 -18.344 1 98.12 148 GLN B C 1
ATOM 3291 O O . GLN B 1 148 ? 5.68 -27.875 -19.203 1 98.12 148 GLN B O 1
ATOM 3296 N N . THR B 1 149 ? 4.043 -27.906 -17.703 1 98.44 149 THR B N 1
ATOM 3297 C CA . THR B 1 149 ? 3.752 -26.484 -17.797 1 98.44 149 THR B CA 1
ATOM 3298 C C . THR B 1 149 ? 4.273 -25.75 -16.578 1 98.44 149 THR B C 1
ATOM 3300 O O . THR B 1 149 ? 4.008 -26.141 -15.438 1 98.44 149 THR B O 1
ATOM 3303 N N . VAL B 1 150 ? 5.043 -24.766 -16.812 1 98.94 150 VAL B N 1
ATOM 3304 C CA . VAL B 1 150 ? 5.527 -23.875 -15.75 1 98.94 150 VAL B CA 1
ATOM 3305 C C . VAL B 1 150 ? 4.586 -22.688 -15.609 1 98.94 150 VAL B C 1
ATOM 3307 O O . VAL B 1 150 ? 4.16 -22.094 -16.609 1 98.94 150 VAL B O 1
ATOM 3310 N N . VAL B 1 151 ? 4.188 -22.328 -14.383 1 98.94 151 VAL B N 1
ATOM 3311 C CA . VAL B 1 151 ? 3.455 -21.094 -14.133 1 98.94 151 VAL B CA 1
ATOM 3312 C C . VAL B 1 151 ? 4.27 -20.188 -13.211 1 98.94 151 VAL B C 1
ATOM 3314 O O . VAL B 1 151 ? 4.734 -20.625 -12.156 1 98.94 151 VAL B O 1
ATOM 3317 N N . ILE B 1 152 ? 4.449 -18.953 -13.625 1 98.81 152 ILE B N 1
ATOM 3318 C CA . ILE B 1 152 ? 5.23 -17.984 -12.867 1 98.81 152 ILE B CA 1
ATOM 3319 C C . ILE B 1 152 ? 4.309 -17.172 -11.953 1 98.81 152 ILE B C 1
ATOM 3321 O O . ILE B 1 152 ? 3.279 -16.656 -12.391 1 98.81 152 ILE B O 1
ATOM 3325 N N . GLU B 1 153 ? 4.66 -17.156 -10.664 1 97.62 153 GLU B N 1
ATOM 3326 C CA . GLU B 1 153 ? 3.965 -16.281 -9.727 1 97.62 153 GLU B CA 1
ATOM 3327 C C . GLU B 1 153 ? 4.316 -14.812 -9.977 1 97.62 153 GLU B C 1
ATOM 3329 O O . GLU B 1 153 ? 5.488 -14.438 -9.977 1 97.62 153 GLU B O 1
ATOM 3334 N N . THR B 1 154 ? 3.326 -14 -10.203 1 95.31 154 THR B N 1
ATOM 3335 C CA . THR B 1 154 ? 3.551 -12.609 -10.586 1 95.31 154 THR B CA 1
ATOM 3336 C C . THR B 1 154 ? 3.102 -11.664 -9.477 1 95.31 154 THR B C 1
ATOM 3338 O O . THR B 1 154 ? 2.092 -11.906 -8.82 1 95.31 154 THR B O 1
ATOM 3341 N N . HIS B 1 155 ? 3.918 -10.656 -9.227 1 95.12 155 HIS B N 1
ATOM 3342 C CA . HIS B 1 155 ? 3.658 -9.641 -8.211 1 95.12 155 HIS B CA 1
ATOM 3343 C C . HIS B 1 155 ? 4.102 -8.266 -8.688 1 95.12 155 HIS B C 1
ATOM 3345 O O . HIS B 1 155 ? 5.176 -8.117 -9.273 1 95.12 155 HIS B O 1
ATOM 3351 N N . LEU B 1 156 ? 3.334 -7.34 -8.328 1 95.44 156 LEU B N 1
ATOM 3352 C CA . LEU B 1 156 ? 3.652 -5.969 -8.711 1 95.44 156 LEU B CA 1
ATOM 3353 C C . LEU B 1 156 ? 4.996 -5.539 -8.133 1 95.44 156 LEU B C 1
ATOM 3355 O O . LEU B 1 156 ? 5.637 -4.625 -8.648 1 95.44 156 LEU B O 1
ATOM 3359 N N . LEU B 1 157 ? 5.492 -6.156 -7.098 1 95.31 157 LEU B N 1
ATOM 3360 C CA . LEU B 1 157 ? 6.711 -5.77 -6.391 1 95.31 157 LEU B CA 1
ATOM 3361 C C . LEU B 1 157 ? 7.941 -6.379 -7.059 1 95.31 157 LEU B C 1
ATOM 3363 O O . LEU B 1 157 ? 9.07 -6.059 -6.691 1 95.31 157 LEU B O 1
ATOM 3367 N N . THR B 1 158 ? 7.738 -7.246 -8.031 1 95.31 158 THR B N 1
ATOM 3368 C CA . THR B 1 158 ? 8.844 -7.961 -8.672 1 95.31 158 THR B CA 1
ATOM 3369 C C . THR B 1 158 ? 9.047 -7.469 -10.102 1 95.31 158 THR B C 1
ATOM 3371 O O . THR B 1 158 ? 8.406 -6.504 -10.531 1 95.31 158 THR B O 1
ATOM 3374 N N . ILE B 1 159 ? 9.93 -8.188 -10.844 1 97.25 159 ILE B N 1
ATOM 3375 C CA . ILE B 1 159 ? 10.219 -7.875 -12.242 1 97.25 159 ILE B CA 1
ATOM 3376 C C . ILE B 1 159 ? 8.977 -8.141 -13.086 1 97.25 159 ILE B C 1
ATOM 3378 O O . ILE B 1 159 ? 8.836 -7.586 -14.188 1 97.25 159 ILE B O 1
ATOM 3382 N N . MET B 1 160 ? 8.062 -9 -12.562 1 97.19 160 MET B N 1
ATOM 3383 C CA . MET B 1 160 ? 6.77 -9.266 -13.195 1 97.19 160 MET B CA 1
ATOM 3384 C C . MET B 1 160 ? 5.711 -8.281 -12.703 1 97.19 160 MET B C 1
ATOM 3386 O O . MET B 1 160 ? 4.648 -8.695 -12.234 1 97.19 160 MET B O 1
ATOM 3390 N N . ASP B 1 161 ? 5.855 -7.016 -12.883 1 95.62 161 ASP B N 1
ATOM 3391 C CA . ASP B 1 161 ? 5.27 -5.965 -12.062 1 95.62 161 ASP B CA 1
ATOM 3392 C C . ASP B 1 161 ? 3.893 -5.559 -12.586 1 95.62 161 ASP B C 1
ATOM 3394 O O . ASP B 1 161 ? 3.131 -4.883 -11.891 1 95.62 161 ASP B O 1
ATOM 3398 N N . SER B 1 162 ? 3.588 -5.828 -13.852 1 96.62 162 SER B N 1
ATOM 3399 C CA . SER B 1 162 ? 2.299 -5.445 -14.422 1 96.62 162 SER B CA 1
ATOM 3400 C C . SER B 1 162 ? 1.777 -6.52 -15.367 1 96.62 162 SER B C 1
ATOM 3402 O O . SER B 1 162 ? 2.545 -7.352 -15.852 1 96.62 162 SER B O 1
ATOM 3404 N N . PRO B 1 163 ? 0.406 -6.465 -15.555 1 98.38 163 PRO B N 1
ATOM 3405 C CA . PRO B 1 163 ? -0.133 -7.379 -16.562 1 98.38 163 PRO B CA 1
ATOM 3406 C C . PRO B 1 163 ? 0.572 -7.254 -17.906 1 98.38 163 PRO B C 1
ATOM 3408 O O . PRO B 1 163 ? 0.885 -8.266 -18.547 1 98.38 163 PRO B O 1
ATOM 3411 N N . GLU B 1 164 ? 0.89 -6.059 -18.344 1 98.5 164 GLU B N 1
ATOM 3412 C CA . GLU B 1 164 ? 1.54 -5.812 -19.625 1 98.5 164 GLU B CA 1
ATOM 3413 C C . GLU B 1 164 ? 2.955 -6.387 -19.641 1 98.5 164 GLU B C 1
ATOM 3415 O O . GLU B 1 164 ? 3.359 -7.02 -20.625 1 98.5 164 GLU B O 1
ATOM 3420 N N . THR B 1 165 ? 3.703 -6.133 -18.547 1 98.19 165 THR B N 1
ATOM 3421 C CA . THR B 1 165 ? 5.059 -6.664 -18.469 1 98.19 165 THR B CA 1
ATOM 3422 C C . THR B 1 165 ? 5.047 -8.188 -18.516 1 98.19 165 THR B C 1
ATOM 3424 O O . THR B 1 165 ? 5.891 -8.797 -19.188 1 98.19 165 THR B O 1
ATOM 3427 N N . ASN B 1 166 ? 4.113 -8.805 -17.766 1 98.56 166 ASN B N 1
ATOM 3428 C CA . ASN B 1 166 ? 3.969 -10.258 -17.812 1 98.56 166 ASN B CA 1
ATOM 3429 C C . ASN B 1 166 ? 3.777 -10.766 -19.234 1 98.56 166 ASN B C 1
ATOM 3431 O O . ASN B 1 166 ? 4.457 -11.695 -19.656 1 98.56 166 ASN B O 1
ATOM 3435 N N . ARG B 1 167 ? 2.865 -10.141 -19.953 1 98.69 167 ARG B N 1
ATOM 3436 C CA . ARG B 1 167 ? 2.596 -10.531 -21.328 1 98.69 167 ARG B CA 1
ATOM 3437 C C . ARG B 1 167 ? 3.838 -10.359 -22.203 1 98.69 167 ARG B C 1
ATOM 3439 O O . ARG B 1 167 ? 4.148 -11.227 -23.016 1 98.69 167 ARG B O 1
ATOM 3446 N N . GLU B 1 168 ? 4.551 -9.289 -22.062 1 98.69 168 GLU B N 1
ATOM 3447 C CA . GLU B 1 168 ? 5.734 -8.992 -22.859 1 98.69 168 GLU B CA 1
ATOM 3448 C C . GLU B 1 168 ? 6.836 -10.016 -22.609 1 98.69 168 GLU B C 1
ATOM 3450 O O . GLU B 1 168 ? 7.488 -10.477 -23.547 1 98.69 168 GLU B O 1
ATOM 3455 N N . ILE B 1 169 ? 7.039 -10.336 -21.312 1 98.75 169 ILE B N 1
ATOM 3456 C CA . ILE B 1 169 ? 8.086 -11.289 -20.953 1 98.75 169 ILE B CA 1
ATOM 3457 C C . ILE B 1 169 ? 7.746 -12.664 -21.516 1 98.75 169 ILE B C 1
ATOM 3459 O O . ILE B 1 169 ? 8.609 -13.344 -22.094 1 98.75 169 ILE B O 1
ATOM 3463 N N . LEU B 1 170 ? 6.512 -13.109 -21.406 1 98.81 170 LEU B N 1
ATOM 3464 C CA . LEU B 1 170 ? 6.133 -14.422 -21.922 1 98.81 170 LEU B CA 1
ATOM 3465 C C . LEU B 1 170 ? 6.238 -14.461 -23.438 1 98.81 170 LEU B C 1
ATOM 3467 O O . LEU B 1 170 ? 6.625 -15.477 -24.016 1 98.81 170 LEU B O 1
ATOM 3471 N N . ALA B 1 171 ? 5.84 -13.328 -24.109 1 98.75 171 ALA B N 1
ATOM 3472 C CA . ALA B 1 171 ? 5.98 -13.25 -25.562 1 98.75 171 ALA B CA 1
ATOM 3473 C C . ALA B 1 171 ? 7.441 -13.406 -25.969 1 98.75 171 ALA B C 1
ATOM 3475 O O . ALA B 1 171 ? 7.738 -14.055 -26.984 1 98.75 171 ALA B O 1
ATOM 3476 N N . ALA B 1 172 ? 8.336 -12.812 -25.219 1 98.75 172 ALA B N 1
ATOM 3477 C CA . ALA B 1 172 ? 9.766 -12.898 -25.5 1 98.75 172 ALA B CA 1
ATOM 3478 C C . ALA B 1 172 ? 10.281 -14.328 -25.297 1 98.75 172 ALA B C 1
ATOM 3480 O O . ALA B 1 172 ? 11.164 -14.781 -26.031 1 98.75 172 ALA B O 1
ATOM 3481 N N . VAL B 1 173 ? 9.797 -15 -24.281 1 98.75 173 VAL B N 1
ATOM 3482 C CA . VAL B 1 173 ? 10.195 -16.375 -24.031 1 98.75 173 VAL B CA 1
ATOM 3483 C C . VAL B 1 173 ? 9.688 -17.281 -25.156 1 98.75 173 VAL B C 1
ATOM 3485 O O . VAL B 1 173 ? 10.391 -18.188 -25.609 1 98.75 173 VAL B O 1
ATOM 3488 N N . ALA B 1 174 ? 8.43 -17.031 -25.609 1 98.25 174 ALA B N 1
ATOM 3489 C CA . ALA B 1 174 ? 7.816 -17.641 -26.781 1 98.25 174 ALA B CA 1
ATOM 3490 C C . ALA B 1 174 ? 7.688 -19.156 -26.625 1 98.25 174 ALA B C 1
ATOM 3492 O O . ALA B 1 174 ? 8.07 -19.906 -27.516 1 98.25 174 ALA B O 1
ATOM 3493 N N . SER B 1 175 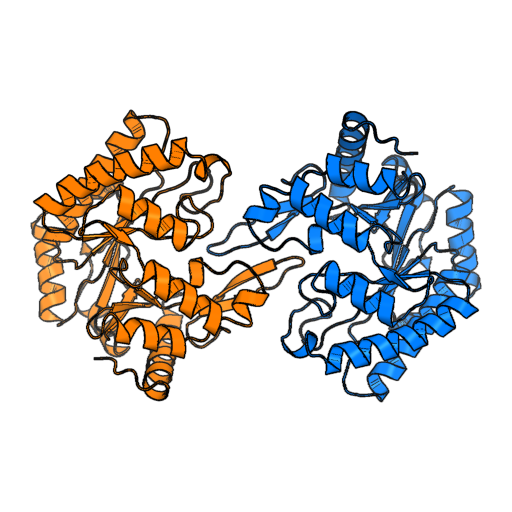? 7.168 -19.656 -25.516 1 98.62 175 SER B N 1
ATOM 3494 C CA . SER B 1 175 ? 6.871 -21.062 -25.281 1 98.62 175 SER B CA 1
ATOM 3495 C C . SER B 1 175 ? 5.484 -21.234 -24.672 1 98.62 175 SER B C 1
ATOM 3497 O O . SER B 1 175 ? 5.141 -20.562 -23.688 1 98.62 175 SER B O 1
ATOM 3499 N N . PRO B 1 176 ? 4.699 -22.094 -25.203 1 97.56 176 PRO B N 1
ATOM 3500 C CA . PRO B 1 176 ? 3.387 -22.359 -24.609 1 97.56 176 PRO B CA 1
ATOM 3501 C C . PRO B 1 176 ? 3.484 -23.062 -23.25 1 97.56 176 PRO B C 1
ATOM 3503 O O . PRO B 1 176 ? 2.482 -23.172 -22.531 1 97.56 176 PRO B O 1
ATOM 3506 N N . HIS B 1 177 ? 4.695 -23.531 -22.875 1 98.56 177 HIS B N 1
ATOM 3507 C CA . HIS B 1 177 ? 4.867 -24.234 -21.609 1 98.56 177 HIS B CA 1
ATOM 3508 C C . HIS B 1 177 ? 5.285 -23.281 -20.5 1 98.56 177 HIS B C 1
ATOM 3510 O O . HIS B 1 177 ? 5.496 -23.719 -19.359 1 98.56 177 HIS B O 1
ATOM 3516 N N . ILE B 1 178 ? 5.48 -22.047 -20.812 1 98.88 178 ILE B N 1
ATOM 3517 C CA . ILE B 1 178 ? 5.715 -21.016 -19.812 1 98.88 178 ILE B CA 1
ATOM 3518 C C . ILE B 1 178 ? 4.504 -20.078 -19.734 1 98.88 178 ILE B C 1
ATOM 3520 O O . ILE B 1 178 ? 4.207 -19.359 -20.688 1 98.88 178 ILE B O 1
ATOM 3524 N N . GLN B 1 179 ? 3.811 -20.156 -18.656 1 98.88 179 GLN B N 1
ATOM 3525 C CA . GLN B 1 179 ? 2.611 -19.375 -18.406 1 98.88 179 GLN B CA 1
ATOM 3526 C C . GLN B 1 179 ? 2.709 -18.641 -17.062 1 98.88 179 GLN B C 1
ATOM 3528 O O . GLN B 1 179 ? 3.76 -18.656 -16.422 1 98.88 179 GLN B O 1
ATOM 3533 N N . VAL B 1 180 ? 1.679 -17.859 -16.656 1 98.88 180 VAL B N 1
ATOM 3534 C CA . VAL B 1 180 ? 1.676 -17.172 -15.367 1 98.88 180 VAL B CA 1
ATOM 3535 C C . VAL B 1 180 ? 0.493 -17.641 -14.523 1 98.88 180 VAL B C 1
ATOM 3537 O O . VAL B 1 180 ? -0.41 -18.312 -15.031 1 98.88 180 VAL B O 1
ATOM 3540 N N . VAL B 1 181 ? 0.578 -17.406 -13.258 1 98.81 181 VAL B N 1
ATOM 3541 C CA . VAL B 1 181 ? -0.579 -17.547 -12.375 1 98.81 181 VAL B CA 1
ATOM 3542 C C . VAL B 1 181 ? -1.484 -16.328 -12.508 1 98.81 181 VAL B C 1
ATOM 3544 O O . VAL B 1 181 ? -1.011 -15.195 -12.469 1 98.81 181 VAL B O 1
ATOM 3547 N N . MET B 1 182 ? -2.754 -16.562 -12.789 1 98.69 182 MET B N 1
ATOM 3548 C CA . MET B 1 182 ? -3.709 -15.469 -12.625 1 98.69 182 MET B CA 1
ATOM 3549 C C . MET B 1 182 ? -3.924 -15.156 -11.148 1 98.69 182 MET B C 1
ATOM 3551 O O . MET B 1 182 ? -4.812 -15.727 -10.508 1 98.69 182 MET B O 1
ATOM 3555 N N . ASP B 1 183 ? -3.105 -14.336 -10.617 1 97.94 183 ASP B N 1
ATOM 3556 C CA . ASP B 1 183 ? -3.225 -13.844 -9.25 1 97.94 183 ASP B CA 1
ATOM 3557 C C . ASP B 1 183 ? -3.525 -12.344 -9.234 1 97.94 183 ASP B C 1
ATOM 3559 O O . ASP B 1 183 ? -2.643 -11.531 -8.953 1 97.94 183 ASP B O 1
ATOM 3563 N N . TYR B 1 184 ? -4.719 -12.016 -9.484 1 98.25 184 TYR B N 1
ATOM 3564 C CA . TYR B 1 184 ? -5.137 -10.648 -9.781 1 98.25 184 TYR B CA 1
ATOM 3565 C C . TYR B 1 184 ? -4.891 -9.727 -8.594 1 98.25 184 TYR B C 1
ATOM 3567 O O . TYR B 1 184 ? -4.598 -8.547 -8.773 1 98.25 184 TYR B O 1
ATOM 3575 N N . VAL B 1 185 ? -4.988 -10.188 -7.375 1 97.94 185 VAL B N 1
ATOM 3576 C CA . VAL B 1 185 ? -4.801 -9.367 -6.184 1 97.94 185 VAL B CA 1
ATOM 3577 C C . VAL B 1 185 ? -3.387 -8.789 -6.172 1 97.94 185 VAL B C 1
ATOM 3579 O O . VAL B 1 185 ? -3.17 -7.668 -5.703 1 97.94 185 VAL B O 1
ATOM 3582 N N . ASN B 1 186 ? -2.416 -9.5 -6.75 1 96.94 186 ASN B N 1
ATOM 3583 C CA . ASN B 1 186 ? -1.012 -9.109 -6.754 1 96.94 186 ASN B CA 1
ATOM 3584 C C . ASN B 1 186 ? -0.763 -7.938 -7.703 1 96.94 186 ASN B C 1
ATOM 3586 O O . ASN B 1 186 ? 0.361 -7.441 -7.805 1 96.94 186 ASN B O 1
ATOM 3590 N N . HIS B 1 187 ? -1.837 -7.445 -8.383 1 97.06 187 HIS B N 1
ATOM 3591 C CA . HIS B 1 187 ? -1.634 -6.422 -9.398 1 97.06 187 HIS B CA 1
ATOM 3592 C C . HIS B 1 187 ? -2.494 -5.191 -9.117 1 97.06 187 HIS B C 1
ATOM 3594 O O . HIS B 1 187 ? -2.785 -4.414 -10.031 1 97.06 187 HIS B O 1
ATOM 3600 N N . PHE B 1 188 ? -2.906 -5.055 -7.855 1 97.06 188 PHE B N 1
ATOM 3601 C CA . PHE B 1 188 ? -3.553 -3.83 -7.398 1 97.06 188 PHE B CA 1
ATOM 3602 C C . PHE B 1 188 ? -2.535 -2.879 -6.781 1 97.06 188 PHE B C 1
ATOM 3604 O O . PHE B 1 188 ? -1.694 -3.295 -5.98 1 97.06 188 PHE B O 1
ATOM 3611 N N . GLN B 1 189 ? -2.699 -1.548 -7.141 1 93.56 189 GLN B N 1
ATOM 3612 C CA . GLN B 1 189 ? -1.609 -0.656 -6.762 1 93.56 189 GLN B CA 1
ATOM 3613 C C . GLN B 1 189 ? -2.143 0.637 -6.152 1 93.56 189 GLN B C 1
ATOM 3615 O O . GLN B 1 189 ? -1.371 1.465 -5.664 1 93.56 189 GLN B O 1
ATOM 3620 N N . THR B 1 190 ? -3.449 0.901 -6.25 1 95.19 190 THR B N 1
ATOM 3621 C CA . THR B 1 190 ? -3.986 2.162 -5.75 1 95.19 190 THR B CA 1
ATOM 3622 C C . THR B 1 190 ? -5.312 1.937 -5.031 1 95.19 190 THR B C 1
ATOM 3624 O O . THR B 1 190 ? -5.988 0.932 -5.266 1 95.19 190 THR B O 1
ATOM 3627 N N . LEU B 1 191 ? -5.648 2.914 -4.238 1 94.88 191 LEU B N 1
ATOM 3628 C CA . LEU B 1 191 ? -6.953 2.92 -3.584 1 94.88 191 LEU B CA 1
ATOM 3629 C C . LEU B 1 191 ? -8.078 2.904 -4.613 1 94.88 191 LEU B C 1
ATOM 3631 O O . LEU B 1 191 ? -9.055 2.168 -4.461 1 94.88 191 LEU B O 1
ATOM 3635 N N . HIS B 1 192 ? -7.922 3.688 -5.66 1 94.56 192 HIS B N 1
ATOM 3636 C CA . HIS B 1 192 ? -8.93 3.779 -6.711 1 94.56 192 HIS B CA 1
ATOM 3637 C C . HIS B 1 192 ? -9.164 2.426 -7.371 1 94.56 192 HIS B C 1
ATOM 3639 O O . HIS B 1 192 ? -10.305 2.049 -7.641 1 94.56 192 HIS B O 1
ATOM 3645 N N . GLN B 1 193 ? -8.102 1.709 -7.637 1 96.44 193 GLN B N 1
ATOM 3646 C CA . GLN B 1 193 ? -8.234 0.383 -8.234 1 96.44 193 GLN B CA 1
ATOM 3647 C C . GLN B 1 193 ? -9.023 -0.553 -7.32 1 96.44 193 GLN B C 1
ATOM 3649 O O . GLN B 1 193 ? -9.844 -1.342 -7.793 1 96.44 193 GLN B O 1
ATOM 3654 N N . VAL B 1 194 ? -8.742 -0.461 -6.023 1 97.06 194 VAL B N 1
ATOM 3655 C CA . VAL B 1 194 ? -9.43 -1.331 -5.074 1 97.06 194 VAL B CA 1
ATOM 3656 C C . VAL B 1 194 ? -10.914 -0.985 -5.039 1 97.06 194 VAL B C 1
ATOM 3658 O O . VAL B 1 194 ? -11.766 -1.875 -5.098 1 97.06 194 VAL B O 1
ATOM 3661 N N . TYR B 1 195 ? -11.273 0.325 -5.055 1 95.94 195 TYR B N 1
ATOM 3662 C CA . TYR B 1 195 ? -12.664 0.772 -4.973 1 95.94 195 TYR B CA 1
ATOM 3663 C C . TYR B 1 195 ? -13.383 0.543 -6.293 1 95.94 195 TYR B C 1
ATOM 3665 O O . TYR B 1 195 ? -14.617 0.511 -6.336 1 95.94 195 TYR B O 1
ATOM 3673 N N . HIS B 1 196 ? -12.617 0.454 -7.371 1 96.56 196 HIS B N 1
ATOM 3674 C CA . HIS B 1 196 ? -13.172 0.15 -8.688 1 96.56 196 HIS B CA 1
ATOM 3675 C C . HIS B 1 196 ? -12.594 -1.149 -9.242 1 96.56 196 HIS B C 1
ATOM 3677 O O . HIS B 1 196 ? -12.117 -1.188 -10.375 1 96.56 196 HIS B O 1
ATOM 3683 N N . SER B 1 197 ? -12.68 -2.146 -8.43 1 98.19 197 SER B N 1
ATOM 3684 C CA . SER B 1 197 ? -11.977 -3.395 -8.695 1 98.19 197 SER B CA 1
ATOM 3685 C C . SER B 1 197 ? -12.523 -4.082 -9.945 1 98.19 197 SER B C 1
ATOM 3687 O O . SER B 1 197 ? -11.805 -4.816 -10.625 1 98.19 197 SER B O 1
ATOM 3689 N N . THR B 1 198 ? -13.812 -3.838 -10.344 1 98.69 198 THR B N 1
ATOM 3690 C CA . THR B 1 198 ? -14.367 -4.434 -11.555 1 98.69 198 THR B CA 1
ATOM 3691 C C . THR B 1 198 ? -13.555 -4.023 -12.781 1 98.69 198 THR B C 1
ATOM 3693 O O . THR B 1 198 ? -13.148 -4.871 -13.57 1 98.69 198 THR B O 1
ATOM 3696 N N . ALA B 1 199 ? -13.32 -2.758 -12.852 1 98.69 199 ALA B N 1
ATOM 3697 C CA . ALA B 1 199 ? -12.578 -2.248 -14 1 98.69 199 ALA B CA 1
ATOM 3698 C C . ALA B 1 199 ? -11.148 -2.789 -14.008 1 98.69 199 ALA B C 1
ATOM 3700 O O . ALA B 1 199 ? -10.625 -3.16 -15.062 1 98.69 199 ALA B O 1
ATOM 3701 N N . ARG B 1 200 ? -10.523 -2.803 -12.859 1 98.5 200 ARG B N 1
ATOM 3702 C CA . ARG B 1 200 ? -9.148 -3.293 -12.758 1 98.5 200 ARG B CA 1
ATOM 3703 C C . ARG B 1 200 ? -9.07 -4.777 -13.094 1 98.5 200 ARG B C 1
ATOM 3705 O O . ARG B 1 200 ? -8.172 -5.203 -13.82 1 98.5 200 ARG B O 1
ATOM 3712 N N . LEU B 1 201 ? -10.008 -5.559 -12.57 1 98.81 201 LEU B N 1
ATOM 3713 C CA . LEU B 1 201 ? -10.062 -6.984 -12.875 1 98.81 201 LEU B CA 1
ATOM 3714 C C . LEU B 1 201 ? -10.227 -7.215 -14.375 1 98.81 201 LEU B C 1
ATOM 3716 O O . LEU B 1 201 ? -9.547 -8.062 -14.953 1 98.81 201 LEU B O 1
ATOM 3720 N N . ASN B 1 202 ? -11.164 -6.484 -14.977 1 98.88 202 ASN B N 1
ATOM 3721 C CA . ASN B 1 202 ? -11.359 -6.625 -16.422 1 98.88 202 ASN B CA 1
ATOM 3722 C C . ASN B 1 202 ? -10.062 -6.367 -17.188 1 98.88 202 ASN B C 1
ATOM 3724 O O . ASN B 1 202 ? -9.719 -7.125 -18.094 1 98.88 202 ASN B O 1
ATOM 3728 N N . HIS B 1 203 ? -9.359 -5.387 -16.828 1 98.81 203 HIS B N 1
ATOM 3729 C CA . HIS B 1 203 ? -8.086 -5.07 -17.469 1 98.81 203 HIS B CA 1
ATOM 3730 C C . HIS B 1 203 ? -7.082 -6.203 -17.297 1 98.81 203 HIS B C 1
ATOM 3732 O O . HIS B 1 203 ? -6.461 -6.645 -18.266 1 98.81 203 HIS B O 1
ATOM 3738 N N . ILE B 1 204 ? -6.91 -6.68 -16.047 1 98.75 204 ILE B N 1
ATOM 3739 C CA . ILE B 1 204 ? -5.953 -7.738 -15.742 1 98.75 204 ILE B CA 1
ATOM 3740 C C . ILE B 1 204 ? -6.285 -8.984 -16.547 1 98.75 204 ILE B C 1
ATOM 3742 O O . ILE B 1 204 ? -5.406 -9.578 -17.172 1 98.75 204 ILE B O 1
ATOM 3746 N N . PHE B 1 205 ? -7.551 -9.391 -16.594 1 98.81 205 PHE B N 1
ATOM 3747 C CA . PHE B 1 205 ? -7.969 -10.594 -17.297 1 98.81 205 PHE B CA 1
ATOM 3748 C C . PHE B 1 205 ? -7.805 -10.414 -18.812 1 98.81 205 PHE B C 1
ATOM 3750 O O . PHE B 1 205 ? -7.48 -11.367 -19.516 1 98.81 205 PHE B O 1
ATOM 3757 N N . ASP B 1 206 ? -8.109 -9.164 -19.297 1 98.81 206 ASP B N 1
ATOM 3758 C CA . ASP B 1 206 ? -7.934 -8.914 -20.734 1 98.81 206 ASP B CA 1
ATOM 3759 C C . ASP B 1 206 ? -6.484 -9.141 -21.156 1 98.81 206 ASP B C 1
ATOM 3761 O O . ASP B 1 206 ? -6.219 -9.648 -22.234 1 98.81 206 ASP B O 1
ATOM 3765 N N . VAL B 1 207 ? -5.562 -8.836 -20.297 1 98.81 207 VAL B N 1
ATOM 3766 C CA . VAL B 1 207 ? -4.152 -8.859 -20.672 1 98.81 207 VAL B CA 1
ATOM 3767 C C . VAL B 1 207 ? -3.553 -10.219 -20.312 1 98.81 207 VAL B C 1
ATOM 3769 O O . VAL B 1 207 ? -2.877 -10.844 -21.141 1 98.81 207 VAL B O 1
ATOM 3772 N N . MET B 1 208 ? -3.838 -10.742 -19.141 1 98.62 208 MET B N 1
ATOM 3773 C CA . MET B 1 208 ? -3.137 -11.914 -18.625 1 98.62 208 MET B CA 1
ATOM 3774 C C . MET B 1 208 ? -3.961 -13.18 -18.844 1 98.62 208 MET B C 1
ATOM 3776 O O . MET B 1 208 ? -3.438 -14.289 -18.734 1 98.62 208 MET B O 1
ATOM 3780 N N . GLY B 1 209 ? -5.246 -13 -19.078 1 98.5 209 GLY B N 1
ATOM 3781 C CA . GLY B 1 209 ? -6.133 -14.141 -19.219 1 98.5 209 GLY B CA 1
ATOM 3782 C C . GLY B 1 209 ? -5.598 -15.195 -20.172 1 98.5 209 GLY B C 1
ATOM 3783 O O . GLY B 1 209 ? -5.406 -16.344 -19.781 1 98.5 209 GLY B O 1
ATOM 3784 N N . PRO B 1 210 ? -5.199 -14.805 -21.344 1 98 210 PRO B N 1
ATOM 3785 C CA . PRO B 1 210 ? -4.816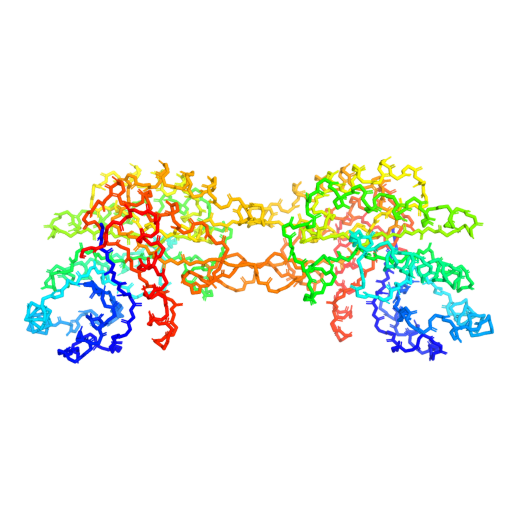 -15.781 -22.375 1 98 210 PRO B CA 1
ATOM 3786 C C . PRO B 1 210 ? -3.525 -16.516 -22.031 1 98 210 PRO B C 1
ATOM 3788 O O . PRO B 1 210 ? -3.215 -17.547 -22.641 1 98 210 PRO B O 1
ATOM 3791 N N . ILE B 1 211 ? -2.756 -16.047 -21.078 1 98.25 211 ILE B N 1
ATOM 3792 C CA . ILE B 1 211 ? -1.45 -16.641 -20.828 1 98.25 211 ILE B CA 1
ATOM 3793 C C . ILE B 1 211 ? -1.441 -17.281 -19.438 1 98.25 211 ILE B C 1
ATOM 3795 O O . ILE B 1 211 ? -0.386 -17.672 -18.938 1 98.25 211 ILE B O 1
ATOM 3799 N N . SER B 1 212 ? -2.562 -17.391 -18.75 1 98.62 212 SER B N 1
ATOM 3800 C CA . SER B 1 212 ? -2.631 -17.906 -17.391 1 98.62 212 SER B CA 1
ATOM 3801 C C . SER B 1 212 ? -2.9 -19.406 -17.375 1 98.62 212 SER B C 1
ATOM 3803 O O . SER B 1 212 ? -3.834 -19.875 -18.031 1 98.62 212 SER B O 1
ATOM 3805 N N . GLY B 1 213 ? -2.139 -20.156 -16.609 1 97.56 213 GLY B N 1
ATOM 3806 C CA . GLY B 1 213 ? -2.287 -21.594 -16.562 1 97.56 213 GLY B CA 1
ATOM 3807 C C . GLY B 1 213 ? -3.078 -22.078 -15.359 1 97.56 213 GLY B C 1
ATOM 3808 O O . GLY B 1 213 ? -3.59 -23.203 -15.359 1 97.56 213 GLY B O 1
ATOM 3809 N N . VAL B 1 214 ? -3.109 -21.297 -14.383 1 98.75 214 VAL B N 1
ATOM 3810 C CA . VAL B 1 214 ? -3.824 -21.562 -13.141 1 98.75 214 VAL B CA 1
ATOM 3811 C C . VAL B 1 214 ? -4.172 -20.25 -12.445 1 98.75 214 VAL B C 1
ATOM 3813 O O . VAL B 1 214 ? -3.52 -19.219 -12.672 1 98.75 214 VAL B O 1
ATOM 3816 N N . GLY B 1 215 ? -5.215 -20.219 -11.711 1 98.75 215 GLY B N 1
ATOM 3817 C CA . GLY B 1 215 ? -5.574 -19.016 -10.961 1 98.75 215 GLY B CA 1
ATOM 3818 C C . GLY B 1 215 ? -5.402 -19.172 -9.461 1 98.75 215 GLY B C 1
ATOM 3819 O O . GLY B 1 215 ? -5.43 -20.297 -8.945 1 98.75 215 GLY B O 1
ATOM 3820 N N . HIS B 1 216 ? -5.137 -18.141 -8.789 1 98.81 216 HIS B N 1
ATOM 3821 C CA . HIS B 1 216 ? -5.234 -18.031 -7.34 1 98.81 216 HIS B CA 1
ATOM 3822 C C . HIS B 1 216 ? -6.441 -17.203 -6.93 1 98.81 216 HIS B C 1
ATOM 3824 O O . HIS B 1 216 ? -6.648 -16.109 -7.453 1 98.81 216 HIS B O 1
ATOM 3830 N N . CYS B 1 217 ? -7.172 -17.734 -6.051 1 98.75 217 CYS B N 1
ATOM 3831 C CA . CYS B 1 217 ? -8.391 -17.094 -5.59 1 98.75 217 CYS B CA 1
ATOM 3832 C C . CYS B 1 217 ? -8.164 -16.375 -4.266 1 98.75 217 CYS B C 1
ATOM 3834 O O . CYS B 1 217 ? -8.07 -17.016 -3.217 1 98.75 217 CYS B O 1
ATOM 3836 N N . LYS B 1 218 ? -8.047 -15.117 -4.324 1 98.31 218 LYS B N 1
ATOM 3837 C CA . LYS B 1 218 ? -7.801 -14.25 -3.178 1 98.31 218 LYS B CA 1
ATOM 3838 C C . LYS B 1 218 ? -8.75 -13.055 -3.184 1 98.31 218 LYS B C 1
ATOM 3840 O O . LYS B 1 218 ? -9.547 -12.891 -4.109 1 98.31 218 LYS B O 1
ATOM 3845 N N . ASP B 1 219 ? -8.711 -12.359 -2.086 1 98.56 219 ASP B N 1
ATOM 3846 C CA . ASP B 1 219 ? -9.445 -11.109 -1.949 1 98.56 219 ASP B CA 1
ATOM 3847 C C . ASP B 1 219 ? -8.555 -10.008 -1.376 1 98.56 219 ASP B C 1
ATOM 3849 O O . ASP B 1 219 ? -7.379 -10.242 -1.077 1 98.56 219 ASP B O 1
ATOM 3853 N N . ILE B 1 220 ? -9.133 -8.828 -1.408 1 97.69 220 ILE B N 1
ATOM 3854 C CA . ILE B 1 220 ? -8.281 -7.68 -1.125 1 97.69 220 ILE B CA 1
ATOM 3855 C C . ILE B 1 220 ? -9 -6.727 -0.172 1 97.69 220 ILE B C 1
ATOM 3857 O O . ILE B 1 220 ? -10.227 -6.668 -0.155 1 97.69 220 ILE B O 1
ATOM 3861 N N . ARG B 1 221 ? -8.242 -6.02 0.614 1 95.06 221 ARG B N 1
ATOM 3862 C CA . ARG B 1 221 ? -8.781 -4.949 1.448 1 95.06 221 ARG B CA 1
ATOM 3863 C C . ARG B 1 221 ? -7.734 -3.859 1.676 1 95.06 221 ARG B C 1
ATOM 3865 O O . ARG B 1 221 ? -6.535 -4.102 1.52 1 95.06 221 ARG B O 1
ATOM 3872 N N . ILE B 1 222 ? -8.258 -2.699 2.016 1 94.06 222 ILE B N 1
ATOM 3873 C CA . ILE B 1 222 ? -7.348 -1.639 2.438 1 94.06 222 ILE B CA 1
ATOM 3874 C C . ILE B 1 222 ? -7.004 -1.812 3.914 1 94.06 222 ILE B C 1
ATOM 3876 O O . ILE B 1 222 ? -7.898 -1.942 4.754 1 94.06 222 ILE B O 1
ATOM 3880 N N . GLY B 1 223 ? -5.699 -1.928 4.164 1 90.06 223 GLY B N 1
ATOM 3881 C CA . GLY B 1 223 ? -5.25 -2.102 5.535 1 90.06 223 GLY B CA 1
ATOM 3882 C C . GLY B 1 223 ? -5.031 -0.787 6.262 1 90.06 223 GLY B C 1
ATOM 3883 O O . GLY B 1 223 ? -5.109 0.284 5.656 1 90.06 223 GLY B O 1
ATOM 3884 N N . PRO B 1 224 ? -4.848 -0.91 7.543 1 85.62 224 PRO B N 1
ATOM 3885 C CA . PRO B 1 224 ? -4.551 0.293 8.32 1 85.62 224 PRO B CA 1
ATOM 3886 C C . PRO B 1 224 ? -3.16 0.857 8.031 1 85.62 224 PRO B C 1
ATOM 3888 O O . PRO B 1 224 ? -2.236 0.102 7.715 1 85.62 224 PRO B O 1
ATOM 3891 N N . GLY B 1 225 ? -3.064 2.17 8.039 1 81.69 225 GLY B N 1
ATOM 3892 C CA . GLY B 1 225 ? -1.799 2.852 7.816 1 81.69 225 GLY B CA 1
ATOM 3893 C C . GLY B 1 225 ? -1.967 4.301 7.395 1 81.69 225 GLY B C 1
ATOM 3894 O O . GLY B 1 225 ? -3.078 4.738 7.094 1 81.69 225 GLY B O 1
ATOM 3895 N N . LEU B 1 226 ? -0.858 5.094 7.426 1 80.94 226 LEU B N 1
ATOM 3896 C CA . LEU B 1 226 ? -0.952 6.535 7.219 1 80.94 226 LEU B CA 1
ATOM 3897 C C . LEU B 1 226 ? -0.726 6.887 5.75 1 80.94 226 LEU B C 1
ATOM 3899 O O . LEU B 1 226 ? -0.949 8.031 5.344 1 80.94 226 LEU B O 1
ATOM 3903 N N . VAL B 1 227 ? -0.225 5.949 5.008 1 89.88 227 VAL B N 1
ATOM 3904 C CA . VAL B 1 227 ? -0.146 6.156 3.566 1 89.88 227 VAL B CA 1
ATOM 3905 C C . VAL B 1 227 ? -1.044 5.148 2.852 1 89.88 227 VAL B C 1
ATOM 3907 O O . VAL B 1 227 ? -2.242 5.07 3.129 1 89.88 227 VAL B O 1
ATOM 3910 N N . LEU B 1 228 ? -0.581 4.223 1.972 1 94.25 228 LEU B N 1
ATOM 3911 C CA . LEU B 1 228 ? -1.397 3.191 1.341 1 94.25 228 LEU B CA 1
ATOM 3912 C C . LEU B 1 228 ? -0.891 1.8 1.703 1 94.25 228 LEU B C 1
ATOM 3914 O O . LEU B 1 228 ? 0.291 1.498 1.523 1 94.25 228 LEU B O 1
ATOM 3918 N N . HIS B 1 229 ? -1.808 1.037 2.266 1 95.38 229 HIS B N 1
ATOM 3919 C CA . HIS B 1 229 ? -1.545 -0.368 2.555 1 95.38 229 HIS B CA 1
ATOM 3920 C C . HIS B 1 229 ? -2.648 -1.261 2 1 95.38 229 HIS B C 1
ATOM 3922 O O . HIS B 1 229 ? -3.814 -1.121 2.377 1 95.38 229 HIS B O 1
ATOM 3928 N N . ILE B 1 230 ? -2.242 -2.086 1.167 1 96.06 230 ILE B N 1
ATOM 3929 C CA . ILE B 1 230 ? -3.178 -3.045 0.589 1 96.06 230 ILE B CA 1
ATOM 3930 C C . ILE B 1 230 ? -2.869 -4.445 1.114 1 96.06 230 ILE B C 1
ATOM 3932 O O . ILE B 1 230 ? -1.727 -4.902 1.045 1 96.06 230 ILE B O 1
ATOM 3936 N N . ASP B 1 231 ? -3.914 -5.113 1.608 1 95.44 231 ASP B N 1
ATOM 3937 C CA . ASP B 1 231 ? -3.768 -6.441 2.193 1 95.44 231 ASP B CA 1
ATOM 3938 C C . ASP B 1 231 ? -4.602 -7.473 1.435 1 95.44 231 ASP B C 1
ATOM 3940 O O . ASP B 1 231 ? -5.633 -7.133 0.849 1 95.44 231 ASP B O 1
ATOM 3944 N N . GLU B 1 232 ? -4.051 -8.68 1.504 1 96.88 232 GLU B N 1
ATOM 3945 C CA . GLU B 1 232 ? -4.91 -9.797 1.13 1 96.88 232 GLU B CA 1
ATOM 3946 C C . GLU B 1 232 ? -6.016 -10.016 2.16 1 96.88 232 GLU B C 1
ATOM 3948 O O . GLU B 1 232 ? -5.875 -9.625 3.322 1 96.88 232 GLU B O 1
ATOM 3953 N N . ALA B 1 233 ? -7.102 -10.57 1.775 1 97.31 233 ALA B N 1
ATOM 3954 C CA . ALA B 1 233 ? -8.227 -10.906 2.645 1 97.31 233 ALA B CA 1
ATOM 3955 C C . ALA B 1 233 ? -8.781 -12.289 2.316 1 97.31 233 ALA B C 1
ATOM 3957 O O . ALA B 1 233 ? -8.508 -12.836 1.246 1 97.31 233 ALA B O 1
ATOM 3958 N N . VAL B 1 234 ? -9.461 -12.859 3.279 1 98.56 234 VAL B N 1
ATOM 3959 C CA . VAL B 1 234 ? -10.195 -14.086 3.006 1 98.56 234 VAL B CA 1
ATOM 3960 C C . VAL B 1 234 ? -11.18 -13.859 1.861 1 98.56 234 VAL B C 1
ATOM 3962 O O . VAL B 1 234 ? -11.961 -12.898 1.887 1 98.56 234 VAL B O 1
ATOM 3965 N N . PRO B 1 235 ? -11.086 -14.719 0.83 1 98.88 235 PRO B N 1
ATOM 3966 C CA . PRO B 1 235 ? -12.047 -14.539 -0.257 1 98.88 235 PRO B CA 1
ATOM 3967 C C . PRO B 1 235 ? -13.484 -14.398 0.246 1 98.88 235 PRO B C 1
ATOM 3969 O O . PRO B 1 235 ? -13.961 -15.242 1.006 1 98.88 235 PRO B O 1
ATOM 3972 N N . GLY B 1 236 ? -14.109 -13.352 -0.17 1 98.69 236 GLY B N 1
ATOM 3973 C CA . GLY B 1 236 ? -15.477 -13.07 0.242 1 98.69 236 GLY B CA 1
ATOM 3974 C C . GLY B 1 236 ? -15.555 -12.133 1.433 1 98.69 236 GLY B C 1
ATOM 3975 O O . GLY B 1 236 ? -16.641 -11.688 1.806 1 98.69 236 GLY B O 1
ATOM 3976 N N . GLU B 1 237 ? -14.438 -11.844 2.045 1 98.19 237 GLU B N 1
ATOM 3977 C CA . GLU B 1 237 ? -14.422 -10.992 3.227 1 98.19 237 GLU B CA 1
ATOM 3978 C C . GLU B 1 237 ? -13.758 -9.648 2.93 1 98.19 237 GLU B C 1
ATOM 3980 O O . GLU B 1 237 ? -13.586 -8.82 3.826 1 98.19 237 GLU B O 1
ATOM 3985 N N . GLY B 1 238 ? -13.328 -9.461 1.688 1 97.12 238 GLY B N 1
ATOM 3986 C CA . GLY B 1 238 ? -12.672 -8.219 1.296 1 97.12 238 GLY B CA 1
ATOM 3987 C C . GLY B 1 238 ? -13.539 -7.34 0.416 1 97.12 238 GLY B C 1
ATOM 3988 O O . GLY B 1 238 ? -14.766 -7.348 0.541 1 97.12 238 GLY B O 1
ATOM 3989 N N . GLU B 1 239 ? -12.906 -6.469 -0.401 1 95.69 239 GLU B N 1
ATOM 3990 C CA . GLU B 1 239 ? -13.617 -5.461 -1.181 1 95.69 239 GLU B CA 1
ATOM 3991 C C . GLU B 1 239 ? -13.602 -5.801 -2.668 1 95.69 239 GLU B C 1
ATOM 3993 O O . GLU B 1 239 ? -14.141 -5.055 -3.486 1 95.69 239 GLU B O 1
ATOM 3998 N N . LEU B 1 240 ? -12.914 -6.863 -3.047 1 98.31 240 LEU B N 1
ATOM 3999 C CA . LEU B 1 240 ? -12.75 -7.227 -4.449 1 98.31 240 LEU B CA 1
ATOM 4000 C C . LEU B 1 240 ? -14.078 -7.668 -5.055 1 98.31 240 LEU B C 1
ATOM 4002 O O . LEU B 1 240 ? -14.844 -8.398 -4.422 1 98.31 240 LEU B O 1
ATOM 4006 N N . ASP B 1 241 ? -14.328 -7.227 -6.281 1 98.56 241 ASP B N 1
ATOM 4007 C CA . ASP B 1 241 ? -15.422 -7.801 -7.055 1 98.56 241 ASP B CA 1
ATOM 4008 C C . ASP B 1 241 ? -15.109 -9.234 -7.477 1 98.56 241 ASP B C 1
ATOM 4010 O O . ASP B 1 241 ? -14.859 -9.5 -8.656 1 98.56 241 ASP B O 1
ATOM 4014 N N . LEU B 1 242 ? -15.258 -10.094 -6.543 1 98.81 242 LEU B N 1
ATOM 4015 C CA . LEU B 1 242 ? -14.852 -11.477 -6.746 1 98.81 242 LEU B CA 1
ATOM 4016 C C . LEU B 1 242 ? -15.734 -12.156 -7.785 1 98.81 242 LEU B C 1
ATOM 4018 O O . LEU B 1 242 ? -15.273 -13.016 -8.539 1 98.81 242 LEU B O 1
ATOM 4022 N N . ALA B 1 243 ? -17.016 -11.766 -7.84 1 98.81 243 ALA B N 1
ATOM 4023 C CA . ALA B 1 243 ? -17.922 -12.312 -8.844 1 98.81 243 ALA B CA 1
ATOM 4024 C C . ALA B 1 243 ? -17.375 -12.094 -10.25 1 98.81 243 ALA B C 1
ATOM 4026 O O . ALA B 1 243 ? -17.359 -13.023 -11.07 1 98.81 243 ALA B O 1
ATOM 4027 N N . THR B 1 244 ? -16.906 -10.914 -10.508 1 98.88 244 THR B N 1
ATOM 4028 C CA . THR B 1 244 ? -16.328 -10.602 -11.812 1 98.88 244 THR B CA 1
ATOM 4029 C C . THR B 1 244 ? -15.094 -11.461 -12.078 1 98.88 244 THR B C 1
ATOM 4031 O O . THR B 1 244 ? -14.93 -12 -13.172 1 98.88 244 THR B O 1
ATOM 4034 N N . ALA B 1 245 ? -14.242 -11.641 -11.062 1 98.88 245 ALA B N 1
ATOM 4035 C CA . ALA B 1 245 ? -13.047 -12.453 -11.227 1 98.88 245 ALA B CA 1
ATOM 4036 C C . ALA B 1 245 ? -13.406 -13.891 -11.594 1 98.88 245 ALA B C 1
ATOM 4038 O O . ALA B 1 245 ? -12.828 -14.461 -12.523 1 98.88 245 ALA B O 1
ATOM 4039 N N . LEU B 1 246 ? -14.344 -14.438 -10.852 1 98.81 246 LEU B N 1
ATOM 4040 C CA . LEU B 1 246 ? -14.75 -15.82 -11.094 1 98.81 246 LEU B CA 1
ATOM 4041 C C . LEU B 1 246 ? -15.398 -15.969 -12.461 1 98.81 246 LEU B C 1
ATOM 4043 O O . LEU B 1 246 ? -15.141 -16.938 -13.172 1 98.81 246 LEU B O 1
ATOM 4047 N N . ARG B 1 247 ? -16.234 -14.992 -12.891 1 98.81 247 ARG B N 1
ATOM 4048 C CA . ARG B 1 247 ? -16.859 -15.031 -14.203 1 98.81 247 ARG B CA 1
ATOM 4049 C C . ARG B 1 247 ? -15.82 -14.977 -15.312 1 98.81 247 ARG B C 1
ATOM 4051 O O . ARG B 1 247 ? -15.898 -15.742 -16.281 1 98.81 247 ARG B O 1
ATOM 4058 N N . ARG B 1 248 ? -14.938 -14.07 -15.141 1 98.81 248 ARG B N 1
ATOM 4059 C CA . ARG B 1 248 ? -13.898 -13.906 -16.156 1 98.81 248 ARG B CA 1
ATOM 4060 C C . ARG B 1 248 ? -13.055 -15.164 -16.281 1 98.81 248 ARG B C 1
ATOM 4062 O O . ARG B 1 248 ? -12.727 -15.586 -17.391 1 98.81 248 ARG B O 1
ATOM 4069 N N . TRP B 1 249 ? -12.68 -15.773 -15.148 1 98.81 249 TRP B N 1
ATOM 4070 C CA . TRP B 1 249 ? -11.898 -17 -15.188 1 98.81 249 TRP B CA 1
ATOM 4071 C C . TRP B 1 249 ? -12.688 -18.125 -15.844 1 98.81 249 TRP B C 1
ATOM 4073 O O . TRP B 1 249 ? -12.188 -18.797 -16.75 1 98.81 249 TRP B O 1
ATOM 4083 N N . HIS B 1 250 ? -13.898 -18.312 -15.414 1 98.69 250 HIS B N 1
ATOM 4084 C CA . HIS B 1 250 ? -14.742 -19.391 -15.93 1 98.69 250 HIS B CA 1
ATOM 4085 C C . HIS B 1 250 ? -14.945 -19.25 -17.438 1 98.69 250 HIS B C 1
ATOM 4087 O O . HIS B 1 250 ? -14.977 -20.25 -18.156 1 98.69 250 HIS B O 1
ATOM 4093 N N . HIS B 1 251 ? -15.117 -18.047 -17.844 1 98.5 251 HIS B N 1
ATOM 4094 C CA . HIS B 1 251 ? -15.305 -17.812 -19.281 1 98.5 251 HIS B CA 1
ATOM 4095 C C . HIS B 1 251 ? -14.102 -18.281 -20.078 1 98.5 251 HIS B C 1
ATOM 4097 O O . HIS B 1 251 ? -14.25 -18.891 -21.141 1 98.5 251 HIS B O 1
ATOM 4103 N N . LEU B 1 252 ? -12.938 -18.047 -19.594 1 98.31 252 LEU B N 1
ATOM 4104 C CA . LEU B 1 252 ? -11.703 -18.391 -20.297 1 98.31 252 LEU B CA 1
ATOM 4105 C C . LEU B 1 252 ? -11.344 -19.859 -20.078 1 98.31 252 LEU B C 1
ATOM 4107 O O . LEU B 1 252 ? -10.828 -20.531 -20.969 1 98.31 252 LEU B O 1
ATOM 4111 N N . TYR B 1 253 ? -11.625 -20.328 -18.812 1 98.38 253 TYR B N 1
ATOM 4112 C CA . TYR B 1 253 ? -11.188 -21.656 -18.406 1 98.38 253 TYR B CA 1
ATOM 4113 C C . TYR B 1 253 ? -12.297 -22.375 -17.641 1 98.38 253 TYR B C 1
ATOM 4115 O O . TYR B 1 253 ? -12.18 -22.625 -16.438 1 98.38 253 TYR B O 1
ATOM 4123 N N . PRO B 1 254 ? -13.266 -22.875 -18.312 1 98 254 PRO B N 1
ATOM 4124 C CA . PRO B 1 254 ? -14.414 -23.5 -17.641 1 98 254 PRO B CA 1
ATOM 4125 C C . PRO B 1 254 ? -14.039 -24.75 -16.859 1 98 254 PRO B C 1
ATOM 4127 O O . PRO B 1 254 ? -14.766 -25.156 -15.953 1 98 254 PRO B O 1
ATOM 4130 N N . ASP B 1 255 ? -12.883 -25.344 -17.234 1 97.88 255 ASP B N 1
ATOM 4131 C CA . ASP B 1 255 ? -12.43 -26.531 -16.5 1 97.88 255 ASP B CA 1
ATOM 4132 C C . ASP B 1 255 ? -11.141 -26.219 -15.734 1 97.88 255 ASP B C 1
ATOM 4134 O O . ASP B 1 255 ? -10.453 -27.141 -15.281 1 97.88 255 ASP B O 1
ATOM 4138 N N . GLY B 1 256 ? -10.781 -24.906 -15.672 1 98.62 256 GLY B N 1
ATOM 4139 C CA . GLY B 1 256 ? -9.547 -24.5 -15.016 1 98.62 256 GLY B CA 1
ATOM 4140 C C . GLY B 1 256 ? -9.695 -24.328 -13.516 1 98.62 256 GLY B C 1
ATOM 4141 O O . GLY B 1 256 ? -10.805 -24.156 -13.016 1 98.62 256 GLY B O 1
ATOM 4142 N N . TYR B 1 257 ? -8.578 -24.391 -12.828 1 98.88 257 TYR B N 1
ATOM 4143 C CA . TYR B 1 257 ? -8.586 -24.297 -11.367 1 98.88 257 TYR B CA 1
ATOM 4144 C C . TYR B 1 257 ? -8.273 -22.875 -10.914 1 98.88 257 TYR B C 1
ATOM 4146 O O . TYR B 1 257 ? -7.391 -22.219 -11.469 1 98.88 257 TYR B O 1
ATOM 4154 N N . MET B 1 258 ? -8.984 -22.406 -9.961 1 98.81 258 MET B N 1
ATOM 4155 C CA . MET B 1 258 ? -8.523 -21.375 -9.039 1 98.81 258 MET B CA 1
ATOM 4156 C C . MET B 1 258 ? -8.227 -21.969 -7.664 1 98.81 258 MET B C 1
ATOM 4158 O O . MET B 1 258 ? -9.039 -22.719 -7.121 1 98.81 258 MET B O 1
ATOM 4162 N N . LEU B 1 259 ? -7.086 -21.656 -7.141 1 98.94 259 LEU B N 1
ATOM 4163 C CA . LEU B 1 259 ? -6.656 -22.219 -5.867 1 98.94 259 LEU B CA 1
ATOM 4164 C C . LEU B 1 259 ? -6.73 -21.172 -4.758 1 98.94 259 LEU B C 1
ATOM 4166 O O . LEU B 1 259 ? -6.16 -20.094 -4.879 1 98.94 259 LEU B O 1
ATOM 4170 N N . LEU B 1 260 ? -7.477 -21.5 -3.682 1 98.88 260 LEU B N 1
ATOM 4171 C CA . LEU B 1 260 ? -7.379 -20.703 -2.461 1 98.88 260 LEU B CA 1
ATOM 4172 C C . LEU B 1 260 ? -5.973 -20.781 -1.872 1 98.88 260 LEU B C 1
ATOM 4174 O O . LEU B 1 260 ? -5.379 -21.859 -1.815 1 98.88 260 LEU B O 1
ATOM 4178 N N . GLU B 1 261 ? -5.48 -19.594 -1.495 1 97.94 261 GLU B N 1
ATOM 4179 C CA . GLU B 1 261 ? -4.121 -19.656 -0.962 1 97.94 261 GLU B CA 1
ATOM 4180 C C . GLU B 1 261 ? -3.873 -18.547 0.049 1 97.94 261 GLU B C 1
ATOM 4182 O O . GLU B 1 261 ? -4.707 -17.656 0.213 1 97.94 261 GLU B O 1
ATOM 4187 N N . HIS B 1 262 ? -2.775 -18.625 0.797 1 96.44 262 HIS B N 1
ATOM 4188 C CA . HIS B 1 262 ? -2.238 -17.641 1.721 1 96.44 262 HIS B CA 1
ATOM 4189 C C . HIS B 1 262 ? -3.182 -17.406 2.898 1 96.44 262 HIS B C 1
ATOM 4191 O O . HIS B 1 262 ? -3.414 -16.266 3.303 1 96.44 262 HIS B O 1
ATOM 4197 N N . LEU B 1 263 ? -3.811 -18.453 3.373 1 97.5 263 LEU B N 1
ATOM 4198 C CA . LEU B 1 263 ? -4.664 -18.391 4.555 1 97.5 263 LEU B CA 1
ATOM 4199 C C . LEU B 1 263 ? -4.207 -19.375 5.613 1 97.5 263 LEU B C 1
ATOM 4201 O O . LEU B 1 263 ? -3.711 -20.469 5.285 1 97.5 263 LEU B O 1
ATOM 4205 N N . PRO B 1 264 ? -4.406 -18.969 6.863 1 96.38 264 PRO B N 1
ATOM 4206 C CA . PRO B 1 264 ? -4.328 -20.031 7.855 1 96.38 264 PRO B CA 1
ATOM 4207 C C . PRO B 1 264 ? -5.34 -21.156 7.602 1 96.38 264 PRO B C 1
ATOM 4209 O O . PRO B 1 264 ? -6.441 -20.891 7.117 1 96.38 264 PRO B O 1
ATOM 4212 N N . ASP B 1 265 ? -4.895 -22.328 7.969 1 96.19 265 ASP B N 1
ATOM 4213 C CA . ASP B 1 265 ? -5.695 -23.516 7.656 1 96.19 265 ASP B CA 1
ATOM 4214 C C . ASP B 1 265 ? -7.133 -23.344 8.148 1 96.19 265 ASP B C 1
ATOM 4216 O O . ASP B 1 265 ? -8.078 -23.797 7.488 1 96.19 265 ASP B O 1
ATOM 4220 N N . ASP B 1 266 ? -7.316 -22.719 9.273 1 97.31 266 ASP B N 1
ATOM 4221 C CA . ASP B 1 266 ? -8.633 -22.641 9.891 1 97.31 266 ASP B CA 1
ATOM 4222 C C . ASP B 1 266 ? -9.531 -21.641 9.156 1 97.31 266 ASP B C 1
ATOM 4224 O O . ASP B 1 266 ? -10.719 -21.531 9.461 1 97.31 266 ASP B O 1
ATOM 4228 N N . GLN B 1 267 ? -9.023 -20.938 8.125 1 98.38 267 GLN B N 1
ATOM 4229 C CA . GLN B 1 267 ? -9.812 -19.953 7.398 1 98.38 267 GLN B CA 1
ATOM 4230 C C . GLN B 1 267 ? -10.25 -20.5 6.043 1 98.38 267 GLN B C 1
ATOM 4232 O O . GLN B 1 267 ? -11.102 -19.906 5.379 1 98.38 267 GLN B O 1
ATOM 4237 N N . TYR B 1 268 ? -9.727 -21.656 5.629 1 98.69 268 TYR B N 1
ATOM 4238 C CA . TYR B 1 268 ? -10.055 -22.188 4.312 1 98.69 268 TYR B CA 1
ATOM 4239 C C . TYR B 1 268 ? -11.516 -22.609 4.242 1 98.69 268 TYR B C 1
ATOM 4241 O O . TYR B 1 268 ? -12.164 -22.453 3.205 1 98.69 268 TYR B O 1
ATOM 4249 N N . PRO B 1 269 ? -12.086 -23.125 5.387 1 98.69 269 PRO B N 1
ATOM 4250 C CA . PRO B 1 269 ? -13.516 -23.438 5.301 1 98.69 269 PRO B CA 1
ATOM 4251 C C . PRO B 1 269 ? -14.375 -22.219 4.992 1 98.69 269 PRO B C 1
ATOM 4253 O O . PRO B 1 269 ? -15.273 -22.281 4.148 1 98.69 269 PRO B O 1
ATOM 4256 N N . LEU B 1 270 ? -14.07 -21.125 5.637 1 98.81 270 LEU B N 1
ATOM 4257 C CA . LEU B 1 270 ? -14.805 -19.891 5.375 1 98.81 270 LEU B CA 1
ATOM 4258 C C . LEU B 1 270 ? -14.578 -19.406 3.945 1 98.81 270 LEU B C 1
ATOM 4260 O O . LEU B 1 270 ? -15.531 -19.047 3.252 1 98.81 270 LEU B O 1
ATOM 4264 N N . ALA B 1 271 ? -13.367 -19.422 3.494 1 98.88 271 ALA B N 1
ATOM 4265 C CA . ALA B 1 271 ? -13.023 -19 2.137 1 98.88 271 ALA B CA 1
ATOM 4266 C C . ALA B 1 271 ? -13.766 -19.844 1.099 1 98.88 271 ALA B C 1
ATOM 4268 O O . ALA B 1 271 ? -14.344 -19.297 0.156 1 98.88 271 ALA B O 1
ATOM 4269 N N . SER B 1 272 ? -13.703 -21.156 1.322 1 98.88 272 SER B N 1
ATOM 4270 C CA . SER B 1 272 ? -14.367 -22.062 0.389 1 98.88 272 SER B CA 1
ATOM 4271 C C . SER B 1 272 ? -15.867 -21.797 0.338 1 98.88 272 SER B C 1
ATOM 4273 O O . SER B 1 272 ? -16.438 -21.656 -0.744 1 98.88 272 SER B O 1
ATOM 4275 N N . ARG B 1 273 ? -16.469 -21.672 1.502 1 98.81 273 ARG B N 1
ATOM 4276 C CA . ARG B 1 273 ? -17.906 -21.406 1.567 1 98.81 273 ARG B CA 1
ATOM 4277 C C . ARG B 1 273 ? -18.25 -20.109 0.854 1 98.81 273 ARG B C 1
ATOM 4279 O O . ARG B 1 273 ? -19.219 -20.047 0.1 1 98.81 273 ARG B O 1
ATOM 4286 N N . ASN B 1 274 ? -17.516 -19.094 1.108 1 98.88 274 ASN B N 1
ATOM 4287 C CA . ASN B 1 274 ? -17.734 -17.797 0.491 1 98.88 274 ASN B CA 1
ATOM 4288 C C . ASN B 1 274 ? -17.625 -17.859 -1.029 1 98.88 274 ASN B C 1
ATOM 4290 O O . ASN B 1 274 ? -18.484 -17.344 -1.745 1 98.88 274 ASN B O 1
ATOM 4294 N N . VAL B 1 275 ? -16.562 -18.531 -1.552 1 98.94 275 VAL B N 1
ATOM 4295 C CA . VAL B 1 275 ? -16.328 -18.562 -2.99 1 98.94 275 VAL B CA 1
ATOM 4296 C C . VAL B 1 275 ? -17.422 -19.375 -3.676 1 98.94 275 VAL B C 1
ATOM 4298 O O . VAL B 1 275 ? -17.922 -19 -4.738 1 98.94 275 VAL B O 1
ATOM 4301 N N . HIS B 1 276 ? -17.859 -20.516 -3.07 1 98.88 276 HIS B N 1
ATOM 4302 C CA . HIS B 1 276 ? -18.969 -21.281 -3.621 1 98.88 276 HIS B CA 1
ATOM 4303 C C . HIS B 1 276 ? -20.234 -20.453 -3.693 1 98.88 276 HIS B C 1
ATOM 4305 O O . HIS B 1 276 ? -20.953 -20.469 -4.703 1 98.88 276 HIS B O 1
ATOM 4311 N N . ARG B 1 277 ? -20.5 -19.734 -2.602 1 98.81 277 ARG B N 1
ATOM 4312 C CA . ARG B 1 277 ? -21.688 -18.891 -2.562 1 98.81 277 ARG B CA 1
ATOM 4313 C C . ARG B 1 277 ? -21.625 -17.812 -3.639 1 98.81 277 ARG B C 1
ATOM 4315 O O . ARG B 1 277 ? -22.594 -17.625 -4.391 1 98.81 277 ARG B O 1
ATOM 4322 N N . ILE B 1 278 ? -20.516 -17.125 -3.764 1 98.88 278 ILE B N 1
ATOM 4323 C CA . ILE B 1 278 ? -20.344 -16.016 -4.707 1 98.88 278 ILE B CA 1
ATOM 4324 C C . ILE B 1 278 ? -20.422 -16.547 -6.137 1 98.88 278 ILE B C 1
ATOM 4326 O O . ILE B 1 278 ? -21.031 -15.914 -7.004 1 98.88 278 ILE B O 1
ATOM 4330 N N . ALA B 1 279 ? -19.797 -17.688 -6.355 1 98.81 279 ALA B N 1
ATOM 4331 C CA . ALA B 1 279 ? -19.875 -18.312 -7.676 1 98.81 279 ALA B CA 1
ATOM 4332 C C . ALA B 1 279 ? -21.312 -18.641 -8.055 1 98.81 279 ALA B C 1
ATOM 4334 O O . ALA B 1 279 ? -21.75 -18.328 -9.164 1 98.81 279 ALA B O 1
ATOM 4335 N N . ALA B 1 280 ? -22.016 -19.234 -7.133 1 98.62 280 ALA B N 1
ATOM 4336 C CA . ALA B 1 280 ? -23.406 -19.594 -7.371 1 98.62 280 ALA B CA 1
ATOM 4337 C C . ALA B 1 280 ? -24.234 -18.344 -7.695 1 98.62 280 ALA B C 1
ATOM 4339 O O . ALA B 1 280 ? -25.016 -18.344 -8.656 1 98.62 280 ALA B O 1
ATOM 4340 N N . GLU B 1 281 ? -24.047 -17.297 -6.914 1 98.5 281 GLU B N 1
ATOM 4341 C CA . GLU B 1 281 ? -24.781 -16.047 -7.105 1 98.5 281 GLU B CA 1
ATOM 4342 C C . GLU B 1 281 ? -24.422 -15.406 -8.445 1 98.5 281 GLU B C 1
ATOM 4344 O O . GLU B 1 281 ? -25.25 -14.719 -9.047 1 98.5 281 GLU B O 1
ATOM 4349 N N . ALA B 1 282 ? -23.188 -15.68 -8.906 1 98.25 282 ALA B N 1
ATOM 4350 C CA . ALA B 1 282 ? -22.688 -15.086 -10.141 1 98.25 282 ALA B CA 1
ATOM 4351 C C . ALA B 1 282 ? -23.016 -15.953 -11.344 1 98.25 282 ALA B C 1
ATOM 4353 O O . ALA B 1 282 ? -22.703 -15.602 -12.484 1 98.25 282 ALA B O 1
ATOM 4354 N N . GLY B 1 283 ? -23.562 -17.094 -11.148 1 98.25 283 GLY B N 1
ATOM 4355 C CA . GLY B 1 283 ? -23.891 -18.016 -12.227 1 98.25 283 GLY B CA 1
ATOM 4356 C C . GLY B 1 283 ? -22.672 -18.766 -12.75 1 98.25 283 GLY B C 1
ATOM 4357 O O . GLY B 1 283 ? -22.625 -19.125 -13.93 1 98.25 283 GLY B O 1
ATOM 4358 N N . VAL B 1 284 ? -21.703 -18.969 -11.938 1 98.56 284 VAL B N 1
ATOM 4359 C CA . VAL B 1 284 ? -20.484 -19.672 -12.312 1 98.56 284 VAL B CA 1
ATOM 4360 C C . VAL B 1 284 ? -20.5 -21.078 -11.703 1 98.56 284 VAL B C 1
ATOM 4362 O O . VAL B 1 284 ? -20.359 -21.234 -10.484 1 98.56 284 VAL B O 1
ATOM 4365 N N . PRO B 1 285 ? -20.641 -22.078 -12.43 1 98 285 PRO B N 1
ATOM 4366 C CA . PRO B 1 285 ? -20.641 -23.438 -11.875 1 98 285 PRO B CA 1
ATOM 4367 C C . PRO B 1 285 ? -19.25 -23.875 -11.414 1 98 285 PRO B C 1
ATOM 4369 O O . PRO B 1 285 ? -18.266 -23.688 -12.133 1 98 285 PRO B O 1
ATOM 4372 N N . ILE B 1 286 ? -19.203 -24.422 -10.25 1 97.62 286 ILE B N 1
ATOM 4373 C CA . ILE B 1 286 ? -18 -25.062 -9.734 1 97.62 286 ILE B CA 1
ATOM 4374 C C . ILE B 1 286 ? -18.188 -26.578 -9.719 1 97.62 286 ILE B C 1
ATOM 4376 O O . ILE B 1 286 ? -19.156 -27.094 -9.148 1 97.62 286 ILE B O 1
ATOM 4380 N N . THR B 1 287 ? -17.359 -27.281 -10.391 1 92.5 287 THR B N 1
ATOM 4381 C CA . THR B 1 287 ? -17.531 -28.719 -10.539 1 92.5 287 THR B CA 1
ATOM 4382 C C . THR B 1 287 ? -16.375 -29.469 -9.859 1 92.5 287 THR B C 1
ATOM 4384 O O . THR B 1 287 ? -15.281 -28.922 -9.719 1 92.5 287 THR B O 1
#

Sequence (574 aa):
MKLGVVGMMPPDFRTITGRELDAVRALKLTGVGFHIPGDTLATITSAACARVRRTFQEAGMDLVQVGIGYRSCLFAPDDGARNALVATICRGLEVCRELGAHTCLIRTGSLNPAGPYSPDRANLTLASRERLVESLRRIADVAEAVGQTVVIETHLLTIMDSPETNREILAAVASPHIQVVMDYVNHFQTLHQVYHSTARLNHIFDVMGPISGVGHCKDIRIGPGLVLHIDEAVPGEGELDLATALRRWHHLYPDGYMLLEHLPDDQYPLASRNVHRIAAEAGVPITMKLGVVGMMPPDFRTITGRELDAVRALKLTGVGFHIPGDTLATITSAACARVRRTFQEAGMDLVQVGIGYRSCLFAPDDGARNALVATICRGLEVCRELGAHTCLIRTGSLNPAGPYSPDRANLTLASRERLVESLRRIADVAEAVGQTVVIETHLLTIMDSPETNREILAAVASPHIQVVMDYVNHFQTLHQVYHSTARLNHIFDVMGPISGVGHCKDIRIGPGLVLHIDEAVPGEGELDLATALRRWHHLYPDGYMLLEHLPDDQYPLASRNVHRIAAEAGVPIT

pLDDT: mean 97.52, std 2.21, range [80.94, 98.94]

Foldseek 3Di:
DAEAAADQADLDLLPDALVSLVVRVVLVHAEYEYEDELVCLVVDDLVSLVVSLVRSVVNNHAHAEYEYDDFAACQDPDPVSNVVVLVSVLSVLLSCLSNRYQEYEYERAAPDNVGGLAADPVQQDPSSLVSNLVSVLSSLVSCVVSVHAYAYEAALRGNNNALQSQLVSCVSSPHLSYAYEAEQLRHDDDPVCLQVVLVSLVVSCVRRVVRHQAYAQWAWAFDDDPDTDIDIDQAQPHRHPSLSNLVSNCVSCVPHYYYYYDDDPVSVSVSSVNNCVSCVVSVRDYD/DAEAAADQADLDLLPDALVSLVVRVVLVHAEYEYEDELVCLVVDDLVSLVVSLVRSVVNNHAHAEYEYDDFAACQDPDPVSNVVVLVSVLSVLLSCLSNRYQEYEYERAAPDNVGGLAADPVQQDPSSLVSNLVSVLSSLVSCVVSVHAYAYEAALRGNNNALQSQLVSCVSSPHLSYAYEAEQLRHDDDPVCLQVVLVSLVVSCVRRVVRHQAYAQWAWAFDDDDPTDIDIDQAQPHRHPSLSNLVSNCVSCVPHYYYYYDDDPVSVSVSSVNNCVSCVVSVRDYD

Organism: NCBI:txid1204385

Radius of gyration: 28.04 Å; Cα contacts (8 Å, |Δi|>4): 1258; chains: 2; bounding box: 53×82×58 Å